Protein 7KFR (pdb70)

Solvent-accessible surface area: 29941 Å² total; per-residue (Å²): 62,88,100,40,96,86,83,76,20,25,131,127,100,42,76,34,61,59,133,67,60,75,0,44,0,15,3,0,6,29,0,31,1,37,42,30,36,95,30,61,50,95,105,48,3,24,73,86,86,59,54,117,50,86,49,103,9,57,9,0,33,17,0,7,0,0,11,2,8,6,7,65,0,8,1,13,3,49,36,133,16,0,37,80,0,0,14,63,0,28,0,0,39,1,46,82,2,11,0,97,0,8,39,1,76,3,40,47,21,55,122,98,162,83,70,133,65,89,49,83,20,88,88,6,24,0,20,1,11,30,3,50,137,50,104,7,37,39,28,10,21,60,70,88,161,22,18,0,16,40,61,50,76,58,100,21,110,0,22,63,0,25,5,105,31,87,20,109,25,38,132,49,54,89,209,28,43,116,75,46,0,71,196,33,126,32,79,103,0,120,26,7,34,29,17,115,35,109,24,109,12,58,128,11,110,60,16,23,0,31,13,23,61,58,31,19,71,112,67,45,81,76,143,111,88,43,186,91,137,47,88,56,120,84,102,46,98,61,80,149,116,79,73,154,47,128,20,119,41,71,0,5,52,154,47,35,89,70,12,51,87,124,133,69,49,0,32,6,76,87,4,90,93,19,4,78,73,98,100,77,37,112,163,71,145,48,73,103,112,30,15,16,51,110,129,118,139,50,76,40,42,58,16,88,4,3,38,16,2,0,2,5,89,97,149,37,107,96,29,22,0,26,9,3,4,21,81,27,39,80,114,69,43,140,204,94,154,48,92,67,126,116,35,14,25,6,53,4,35,72,4,81,26,5,5,16,24,1,8,45,73,40,24,76,81,80,85,46,149,125,141,84,131,102,166,83,40,101,42,85,18,66,85,35,50,71,74,131,28,16,48,64,24,45,7,9,3,10,0,3,0,19,0,3,17,54,15,90,184,74,166,55,66,148,84,57,32,28,100,59,4,9,6,10,0,107,108,0,2,4,1,1,0,0,12,5,24,41,38,65,28,132,84,88,153,110,179,91,164,71,161,79,126,59,54,51,83,10,60,0,22,2,32,0,7,0,42,0,23,0,22,7,65,101,61,124,41,207,97,247,81,124,39,114,81,26,94,76,81,226,136,207,76,160,62,114,64,33,31,66,74,147,152,46,66,18,40,25,44,83,32,1,11,0,14,50,4,24,76,112,83

InterPro domains:
  IPR001403 Coat protein VP1/VP2, Parvovirus [PF00740] (213-708)
  IPR013607 Phospholipase A2-like domain [PF08398] (43-122)
  IPR016184 Capsid/spike protein, ssDNA virus [SSF88645] (217-734)
  IPR036952 Parvovirus coat protein VP1/VP2 [G3DSA:2.170.30.10] (219-735)

Organism: NCBI:txid272636

B-factor: mean 12.66, std 12.58, range [0.01, 81.34]

Secondary structure (DSSP, 8-state):
----TTS-S-----EEEE-SSEEEEEEEEEEEEEPPGGG--EEEEHHHH----GGG--EEEEEEEEE----BGGGT--HHHHHHHHHHEEEEEEEEEEEEEEEEEEEEEEEETTEEEEEE-TT--EEEEE-TT--S---TTS--S-PPPSSTT--EEPPEEEEE---BTTB--TT-----GGGS--EEE-TT--EEEEEEPPP-PPEE--EESS-TT--S-TTS--SSEEEEEEE--SSSS--EEEEEEE--TT-GGGS--S-BPPPEE---EEESSGGGS-SS--TTTT--EEEETTEEEE--S-S--BS--TT-TTEEETTSS-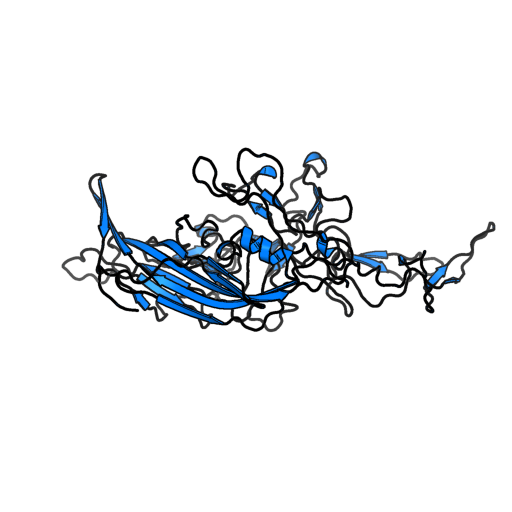EEEPTT--SSS--GGGEEE---GGGGGTS-BTTS-SEEEE-S--BTTB---EEEESEE---TTB---PPP--TTSB-EEEPP--S--SS---TTSSEEESSPSPPEEEEEPP-B-PPPSS---SPP--B-EEEEEEEEEEEEEEEEEE-----SSPPP------S--SS-TTSB-TTS-B---S---S--SEE--

Nearest PDB structures (foldseek):
  6u3q-assembly1_A  TM=9.951E-01  e=2.508E-93  Adeno-associated virus
  6e9d-assembly1_A  TM=9.971E-01  e=3.704E-92  Adeno-associated virus 2 Srivastava/1982
  6nz0-assembly1_A  TM=9.972E-01  e=2.903E-91  Adeno-associated virus 2 Srivastava/1982
  6o9r-assembly1_A  TM=9.944E-01  e=4.288E-90  Adeno-associated virus
  6u95-assembly1_A  TM=9.916E-01  e=4.067E-90  Adeno-associated virus

Structure (mmCIF, N/CA/C/O backbone):
data_7KFR
#
_entry.id   7KFR
#
_cell.length_a   1.00
_cell.length_b   1.00
_cell.length_c   1.00
_cell.angle_alpha   90.00
_cell.angle_beta   90.00
_cell.angle_gamma   90.00
#
_symmetry.space_group_name_H-M   'P 1'
#
loop_
_entity.id
_entity.type
_entity.pdbx_description
1 polymer 'Capsid protein VP1'
2 non-polymer 'MAGNESIUM ION'
3 water water
#
loop_
_atom_site.group_PDB
_atom_site.id
_atom_site.type_symbol
_atom_site.label_atom_id
_atom_site.label_alt_id
_atom_site.label_comp_id
_atom_site.label_asym_id
_atom_site.label_entity_id
_atom_site.label_seq_id
_atom_site.pdbx_PDB_ins_code
_atom_site.Cartn_x
_atom_site.Cartn_y
_atom_site.Cartn_z
_atom_site.occupancy
_atom_site.B_iso_or_equiv
_atom_site.auth_seq_id
_atom_site.auth_comp_id
_atom_site.auth_asym_id
_atom_site.auth_atom_id
_atom_site.pdbx_PDB_model_num
ATOM 1 N N . GLY A 1 1 ? -32.775 9.100 77.552 1.00 70.50 217 GLY A N 1
ATOM 2 C CA . GLY A 1 1 ? -33.611 7.862 77.391 1.00 70.27 217 GLY A CA 1
ATOM 3 C C . GLY A 1 1 ? -35.112 8.058 77.709 1.00 69.75 217 GLY A C 1
ATOM 4 O O . GLY A 1 1 ? -35.511 8.809 78.647 1.00 69.69 217 GLY A O 1
ATOM 10 N N . ALA A 1 2 ? -35.923 7.325 76.883 1.00 69.08 218 ALA A N 1
ATOM 11 C CA . ALA A 1 2 ? -37.420 7.282 76.906 1.00 68.13 218 ALA A CA 1
ATOM 12 C C . ALA A 1 2 ? -37.906 5.830 76.574 1.00 66.75 218 ALA A C 1
ATOM 13 O O . ALA A 1 2 ? -37.465 5.229 75.555 1.00 66.84 218 ALA A O 1
ATOM 20 N N . ASP A 1 3 ? -38.779 5.250 77.485 1.00 65.05 219 ASP A N 1
ATOM 21 C CA . ASP A 1 3 ? -39.373 3.863 77.347 1.00 63.11 219 ASP A CA 1
ATOM 22 C C . ASP A 1 3 ? -40.776 3.751 78.099 1.00 60.32 219 ASP A C 1
ATOM 23 O O . ASP A 1 3 ? -41.364 4.797 78.472 1.00 60.43 219 ASP A O 1
ATOM 32 N N . GLY A 1 4 ? -41.324 2.474 78.254 1.00 57.26 220 GLY A N 1
ATOM 33 C CA . GLY A 1 4 ? -42.633 2.181 78.936 1.00 54.00 220 GLY A CA 1
ATOM 34 C C . GLY A 1 4 ? -42.586 1.986 80.485 1.00 50.52 220 GLY A C 1
ATOM 35 O O . GLY A 1 4 ? -41.500 1.977 81.099 1.00 50.48 220 GLY A O 1
ATOM 39 N N . VAL A 1 5 ? -43.814 1.777 81.086 1.00 46.94 221 VAL A N 1
ATOM 40 C CA . VAL A 1 5 ? -44.063 1.570 82.570 1.00 43.38 221 VAL A CA 1
ATOM 41 C C . VAL A 1 5 ? -43.396 0.244 83.162 1.00 39.45 221 VAL A C 1
ATOM 42 O O . VAL A 1 5 ? -42.934 0.252 84.318 1.00 39.00 221 VAL A O 1
ATOM 55 N N . GLY A 1 6 ? -43.360 -0.843 82.338 1.00 36.01 222 GLY A N 1
ATOM 56 C CA . GLY A 1 6 ? -42.830 -2.164 82.756 1.00 33.05 222 GLY A CA 1
ATOM 57 C C . GLY A 1 6 ? -41.386 -2.445 82.415 1.00 29.95 222 GLY A C 1
ATOM 58 O O . GLY A 1 6 ? -40.933 -3.575 82.608 1.00 29.63 222 GLY A O 1
ATOM 62 N N . ASN A 1 7 ? -40.673 -1.423 81.910 1.00 27.25 223 ASN A N 1
ATOM 63 C CA . ASN A 1 7 ? -39.272 -1.539 81.502 1.00 24.98 223 ASN A CA 1
ATOM 64 C C . ASN A 1 7 ? -38.402 -0.681 82.423 1.00 20.42 223 ASN A C 1
ATOM 65 O O . ASN A 1 7 ? -38.711 0.504 82.669 1.00 19.56 223 ASN A O 1
ATOM 76 N N . SER A 1 8 ? -37.340 -1.306 82.983 1.00 16.80 224 SER A N 1
ATOM 77 C CA . SER A 1 8 ? -36.349 -0.599 83.824 1.00 13.52 224 SER A CA 1
ATOM 78 C C . SER A 1 8 ? -35.545 0.394 82.905 1.00 10.12 224 SER A C 1
ATOM 79 O O . SER A 1 8 ? -35.208 0.059 81.748 1.00 9.68 224 SER A O 1
ATOM 87 N N . SER A 1 9 ? -35.326 1.624 83.419 1.00 8.21 225 SER A N 1
ATOM 88 C CA . SER A 1 9 ? -34.601 2.676 82.669 1.00 7.49 225 SER A CA 1
ATOM 89 C C . SER A 1 9 ? -33.083 2.776 83.038 1.00 6.22 225 SER A C 1
ATOM 90 O O . SER A 1 9 ? -32.380 3.701 82.599 1.00 5.57 225 SER A O 1
ATOM 98 N N . GLY A 1 10 ? -32.603 1.814 83.839 1.00 5.03 226 GLY A N 1
ATOM 99 C CA . GLY A 1 10 ? -31.190 1.757 84.178 1.00 4.67 226 GLY A CA 1
ATOM 100 C C . GLY A 1 10 ? -30.859 0.618 85.118 1.00 4.09 226 GLY A C 1
ATOM 101 O O . GLY A 1 10 ? -31.758 0.056 85.792 1.00 2.48 226 GLY A O 1
ATOM 105 N N . ASN A 1 11 ? -29.539 0.343 85.185 1.00 4.25 227 ASN A N 1
ATOM 106 C CA . ASN A 1 11 ? -28.981 -0.711 86.025 1.00 6.81 227 ASN A CA 1
ATOM 107 C C . ASN A 1 11 ? -28.128 -0.134 87.183 1.00 7.45 227 ASN A C 1
ATOM 108 O O . ASN A 1 11 ? -27.716 1.026 87.158 1.00 8.30 227 ASN A O 1
ATOM 119 N N . TRP A 1 12 ? -27.857 -0.998 88.207 1.00 6.62 228 TRP A N 1
ATOM 120 C CA . TRP A 1 12 ? -27.062 -0.657 89.396 1.00 6.61 228 TRP A CA 1
ATOM 121 C C . TRP A 1 12 ? -25.573 -0.748 89.093 1.00 11.10 228 TRP A C 1
ATOM 122 O O . TRP A 1 12 ? -25.045 -1.821 88.798 1.00 10.37 228 TRP A O 1
ATOM 143 N N . HIS A 1 13 ? -24.916 0.425 89.194 1.00 15.67 229 HIS A N 1
ATOM 144 C CA . HIS A 1 13 ? -23.485 0.545 88.933 1.00 19.91 229 HIS A CA 1
ATOM 145 C C . HIS A 1 13 ? -22.744 1.195 90.120 1.00 18.99 229 HIS A C 1
ATOM 146 O O . HIS A 1 13 ? -22.756 2.417 90.370 1.00 18.81 229 HIS A O 1
ATOM 160 N N . CYS A 1 14 ? -22.183 0.304 90.892 1.00 17.81 230 CYS A N 1
ATOM 161 C CA . CYS A 1 14 ? -21.352 0.603 92.061 1.00 16.65 230 CYS A CA 1
ATOM 162 C C . CYS A 1 14 ? -20.111 -0.284 91.924 1.00 16.83 230 CYS A C 1
ATOM 163 O O . CYS A 1 14 ? -20.254 -1.532 91.743 1.00 16.85 230 CYS A O 1
ATOM 171 N N . ASP A 1 15 ? -18.906 0.364 91.924 1.00 15.48 231 ASP A N 1
ATOM 172 C CA . ASP A 1 15 ? -17.541 -0.275 91.801 1.00 15.58 231 ASP A CA 1
ATOM 173 C C . ASP A 1 15 ? -16.496 0.810 91.440 1.00 11.92 231 ASP A C 1
ATOM 174 O O . ASP A 1 15 ? -16.845 1.910 90.971 1.00 11.26 231 ASP A O 1
ATOM 183 N N . SER A 1 16 ? -15.228 0.479 91.695 1.00 10.31 232 SER A N 1
ATOM 184 C CA . SER A 1 16 ? -14.093 1.302 91.308 1.00 8.63 232 SER A CA 1
ATOM 185 C C . SER A 1 16 ? -13.235 0.487 90.340 1.00 6.33 232 SER A C 1
ATOM 186 O O . SER A 1 16 ? -13.190 -0.768 90.421 1.00 6.64 232 SER A O 1
ATOM 194 N N . THR A 1 17 ? -12.662 1.196 89.389 1.00 4.77 233 THR A N 1
ATOM 195 C CA . THR A 1 17 ? -11.779 0.626 88.389 1.00 5.62 233 THR A CA 1
ATOM 196 C C . THR A 1 17 ? -10.477 1.435 88.400 1.00 3.13 233 THR A C 1
ATOM 197 O O . THR A 1 17 ? -10.456 2.607 88.092 1.00 1.63 233 THR A O 1
ATOM 208 N N . TRP A 1 18 ? -9.400 0.696 88.701 1.00 3.68 234 TRP A N 1
ATOM 209 C CA . TRP A 1 18 ? -8.033 1.219 88.779 1.00 5.40 234 TRP A CA 1
ATOM 210 C C . TRP A 1 18 ? -7.268 0.798 87.535 1.00 10.05 234 TRP A C 1
ATOM 211 O O . TRP A 1 18 ? -7.201 -0.407 87.194 1.00 10.00 234 TRP A O 1
ATOM 232 N N . MET A 1 19 ? -6.783 1.820 86.851 1.00 15.92 235 MET A N 1
ATOM 233 C CA . MET A 1 19 ? -5.990 1.706 85.615 1.00 22.61 235 MET A CA 1
ATOM 234 C C . MET A 1 19 ? -4.610 2.350 85.843 1.00 23.75 235 MET A C 1
ATOM 235 O O . MET A 1 19 ? -4.217 2.601 87.019 1.00 24.77 235 MET A O 1
ATOM 249 N N . GLY A 1 20 ? -3.845 2.574 84.746 1.00 23.44 236 GLY A N 1
ATOM 250 C CA . GLY A 1 20 ? -2.562 3.255 84.825 1.00 22.27 236 GLY A CA 1
ATOM 251 C C . GLY A 1 20 ? -2.754 4.771 84.861 1.00 19.82 236 GLY A C 1
ATOM 252 O O . GLY A 1 20 ? -3.100 5.385 83.830 1.00 21.06 236 GLY A O 1
ATOM 256 N N . ASP A 1 21 ? -2.598 5.323 86.089 1.00 15.25 237 ASP A N 1
ATOM 257 C CA . ASP A 1 21 ? -2.694 6.782 86.452 1.00 11.20 237 ASP A CA 1
ATOM 258 C C . ASP A 1 21 ? -4.165 7.289 86.645 1.00 4.17 237 ASP A C 1
ATOM 259 O O . ASP A 1 21 ? -4.352 8.464 86.845 1.00 2.22 237 ASP A O 1
ATOM 268 N N . ARG A 1 22 ? -5.164 6.389 86.532 1.00 2.61 238 ARG A N 1
ATOM 269 C CA . ARG A 1 22 ? -6.585 6.765 86.686 1.00 3.16 238 ARG A CA 1
ATOM 270 C C . ARG A 1 22 ? -7.335 5.789 87.583 1.00 0.00 238 ARG A C 1
ATOM 271 O O . ARG A 1 22 ? -6.997 4.628 87.705 1.00 0.02 238 ARG A O 1
ATOM 292 N N . VAL A 1 23 ? -8.354 6.327 88.258 1.00 0.00 239 VAL A N 1
ATOM 293 C CA . VAL A 1 23 ? -9.280 5.530 88.980 1.00 0.00 239 VAL A CA 1
ATOM 294 C C . VAL A 1 23 ? -10.665 6.113 88.640 1.00 0.00 239 VAL A C 1
ATOM 295 O O . VAL A 1 23 ? -10.836 7.319 88.616 1.00 0.00 239 VAL A O 1
ATOM 308 N N . ILE A 1 24 ? -11.561 5.198 88.328 1.00 0.00 240 ILE A N 1
ATOM 309 C CA . ILE A 1 24 ? -12.937 5.549 88.058 1.00 0.00 240 ILE A CA 1
ATOM 310 C C . ILE A 1 24 ? -13.784 4.969 89.182 1.00 0.00 240 ILE A C 1
ATOM 311 O O . ILE A 1 24 ? -13.789 3.787 89.413 1.00 0.00 240 ILE A O 1
ATOM 327 N N . THR A 1 25 ? -14.434 5.893 89.892 1.00 0.00 241 THR A N 1
ATOM 328 C CA . THR A 1 25 ? -15.356 5.550 90.967 1.00 0.00 241 THR A CA 1
ATOM 329 C C . THR A 1 25 ? -16.792 5.650 90.414 1.00 0.00 241 THR A C 1
ATOM 330 O O . THR A 1 25 ? -17.066 6.478 89.560 1.00 0.00 241 THR A O 1
ATOM 341 N N . THR A 1 26 ? -17.627 4.746 90.853 1.00 0.00 242 THR A N 1
ATOM 342 C CA . THR A 1 26 ? -19.060 4.729 90.462 1.00 0.35 242 THR A CA 1
ATOM 343 C C . THR A 1 26 ? -19.861 4.384 91.704 1.00 0.00 242 THR A C 1
ATOM 344 O O . THR A 1 26 ? -19.569 3.417 92.415 1.00 0.00 242 THR A O 1
ATOM 355 N N . SER A 1 27 ? -20.883 5.214 91.927 1.00 0.00 243 SER A N 1
ATOM 356 C CA A SER A 1 27 ? -21.775 5.081 93.056 0.40 0.00 243 SER A CA 1
ATOM 357 C CA B SER A 1 27 ? -21.798 4.774 93.165 0.60 2.04 243 SER A CA 1
ATOM 358 C C . SER A 1 27 ? -23.218 5.154 92.572 1.00 0.00 243 SER A C 1
ATOM 359 O O . SER A 1 27 ? -23.553 6.026 91.816 1.00 0.00 243 SER A O 1
ATOM 372 N N . THR A 1 28 ? -24.017 4.216 93.058 1.00 0.00 244 THR A N 1
ATOM 373 C CA . THR A 1 28 ? -25.446 4.194 92.813 1.00 0.00 244 THR A CA 1
ATOM 374 C C . THR A 1 28 ? -26.123 4.181 94.184 1.00 0.00 244 THR A C 1
ATOM 375 O O . THR A 1 28 ? -25.665 3.499 95.100 1.00 0.00 244 THR A O 1
ATOM 386 N N . ARG A 1 29 ? -27.204 4.966 94.298 1.00 0.00 245 ARG A N 1
ATOM 387 C CA . ARG A 1 29 ? -27.988 5.017 95.502 1.00 0.00 245 ARG A CA 1
ATOM 388 C C . ARG A 1 29 ? -29.467 5.161 95.169 1.00 0.00 245 ARG A C 1
ATOM 389 O O . ARG A 1 29 ? -29.801 5.518 94.097 1.00 0.00 245 ARG A O 1
ATOM 410 N N . THR A 1 30 ? -30.297 4.869 96.168 1.00 0.00 246 THR A N 1
ATOM 411 C CA . THR A 1 30 ? -31.747 5.070 96.074 1.00 0.00 246 THR A CA 1
ATOM 412 C C . THR A 1 30 ? -32.083 6.304 96.931 1.00 0.00 246 THR A C 1
ATOM 413 O O . THR A 1 30 ? -31.650 6.433 98.024 1.00 0.00 246 THR A O 1
ATOM 424 N N . TRP A 1 31 ? -32.873 7.178 96.319 1.00 0.00 247 TRP A N 1
ATOM 425 C CA . TRP A 1 31 ? -33.308 8.404 96.938 1.00 0.00 247 TRP A CA 1
ATOM 426 C C . TRP A 1 31 ? -34.838 8.479 96.980 1.00 0.00 247 TRP A C 1
ATOM 427 O O . TRP A 1 31 ? -35.480 7.795 96.278 1.00 0.00 247 TRP A O 1
ATOM 448 N N . ALA A 1 32 ? -35.290 9.380 97.855 1.00 0.00 248 ALA A N 1
ATOM 449 C CA . ALA A 1 32 ? -36.697 9.739 97.969 1.00 0.00 248 ALA A CA 1
ATOM 450 C C . ALA A 1 32 ? -36.785 11.267 98.027 1.00 0.00 248 ALA A C 1
ATOM 451 O O . ALA A 1 32 ? -35.988 11.915 98.667 1.00 0.00 248 ALA A O 1
ATOM 458 N N . LEU A 1 33 ? -37.772 11.803 97.292 1.00 0.00 249 LEU A N 1
ATOM 459 C CA . LEU A 1 33 ? -37.984 13.214 97.212 1.00 0.00 249 LEU A CA 1
ATOM 460 C C . LEU A 1 33 ? -39.409 13.590 97.631 1.00 0.00 249 LEU A C 1
ATOM 461 O O . LEU A 1 33 ? -40.333 13.252 96.921 1.00 0.00 249 LEU A O 1
ATOM 477 N N . PRO A 1 34 ? -39.606 14.309 98.748 1.00 0.00 250 PRO A N 1
ATOM 478 C CA . PRO A 1 34 ? -40.948 14.765 99.092 1.00 0.00 250 PRO A CA 1
ATOM 479 C C . PRO A 1 34 ? -41.266 16.042 98.282 1.00 0.00 250 PRO A C 1
ATOM 480 O O . PRO A 1 34 ? -40.392 16.601 97.644 1.00 0.00 250 PRO A O 1
ATOM 491 N N . THR A 1 35 ? -42.498 16.459 98.401 1.00 0.00 251 THR A N 1
ATOM 492 C CA . THR A 1 35 ? -42.901 17.758 97.959 1.00 0.00 251 THR A CA 1
ATOM 493 C C . THR A 1 35 ? -42.420 18.671 99.117 1.00 0.00 251 THR A C 1
ATOM 494 O O . THR A 1 35 ? -42.680 18.380 100.270 1.00 0.00 251 THR A O 1
ATOM 505 N N . TYR A 1 36 ? -41.679 19.708 98.761 1.00 0.00 252 TYR A N 1
ATOM 506 C CA . TYR A 1 36 ? -41.201 20.667 99.720 1.00 0.00 252 TYR A CA 1
ATOM 507 C C . TYR A 1 36 ? -42.013 21.933 99.634 1.00 0.00 252 TYR A C 1
ATOM 508 O O . TYR A 1 36 ? -42.461 22.284 98.564 1.00 0.00 252 TYR A O 1
ATOM 526 N N . ASN A 1 37 ? -42.244 22.547 100.816 1.00 0.00 253 ASN A N 1
ATOM 527 C CA . ASN A 1 37 ? -42.947 23.887 100.968 1.00 0.00 253 ASN A CA 1
ATOM 528 C C . ASN A 1 37 ? -44.361 23.930 100.390 1.00 0.80 253 ASN A C 1
ATOM 529 O O . ASN A 1 37 ? -44.861 24.999 100.000 1.00 0.19 253 ASN A O 1
ATOM 540 N N . ASN A 1 38 ? -45.002 22.753 100.265 1.00 1.64 254 ASN A N 1
ATOM 541 C CA . ASN A 1 38 ? -46.326 22.586 99.619 1.00 3.79 254 ASN A CA 1
ATOM 542 C C . ASN A 1 38 ? -46.376 23.321 98.237 1.00 1.07 254 ASN A C 1
ATOM 543 O O . ASN A 1 38 ? -47.326 24.017 97.875 1.00 2.38 254 ASN A O 1
ATOM 554 N N . HIS A 1 39 ? -45.243 23.172 97.488 1.00 0.00 255 HIS A N 1
ATOM 555 C CA . HIS A 1 39 ? -45.025 23.663 96.112 1.00 0.00 255 HIS A CA 1
ATOM 556 C C . HIS A 1 39 ? -44.704 25.170 96.022 1.00 0.00 255 HIS A C 1
ATOM 557 O O . HIS A 1 39 ? -44.509 25.681 94.926 1.00 0.00 255 HIS A O 1
ATOM 571 N N . LEU A 1 40 ? -44.574 25.818 97.170 1.00 0.00 256 LEU A N 1
ATOM 572 C CA . LEU A 1 40 ? -44.355 27.263 97.228 1.00 0.00 256 LEU A CA 1
ATOM 573 C C . LEU A 1 40 ? -42.899 27.684 97.431 1.00 0.00 256 LEU A C 1
ATOM 574 O O . LEU A 1 40 ? -42.079 26.947 97.901 1.00 0.00 256 LEU A O 1
ATOM 590 N N . TYR A 1 41 ? -42.659 28.895 96.989 1.00 0.00 257 TYR A N 1
ATOM 591 C CA . TYR A 1 41 ? -41.441 29.656 97.300 1.00 0.00 257 TYR A CA 1
ATOM 592 C C . TYR A 1 41 ? -41.798 30.533 98.472 1.00 0.00 257 TYR A C 1
ATOM 593 O O . TYR A 1 41 ? -42.872 31.109 98.491 1.00 0.00 257 TYR A O 1
ATOM 611 N N . LYS A 1 42 ? -40.925 30.616 99.457 1.00 0.00 258 LYS A N 1
ATOM 612 C CA . LYS A 1 42 ? -41.201 31.431 100.634 1.00 0.00 258 LYS A CA 1
ATOM 613 C C . LYS A 1 42 ? -40.005 32.298 100.996 1.00 0.00 258 LYS A C 1
ATOM 614 O O . LYS A 1 42 ? -38.875 31.872 100.959 1.00 0.00 258 LYS A O 1
ATOM 633 N N . GLN A 1 43 ? -40.321 33.550 101.326 1.00 0.00 259 GLN A N 1
ATOM 634 C CA . GLN A 1 43 ? -39.326 34.440 101.908 1.00 0.00 259 GLN A CA 1
ATOM 635 C C . GLN A 1 43 ? -39.044 33.981 103.349 1.00 0.00 259 GLN A C 1
ATOM 636 O O . GLN A 1 43 ? -39.942 33.679 104.105 1.00 0.00 259 GLN A O 1
ATOM 650 N N . ILE A 1 44 ? -37.738 33.877 103.639 1.00 0.00 260 ILE A N 1
ATOM 651 C CA . ILE A 1 44 ? -37.251 33.512 104.945 1.00 0.00 260 ILE A CA 1
ATOM 652 C C . ILE A 1 44 ? -36.226 34.551 105.420 1.00 0.00 260 ILE A C 1
ATOM 653 O O . ILE A 1 44 ? -35.623 35.280 104.630 1.00 0.00 260 ILE A O 1
ATOM 669 N N . SER A 1 45 ? -36.114 34.610 106.726 1.00 0.00 261 SER A N 1
ATOM 670 C CA . SER A 1 45 ? -35.153 35.471 107.410 1.00 0.00 261 SER A CA 1
ATOM 671 C C . SER A 1 45 ? -34.980 34.942 108.827 1.00 1.29 261 SER A C 1
ATOM 672 O O . SER A 1 45 ? -35.668 33.992 109.231 1.00 1.81 261 SER A O 1
ATOM 680 N N . ASN A 1 46 ? -34.020 35.544 109.577 1.00 3.85 262 ASN A N 1
ATOM 681 C CA . ASN A 1 46 ? -33.786 35.195 111.002 1.00 8.05 262 ASN A CA 1
ATOM 682 C C . ASN A 1 46 ? -35.054 35.437 111.874 1.00 12.72 262 ASN A C 1
ATOM 683 O O . ASN A 1 46 ? -35.245 34.711 112.831 1.00 13.49 262 ASN A O 1
ATOM 694 N N . SER A 1 47 ? -35.934 36.427 111.469 1.00 17.32 263 SER A N 1
ATOM 695 C CA . SER A 1 47 ? -37.240 36.707 112.156 1.00 22.40 263 SER A CA 1
ATOM 696 C C . SER A 1 47 ? -38.325 35.589 111.853 1.00 24.83 263 SER A C 1
ATOM 697 O O . SER A 1 47 ? -39.243 35.390 112.683 1.00 25.37 263 SER A O 1
ATOM 705 N N . THR A 1 48 ? -38.173 34.841 110.676 1.00 26.36 264 THR A N 1
ATOM 706 C CA . THR A 1 48 ? -39.095 33.708 110.283 1.00 27.97 264 THR A CA 1
ATOM 707 C C . THR A 1 48 ? -38.694 32.379 111.030 1.00 30.06 264 THR A C 1
ATOM 708 O O . THR A 1 48 ? -39.561 31.515 111.280 1.00 30.18 264 THR A O 1
ATOM 719 N N . SER A 1 49 ? -37.358 32.253 111.388 1.00 32.29 265 SER A N 1
ATOM 720 C CA . SER A 1 49 ? -36.813 31.078 112.147 1.00 34.45 265 SER A CA 1
ATOM 721 C C . SER A 1 49 ? -36.739 31.339 113.699 1.00 36.14 265 SER A C 1
ATOM 722 O O . SER A 1 49 ? -36.557 30.375 114.479 1.00 36.58 265 SER A O 1
ATOM 730 N N . GLY A 1 50 ? -36.909 32.647 114.107 1.00 37.21 266 GLY A N 1
ATOM 731 C CA . GLY A 1 50 ? -36.892 33.094 115.520 1.00 38.24 266 GLY A CA 1
ATOM 732 C C . GLY A 1 50 ? -36.278 34.496 115.659 1.00 38.94 266 GLY A C 1
ATOM 733 O O . GLY A 1 50 ? -37.025 35.502 115.794 1.00 39.08 266 GLY A O 1
ATOM 737 N N . GLY A 1 51 ? -34.901 34.544 115.581 1.00 39.03 267 GLY A N 1
ATOM 738 C CA . GLY A 1 51 ? -34.120 35.811 115.673 1.00 38.83 267 GLY A CA 1
ATOM 739 C C . GLY A 1 51 ? -33.491 36.020 117.045 1.00 38.20 267 GLY A C 1
ATOM 740 O O . GLY A 1 51 ? -34.210 35.949 118.080 1.00 38.44 267 GLY A O 1
ATOM 744 N N . SER A 1 52 ? -32.143 36.292 117.047 1.00 36.86 268 SER A N 1
ATOM 745 C CA . SER A 1 52 ? -31.349 36.483 118.306 1.00 35.32 268 SER A CA 1
ATOM 746 C C . SER A 1 52 ? -30.279 37.622 118.185 1.00 32.47 268 SER A C 1
ATOM 747 O O . SER A 1 52 ? -30.366 38.629 118.928 1.00 32.96 268 SER A O 1
ATOM 755 N N . SER A 1 53 ? -29.283 37.454 117.242 1.00 28.52 269 SER A N 1
ATOM 756 C CA . SER A 1 53 ? -28.158 38.403 117.064 1.00 24.52 269 SER A CA 1
ATOM 757 C C . SER A 1 53 ? -27.964 38.819 115.600 1.00 19.68 269 SER A C 1
ATOM 758 O O . SER A 1 53 ? -28.266 38.036 114.665 1.00 18.88 269 SER A O 1
ATOM 766 N N . ASN A 1 54 ? -27.347 40.036 115.425 1.00 15.93 270 ASN A N 1
ATOM 767 C CA . ASN A 1 54 ? -27.012 40.594 114.100 1.00 12.48 270 ASN A CA 1
ATOM 768 C C . ASN A 1 54 ? -25.965 39.702 113.360 1.00 6.69 270 ASN A C 1
ATOM 769 O O . ASN A 1 54 ? -26.004 39.617 112.117 1.00 5.55 270 ASN A O 1
ATOM 780 N N . ASP A 1 55 ? -25.090 38.996 114.142 1.00 3.89 271 ASP A N 1
ATOM 781 C CA . ASP A 1 55 ? -24.060 38.106 113.566 1.00 1.98 271 ASP A CA 1
ATOM 782 C C . ASP A 1 55 ? -24.663 36.926 112.785 1.00 0.00 271 ASP A C 1
ATOM 783 O O . ASP A 1 55 ? -24.056 36.441 111.840 1.00 0.00 271 ASP A O 1
ATOM 792 N N . ASN A 1 56 ? -25.904 36.567 113.185 1.00 0.00 272 ASN A N 1
ATOM 793 C CA . ASN A 1 56 ? -26.641 35.433 112.610 1.00 0.05 272 ASN A CA 1
ATOM 794 C C . ASN A 1 56 ? -27.829 35.827 111.722 1.00 0.00 272 ASN A C 1
ATOM 795 O O . ASN A 1 56 ? -28.489 34.952 111.164 1.00 0.00 272 ASN A O 1
ATOM 806 N N . ALA A 1 57 ? -28.019 37.151 111.477 1.00 0.00 273 ALA A N 1
ATOM 807 C CA . ALA A 1 57 ? -29.137 37.634 110.661 1.00 0.00 273 ALA A CA 1
ATOM 808 C C . ALA A 1 57 ? -29.014 37.267 109.181 1.00 0.00 273 ALA A C 1
ATOM 809 O O . ALA A 1 57 ? -27.933 37.162 108.646 1.00 0.00 273 ALA A O 1
ATOM 816 N N . TYR A 1 58 ? -30.165 37.004 108.519 1.00 0.00 274 TYR A N 1
ATOM 817 C CA . TYR A 1 58 ? -30.151 36.662 107.114 1.00 0.00 274 TYR A CA 1
ATOM 818 C C . TYR A 1 58 ? -31.491 36.974 106.475 1.00 0.00 274 TYR A C 1
ATOM 819 O O . TYR A 1 58 ? -32.465 37.161 107.150 1.00 0.00 274 TYR A O 1
ATOM 837 N N . PHE A 1 59 ? -31.440 36.927 105.159 1.00 0.00 275 PHE A N 1
ATOM 838 C CA . PHE A 1 59 ? -32.579 37.061 104.278 1.00 0.00 275 PHE A CA 1
ATOM 839 C C . PHE A 1 59 ? -32.369 36.181 103.065 1.00 0.00 275 PHE A C 1
ATOM 840 O O . PHE A 1 59 ? -31.333 36.224 102.425 1.00 0.00 275 PHE A O 1
ATOM 857 N N . GLY A 1 60 ? -33.441 35.461 102.699 1.00 0.00 276 GLY A N 1
ATOM 858 C CA . GLY A 1 60 ? -33.402 34.639 101.544 1.00 0.00 276 GLY A CA 1
ATOM 859 C C . GLY A 1 60 ? -34.727 34.019 101.260 1.00 0.00 276 GLY A C 1
ATOM 860 O O . GLY A 1 60 ? -35.739 34.556 101.627 1.00 0.00 276 GLY A O 1
ATOM 864 N N . TYR A 1 61 ? -34.663 32.900 100.544 1.00 0.00 277 TYR A N 1
ATOM 865 C CA . TYR A 1 61 ? -35.841 32.189 100.101 1.00 0.00 277 TYR A CA 1
ATOM 866 C C . TYR A 1 61 ? -35.647 30.705 100.198 1.00 0.00 277 TYR A C 1
ATOM 867 O O . TYR A 1 61 ? -34.602 30.200 99.906 1.00 0.00 277 TYR A O 1
ATOM 885 N N . SER A 1 62 ? -36.734 30.056 100.602 1.00 0.00 278 SER A N 1
ATOM 886 C CA . SER A 1 62 ? -36.851 28.604 100.583 1.00 0.00 278 SER A CA 1
ATOM 887 C C . SER A 1 62 ? -37.617 28.270 99.302 1.00 0.00 278 SER A C 1
ATOM 888 O O . SER A 1 62 ? -38.584 28.935 98.972 1.00 0.00 278 SER A O 1
ATOM 896 N N . THR A 1 63 ? -37.161 27.255 98.597 1.00 0.00 279 THR A N 1
ATOM 897 C CA . THR A 1 63 ? -37.772 26.878 97.353 1.00 0.00 279 THR A CA 1
ATOM 898 C C . THR A 1 63 ? -38.423 25.502 97.467 1.00 0.00 279 THR A C 1
ATOM 899 O O . THR A 1 63 ? -38.164 24.791 98.379 1.00 0.00 279 THR A O 1
ATOM 910 N N . PRO A 1 64 ? -39.333 25.138 96.529 1.00 0.00 280 PRO A N 1
ATOM 911 C CA . PRO A 1 64 ? -39.898 23.780 96.525 1.00 0.00 280 PRO A CA 1
ATOM 912 C C . PRO A 1 64 ? -39.011 22.692 95.839 1.00 0.00 280 PRO A C 1
ATOM 913 O O . PRO A 1 64 ? -39.442 21.580 95.614 1.00 0.00 280 PRO A O 1
ATOM 924 N N . TRP A 1 65 ? -37.789 23.064 95.518 1.00 0.00 281 TRP A N 1
ATOM 925 C CA . TRP A 1 65 ? -36.858 22.168 94.874 1.00 0.00 281 TRP A CA 1
ATOM 926 C C . TRP A 1 65 ? -35.901 21.532 95.863 1.00 0.00 281 TRP A C 1
ATOM 927 O O . TRP A 1 65 ? -35.627 22.046 96.905 1.00 0.00 281 TRP A O 1
ATOM 948 N N . GLY A 1 66 ? -35.503 20.332 95.458 1.00 0.00 282 GLY A N 1
ATOM 949 C CA . GLY A 1 66 ? -34.468 19.613 96.134 1.00 0.00 282 GLY A CA 1
ATOM 950 C C . GLY A 1 66 ? -33.252 19.616 95.222 1.00 0.00 282 GLY A C 1
ATOM 951 O O . GLY A 1 66 ? -33.290 20.124 94.133 1.00 0.00 282 GLY A O 1
ATOM 955 N N . TYR A 1 67 ? -32.149 19.119 95.738 1.00 0.00 283 TYR A N 1
ATOM 956 C CA . TYR A 1 67 ? -30.929 19.070 94.954 1.00 0.00 283 TYR A CA 1
ATOM 957 C C . TYR A 1 67 ? -30.056 17.879 95.369 1.00 0.00 283 TYR A C 1
ATOM 958 O O . TYR A 1 67 ? -30.149 17.412 96.482 1.00 0.00 283 TYR A O 1
ATOM 976 N N . PHE A 1 68 ? -29.176 17.512 94.427 1.00 0.00 284 PHE A N 1
ATOM 977 C CA . PHE A 1 68 ? -28.213 16.446 94.641 1.00 0.00 284 PHE A CA 1
ATOM 978 C C . PHE A 1 68 ? -26.873 16.940 95.111 1.00 0.59 284 PHE A C 1
ATOM 979 O O . PHE A 1 68 ? -26.329 17.908 94.614 1.00 3.19 284 PHE A O 1
ATOM 996 N N . ASP A 1 69 ? -26.388 16.261 96.146 1.00 0.23 285 ASP A N 1
ATOM 997 C CA . ASP A 1 69 ? -25.106 16.564 96.763 1.00 0.00 285 ASP A CA 1
ATOM 998 C C . ASP A 1 69 ? -24.301 15.266 96.881 1.00 0.00 285 ASP A C 1
ATOM 999 O O . ASP A 1 69 ? -24.710 14.323 97.512 1.00 0.00 285 ASP A O 1
ATOM 1008 N N . PHE A 1 70 ? -23.181 15.267 96.207 1.00 0.00 286 PHE A N 1
ATOM 1009 C CA . PHE A 1 70 ? -22.209 14.156 96.277 1.00 0.00 286 PHE A CA 1
ATOM 1010 C C . PHE A 1 70 ? -20.792 14.749 96.440 1.00 0.00 286 PHE A C 1
ATOM 1011 O O . PHE A 1 70 ? -19.815 14.209 95.974 1.00 0.00 286 PHE A O 1
ATOM 1028 N N . ASN A 1 71 ? -20.750 15.877 97.100 1.00 0.00 287 ASN A N 1
ATOM 1029 C CA . ASN A 1 71 ? -19.509 16.601 97.343 1.00 0.00 287 ASN A CA 1
ATOM 1030 C C . ASN A 1 71 ? -18.806 16.149 98.636 1.00 0.00 287 ASN A C 1
ATOM 1031 O O . ASN A 1 71 ? -18.481 16.929 99.481 1.00 0.00 287 ASN A O 1
ATOM 1042 N N . ARG A 1 72 ? -18.654 14.842 98.781 1.00 0.00 288 ARG A N 1
ATOM 1043 C CA . ARG A 1 72 ? -17.943 14.218 99.903 1.00 0.00 288 ARG A CA 1
ATOM 1044 C C . ARG A 1 72 ? -17.205 13.019 99.326 1.00 0.00 288 ARG A C 1
ATOM 1045 O O . ARG A 1 72 ? -17.739 12.335 98.520 1.00 0.00 288 ARG A O 1
ATOM 1066 N N . PHE A 1 73 ? -15.952 12.780 99.757 1.00 0.00 289 PHE A N 1
ATOM 1067 C CA . PHE A 1 73 ? -15.202 11.697 99.141 1.00 0.00 289 PHE A CA 1
ATOM 1068 C C . PHE A 1 73 ? -15.822 10.303 99.352 1.00 0.00 289 PHE A C 1
ATOM 1069 O O . PHE A 1 73 ? -15.741 9.501 98.476 1.00 0.00 289 PHE A O 1
ATOM 1086 N N . HIS A 1 74 ? -16.490 10.124 100.471 1.00 0.00 290 HIS A N 1
ATOM 1087 C CA . HIS A 1 74 ? -17.111 8.840 100.779 1.00 0.00 290 HIS A CA 1
ATOM 1088 C C . HIS A 1 74 ? -18.355 8.518 99.951 1.00 0.00 290 HIS A C 1
ATOM 1089 O O . HIS A 1 74 ? -18.863 7.425 100.073 1.00 0.00 290 HIS A O 1
ATOM 1103 N N . CYS A 1 75 ? -18.809 9.471 99.118 1.00 0.00 291 CYS A N 1
ATOM 1104 C CA . CYS A 1 75 ? -19.913 9.182 98.208 1.00 0.00 291 CYS A CA 1
ATOM 1105 C C . CYS A 1 75 ? -19.370 8.354 97.007 1.00 0.00 291 CYS A C 1
ATOM 1106 O O . CYS A 1 75 ? -20.112 7.723 96.303 1.00 0.00 291 CYS A O 1
ATOM 1114 N N . HIS A 1 76 ? -18.012 8.345 96.846 1.00 0.00 292 HIS A N 1
ATOM 1115 C CA . HIS A 1 76 ? -17.335 7.769 95.691 1.00 0.00 292 HIS A CA 1
ATOM 1116 C C . HIS A 1 76 ? -16.341 6.666 96.054 1.00 0.00 292 HIS A C 1
ATOM 1117 O O . HIS A 1 76 ? -16.243 5.699 95.346 1.00 0.00 292 HIS A O 1
ATOM 1131 N N . PHE A 1 77 ? -15.640 6.844 97.170 1.00 0.00 293 PHE A N 1
ATOM 1132 C CA . PHE A 1 77 ? -14.641 5.885 97.575 1.00 0.00 293 PHE A CA 1
ATOM 1133 C C . PHE A 1 77 ? -15.091 5.093 98.757 1.00 0.00 293 PHE A C 1
ATOM 1134 O O . PHE A 1 77 ? -15.481 5.654 99.764 1.00 0.00 293 PHE A O 1
ATOM 1151 N N . SER A 1 78 ? -15.016 3.758 98.592 1.00 0.00 294 SER A N 1
ATOM 1152 C CA . SER A 1 78 ? -15.204 2.861 99.674 1.00 0.00 294 SER A CA 1
ATOM 1153 C C . SER A 1 78 ? -13.959 3.068 100.600 1.00 0.00 294 SER A C 1
ATOM 1154 O O . SER A 1 78 ? -12.993 3.611 100.146 1.00 0.00 294 SER A O 1
ATOM 1162 N N . PRO A 1 79 ? -14.002 2.678 101.873 1.00 0.00 295 PRO A N 1
ATOM 1163 C CA . PRO A 1 79 ? -12.835 2.824 102.746 1.00 0.00 295 PRO A CA 1
ATOM 1164 C C . PRO A 1 79 ? -11.591 2.061 102.195 1.00 0.00 295 PRO A C 1
ATOM 1165 O O . PRO A 1 79 ? -10.498 2.528 102.285 1.00 0.00 295 PRO A O 1
ATOM 1176 N N . ARG A 1 80 ? -11.827 0.859 101.620 1.00 0.00 296 ARG A N 1
ATOM 1177 C CA . ARG A 1 80 ? -10.755 0.102 101.037 1.00 0.00 296 ARG A CA 1
ATOM 1178 C C . ARG A 1 80 ? -10.125 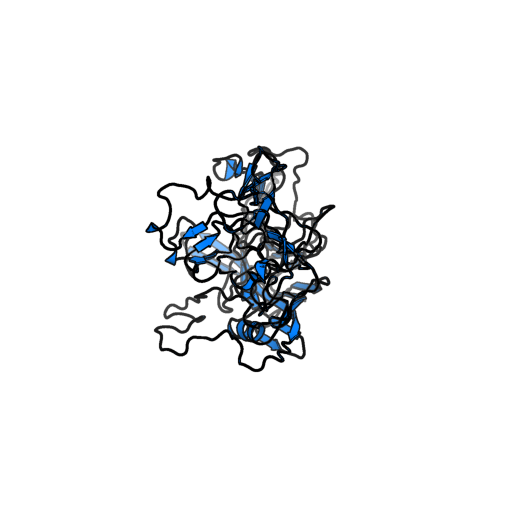0.822 99.839 1.00 0.00 296 ARG A C 1
ATOM 1179 O O . ARG A 1 80 ? -8.945 0.764 99.661 1.00 0.00 296 ARG A O 1
ATOM 1200 N N . ASP A 1 81 ? -10.986 1.440 99.005 1.00 0.00 297 ASP A N 1
ATOM 1201 C CA . ASP A 1 81 ? -10.501 2.181 97.862 1.00 0.00 297 ASP A CA 1
ATOM 1202 C C . ASP A 1 81 ? -9.733 3.435 98.313 1.00 0.00 297 ASP A C 1
ATOM 1203 O O . ASP A 1 81 ? -8.783 3.765 97.700 1.00 0.00 297 ASP A O 1
ATOM 1212 N N . TRP A 1 82 ? -10.193 4.055 99.398 1.00 0.00 298 TRP A N 1
ATOM 1213 C CA . TRP A 1 82 ? -9.509 5.206 99.970 1.00 0.00 298 TRP A CA 1
ATOM 1214 C C . TRP A 1 82 ? -8.102 4.797 100.451 1.00 0.00 298 TRP A C 1
ATOM 1215 O O . TRP A 1 82 ? -7.162 5.472 100.218 1.00 0.00 298 TRP A O 1
ATOM 1236 N N . GLN A 1 83 ? -8.044 3.622 101.093 1.00 0.00 299 GLN A N 1
ATOM 1237 C CA . GLN A 1 83 ? -6.772 3.092 101.546 1.00 0.00 299 GLN A CA 1
ATOM 1238 C C . GLN A 1 83 ? -5.815 2.862 100.372 1.00 0.00 299 GLN A C 1
ATOM 1239 O O . GLN A 1 83 ? -4.644 3.218 100.463 1.00 0.00 299 GLN A O 1
ATOM 1253 N N . ARG A 1 84 ? -6.340 2.291 99.276 1.00 0.00 300 ARG A N 1
ATOM 1254 C CA . ARG A 1 84 ? -5.550 2.042 98.068 1.00 0.00 300 ARG A CA 1
ATOM 1255 C C . ARG A 1 84 ? -5.012 3.353 97.474 1.00 0.00 300 ARG A C 1
ATOM 1256 O O . ARG A 1 84 ? -3.881 3.415 97.062 1.00 0.00 300 ARG A O 1
ATOM 1277 N N . LEU A 1 85 ? -5.842 4.384 97.553 1.00 0.00 301 LEU A N 1
ATOM 1278 C CA . LEU A 1 85 ? -5.474 5.701 97.062 1.00 0.00 301 LEU A CA 1
ATOM 1279 C C . LEU A 1 85 ? -4.297 6.322 97.858 1.00 0.00 301 LEU A C 1
ATOM 1280 O O . LEU A 1 85 ? -3.307 6.684 97.284 1.00 0.00 301 LEU A O 1
ATOM 1296 N N . ILE A 1 86 ? -4.490 6.403 99.153 1.00 0.00 302 ILE A N 1
ATOM 1297 C CA . ILE A 1 86 ? -3.573 7.119 100.059 1.00 0.00 302 ILE A CA 1
ATOM 1298 C C . ILE A 1 86 ? -2.265 6.383 100.346 1.00 0.00 302 ILE A C 1
ATOM 1299 O O . ILE A 1 86 ? -1.282 7.004 100.641 1.00 0.00 302 ILE A O 1
ATOM 1315 N N . ASN A 1 87 ? -2.294 5.052 100.215 1.00 0.00 303 ASN A N 1
ATOM 1316 C CA . ASN A 1 87 ? -1.073 4.319 100.496 1.00 0.00 303 ASN A CA 1
ATOM 1317 C C . ASN A 1 87 ? -0.147 4.246 99.298 1.00 0.00 303 ASN A C 1
ATOM 1318 O O . ASN A 1 87 ? 0.951 3.875 99.483 1.00 0.00 303 ASN A O 1
ATOM 1329 N N . ASN A 1 88 ? -0.623 4.628 98.104 1.00 0.00 304 ASN A N 1
ATOM 1330 C CA . ASN A 1 88 ? 0.115 4.395 96.885 1.00 0.00 304 ASN A CA 1
ATOM 1331 C C . ASN A 1 88 ? 0.314 5.589 95.975 1.00 0.00 304 ASN A C 1
ATOM 1332 O O . ASN A 1 88 ? 0.950 5.458 94.927 1.00 0.00 304 ASN A O 1
ATOM 1343 N N . ASN A 1 89 ? -0.266 6.728 96.341 1.00 0.00 305 ASN A N 1
ATOM 1344 C CA . ASN A 1 89 ? -0.205 7.881 95.456 1.00 0.00 305 ASN A CA 1
ATOM 1345 C C . ASN A 1 89 ? 0.193 9.122 96.190 1.00 0.00 305 ASN A C 1
ATOM 1346 O O . ASN A 1 89 ? -0.169 9.329 97.306 1.00 0.00 305 ASN A O 1
ATOM 1357 N N . TRP A 1 90 ? 0.916 9.941 95.468 1.00 0.00 306 TRP A N 1
ATOM 1358 C CA . TRP A 1 90 ? 1.349 11.236 95.980 1.00 0.00 306 TRP A CA 1
ATOM 1359 C C . TRP A 1 90 ? 0.373 12.362 95.662 1.00 0.00 306 TRP A C 1
ATOM 1360 O O . TRP A 1 90 ? 0.476 13.401 96.258 1.00 0.00 306 TRP A O 1
ATOM 1381 N N . GLY A 1 91 ? -0.565 12.105 94.765 1.00 0.00 307 GLY A N 1
ATOM 1382 C CA . GLY A 1 91 ? -1.551 13.089 94.437 1.00 0.00 307 GLY A CA 1
ATOM 1383 C C . GLY A 1 91 ? -2.657 12.538 93.613 1.00 0.00 307 GLY A C 1
ATOM 1384 O O . GLY A 1 91 ? -2.600 11.445 93.128 1.00 0.00 307 GLY A O 1
ATOM 1388 N N . PHE A 1 92 ? -3.754 13.308 93.577 1.00 0.00 308 PHE A N 1
ATOM 1389 C CA . PHE A 1 92 ? -4.901 12.965 92.774 1.00 0.00 308 PHE A CA 1
ATOM 1390 C C . PHE A 1 92 ? -5.710 14.230 92.541 1.00 0.00 308 PHE A C 1
ATOM 1391 O O . PHE A 1 92 ? -5.597 15.181 93.266 1.00 0.00 308 PHE A O 1
ATOM 1408 N N . ARG A 1 93 ? -6.538 14.148 91.514 1.00 0.00 309 ARG A N 1
ATOM 1409 C CA . ARG A 1 93 ? -7.428 15.204 91.163 1.00 0.00 309 ARG A CA 1
ATOM 1410 C C . ARG A 1 93 ? -8.593 14.640 90.350 1.00 0.00 309 ARG A C 1
ATOM 1411 O O . ARG A 1 93 ? -8.422 13.680 89.628 1.00 0.00 309 ARG A O 1
ATOM 1432 N N . PRO A 1 94 ? -9.800 15.287 90.430 1.00 0.00 310 PRO A N 1
ATOM 1433 C CA . PRO A 1 94 ? -10.924 14.858 89.593 1.00 0.00 310 PRO A CA 1
ATOM 1434 C C . PRO A 1 94 ? -10.763 15.334 88.132 1.00 0.00 310 PRO A C 1
ATOM 1435 O O . PRO A 1 94 ? -10.197 16.380 87.907 1.00 0.00 310 PRO A O 1
ATOM 1446 N N . LYS A 1 95 ? -11.237 14.498 87.189 1.00 0.00 311 LYS A N 1
ATOM 1447 C CA . LYS A 1 95 ? -11.148 14.794 85.750 1.00 0.00 311 LYS A CA 1
ATOM 1448 C C . LYS A 1 95 ? -12.483 14.949 85.076 1.00 0.00 311 LYS A C 1
ATOM 1449 O O . LYS A 1 95 ? -12.664 15.914 84.338 1.00 0.00 311 LYS A O 1
ATOM 1468 N N . ARG A 1 96 ? -13.382 13.994 85.322 1.00 0.00 312 ARG A N 1
ATOM 1469 C CA . ARG A 1 96 ? -14.699 14.020 84.693 1.00 0.00 312 ARG A CA 1
ATOM 1470 C C . ARG A 1 96 ? -15.721 13.355 85.588 1.00 0.00 312 ARG A C 1
ATOM 1471 O O . ARG A 1 96 ? -15.383 12.600 86.460 1.00 0.00 312 ARG A O 1
ATOM 1492 N N . LEU A 1 97 ? -16.978 13.707 85.304 1.00 0.00 313 LEU A N 1
ATOM 1493 C CA . LEU A 1 97 ? -18.142 13.251 86.025 1.00 1.02 313 LEU A CA 1
ATOM 1494 C C . LEU A 1 97 ? -19.266 12.870 85.026 1.00 0.00 313 LEU A C 1
ATOM 1495 O O . LEU A 1 97 ? -19.419 13.469 83.979 1.00 0.00 313 LEU A O 1
ATOM 1511 N N . SER A 1 98 ? -19.989 11.819 85.396 1.00 0.00 314 SER A N 1
ATOM 1512 C CA . SER A 1 98 ? -21.204 11.396 84.701 1.00 0.00 314 SER A CA 1
ATOM 1513 C C . SER A 1 98 ? -22.236 11.160 85.807 1.00 0.00 314 SER A C 1
ATOM 1514 O O . SER A 1 98 ? -21.935 10.582 86.818 1.00 0.00 314 SER A O 1
ATOM 1522 N N . PHE A 1 99 ? -23.433 11.695 85.581 1.00 0.00 315 PHE A N 1
ATOM 1523 C CA . PHE A 1 99 ? -24.522 11.632 86.512 1.00 0.00 315 PHE A CA 1
ATOM 1524 C C . PHE A 1 99 ? -25.774 11.112 85.799 1.00 0.00 315 PHE A C 1
ATOM 1525 O O . PHE A 1 99 ? -26.103 11.577 84.725 1.00 0.00 315 PHE A O 1
ATOM 1542 N N . LYS A 1 100 ? -26.469 10.173 86.466 1.00 0.00 316 LYS A N 1
ATOM 1543 C CA . LYS A 1 100 ? -27.691 9.594 85.910 1.00 0.00 316 LYS A CA 1
ATOM 1544 C C . LYS A 1 100 ? -28.772 9.471 86.961 1.00 0.00 316 LYS A C 1
ATOM 1545 O O . LYS A 1 100 ? -28.505 9.215 88.088 1.00 0.00 316 LYS A O 1
ATOM 1564 N N . LEU A 1 101 ? -30.030 9.731 86.506 1.00 0.00 317 LEU A N 1
ATOM 1565 C CA . LEU A 1 101 ? -31.211 9.502 87.293 1.00 0.00 317 LEU A CA 1
ATOM 1566 C C . LEU A 1 101 ? -32.069 8.585 86.512 1.00 0.00 317 LEU A C 1
ATOM 1567 O O . LEU A 1 101 ? -32.221 8.791 85.323 1.00 0.00 317 LEU A O 1
ATOM 1583 N N . PHE A 1 102 ? -32.528 7.552 87.168 1.00 0.00 318 PHE A N 1
ATOM 1584 C CA . PHE A 1 102 ? -33.308 6.496 86.513 1.00 0.00 318 PHE A CA 1
ATOM 1585 C C . PHE A 1 102 ? -34.181 5.757 87.479 1.00 0.00 318 PHE A C 1
ATOM 1586 O O . PHE A 1 102 ? -34.138 5.956 88.657 1.00 0.00 318 PHE A O 1
ATOM 1603 N N . ASN A 1 103 ? -35.001 4.846 86.904 1.00 0.00 319 ASN A N 1
ATOM 1604 C CA . ASN A 1 103 ? -35.987 4.056 87.616 1.00 0.00 319 ASN A CA 1
ATOM 1605 C C . ASN A 1 103 ? -36.873 4.916 88.539 1.00 0.00 319 ASN A C 1
ATOM 1606 O O . ASN A 1 103 ? -37.160 4.604 89.699 1.00 0.00 319 ASN A O 1
ATOM 1617 N N . ILE A 1 104 ? -37.320 6.030 87.920 1.00 0.00 320 ILE A N 1
ATOM 1618 C CA . ILE A 1 104 ? -38.175 6.993 88.549 1.00 0.00 320 ILE A CA 1
ATOM 1619 C C . ILE A 1 104 ? -39.538 6.390 88.821 1.00 0.00 320 ILE A C 1
ATOM 1620 O O . ILE A 1 104 ? -40.125 5.730 87.972 1.00 0.39 320 ILE A O 1
ATOM 1636 N N . GLN A 1 105 ? -39.964 6.594 90.059 1.00 0.00 321 GLN A N 1
ATOM 1637 C CA . GLN A 1 105 ? -41.275 6.198 90.525 1.00 0.00 321 GLN A CA 1
ATOM 1638 C C . GLN A 1 105 ? -41.913 7.400 91.237 1.00 0.02 321 GLN A C 1
ATOM 1639 O O . GLN A 1 105 ? -41.306 8.032 92.122 1.00 0.10 321 GLN A O 1
ATOM 1653 N N . VAL A 1 106 ? -43.125 7.740 90.780 1.00 0.45 322 VAL A N 1
ATOM 1654 C CA . VAL A 1 106 ? -43.916 8.804 91.385 1.00 0.91 322 VAL A CA 1
ATOM 1655 C C . VAL A 1 106 ? -45.099 8.130 92.065 1.00 0.89 322 VAL A C 1
ATOM 1656 O O . VAL A 1 106 ? -45.875 7.406 91.447 1.00 1.98 322 VAL A O 1
ATOM 1669 N N . LYS A 1 107 ? -45.193 8.410 93.341 1.00 0.42 323 LYS A N 1
ATOM 1670 C CA . LYS A 1 107 ? -46.173 7.821 94.219 1.00 2.80 323 LYS A CA 1
ATOM 1671 C C . LYS A 1 107 ? -47.155 8.854 94.777 1.00 3.43 323 LYS A C 1
ATOM 1672 O O . LYS A 1 107 ? -46.758 9.932 95.167 1.00 2.25 323 LYS A O 1
ATOM 1691 N N . GLU A 1 108 ? -48.441 8.449 94.764 1.00 6.07 324 GLU A N 1
ATOM 1692 C CA . GLU A 1 108 ? -49.575 9.201 95.311 1.00 10.17 324 GLU A CA 1
ATOM 1693 C C . GLU A 1 108 ? -49.919 8.587 96.685 1.00 10.22 324 GLU A C 1
ATOM 1694 O O . GLU A 1 108 ? -49.998 7.363 96.842 1.00 9.48 324 GLU A O 1
ATOM 1706 N N . VAL A 1 109 ? -50.104 9.483 97.645 1.00 12.03 325 VAL A N 1
ATOM 1707 C CA . VAL A 1 109 ? -50.445 9.154 99.037 1.00 16.37 325 VAL A CA 1
ATOM 1708 C C . VAL A 1 109 ? -51.878 9.687 99.340 1.00 20.74 325 VAL A C 1
ATOM 1709 O O . VAL A 1 109 ? -52.166 10.880 99.139 1.00 20.28 325 VAL A O 1
ATOM 1722 N N . THR A 1 110 ? -52.744 8.760 99.803 1.00 25.89 326 THR A N 1
ATOM 1723 C CA . THR A 1 110 ? -54.149 9.064 100.189 1.00 31.10 326 THR A CA 1
ATOM 1724 C C . THR A 1 110 ? -54.334 8.827 101.704 1.00 35.19 326 THR A C 1
ATOM 1725 O O . THR A 1 110 ? -54.076 7.713 102.209 1.00 34.99 326 THR A O 1
ATOM 1736 N N . GLN A 1 111 ? -54.741 9.927 102.409 1.00 39.63 327 GLN A N 1
ATOM 1737 C CA . GLN A 1 111 ? -54.959 9.938 103.882 1.00 43.74 327 GLN A CA 1
ATOM 1738 C C . GLN A 1 111 ? -56.449 10.162 104.202 1.00 46.51 327 GLN A C 1
ATOM 1739 O O . GLN A 1 111 ? -56.951 11.319 104.239 1.00 46.69 327 GLN A O 1
ATOM 1753 N N . ASN A 1 112 ? -57.172 9.019 104.323 1.00 48.96 328 ASN A N 1
ATOM 1754 C CA . ASN A 1 112 ? -58.622 8.988 104.686 1.00 51.35 328 ASN A CA 1
ATOM 1755 C C . ASN A 1 112 ? -58.843 7.952 105.809 1.00 52.84 328 ASN A C 1
ATOM 1756 O O . ASN A 1 112 ? -58.222 6.868 105.771 1.00 52.82 328 ASN A O 1
ATOM 1767 N N . GLU A 1 113 ? -59.749 8.293 106.819 1.00 54.26 329 GLU A N 1
ATOM 1768 C CA . GLU A 1 113 ? -60.169 7.421 108.018 1.00 55.48 329 GLU A CA 1
ATOM 1769 C C . GLU A 1 113 ? -58.976 6.753 108.845 1.00 55.58 329 GLU A C 1
ATOM 1770 O O . GLU A 1 113 ? -59.150 5.684 109.484 1.00 55.71 329 GLU A O 1
ATOM 1782 N N . GLY A 1 114 ? -57.762 7.412 108.823 1.00 55.37 330 GLY A N 1
ATOM 1783 C CA . GLY A 1 114 ? -56.547 6.883 109.513 1.00 55.06 330 GLY A CA 1
ATOM 1784 C C . GLY A 1 114 ? -55.734 5.879 108.651 1.00 54.50 330 GLY A C 1
ATOM 1785 O O . GLY A 1 114 ? -54.556 5.599 108.961 1.00 54.54 330 GLY A O 1
ATOM 1789 N N . THR A 1 115 ? -56.401 5.353 107.553 1.00 53.72 331 THR A N 1
ATOM 1790 C CA . THR A 1 115 ? -55.830 4.400 106.560 1.00 52.78 331 THR A CA 1
ATOM 1791 C C . THR A 1 115 ? -54.741 5.124 105.707 1.00 51.04 331 THR A C 1
ATOM 1792 O O . THR A 1 115 ? -54.938 6.275 105.241 1.00 50.98 331 THR A O 1
ATOM 1803 N N . LYS A 1 116 ? -53.592 4.417 105.596 1.00 49.29 332 LYS A N 1
ATOM 1804 C CA . LYS A 1 116 ? -52.426 4.851 104.830 1.00 47.28 332 LYS A CA 1
ATOM 1805 C C . LYS A 1 116 ? -52.333 4.044 103.516 1.00 43.53 332 LYS A C 1
ATOM 1806 O O . LYS A 1 116 ? -51.948 2.850 103.514 1.00 43.68 332 LYS A O 1
ATOM 1825 N N . THR A 1 117 ? -52.712 4.720 102.417 1.00 39.59 333 THR A N 1
ATOM 1826 C CA . THR A 1 117 ? -52.656 4.132 101.077 1.00 35.93 333 THR A CA 1
ATOM 1827 C C . THR A 1 117 ? -51.624 4.889 100.206 1.00 31.53 333 THR A C 1
ATOM 1828 O O . THR A 1 117 ? -51.645 6.130 100.101 1.00 31.18 333 THR A O 1
ATOM 1839 N N . ILE A 1 118 ? -50.692 4.072 99.666 1.00 27.66 334 ILE A N 1
ATOM 1840 C CA . ILE A 1 118 ? -49.652 4.504 98.725 1.00 24.36 334 ILE A CA 1
ATOM 1841 C C . ILE A 1 118 ? -49.868 3.695 97.447 1.00 22.02 334 ILE A C 1
ATOM 1842 O O . ILE A 1 118 ? -49.914 2.446 97.451 1.00 22.12 334 ILE A O 1
ATOM 1858 N N . ALA A 1 119 ? -50.038 4.460 96.375 1.00 19.61 335 ALA A N 1
ATOM 1859 C CA . ALA A 1 119 ? -50.256 3.946 95.035 1.00 18.32 335 ALA A CA 1
ATOM 1860 C C . ALA A 1 119 ? -49.331 4.641 94.058 1.00 15.94 335 ALA A C 1
ATOM 1861 O O . ALA A 1 119 ? -48.864 5.754 94.302 1.00 15.48 335 ALA A O 1
ATOM 1868 N N . ASN A 1 120 ? -49.084 3.960 92.940 1.00 14.90 336 ASN A N 1
ATOM 1869 C CA . ASN A 1 120 ? -48.297 4.489 91.836 1.00 14.96 336 ASN A CA 1
ATOM 1870 C C . ASN A 1 120 ? -49.162 5.457 91.008 1.00 15.06 336 ASN A C 1
ATOM 1871 O O . ASN A 1 120 ? -50.356 5.186 90.755 1.00 15.46 336 ASN A O 1
ATOM 1882 N N . ASN A 1 121 ? -48.580 6.629 90.729 1.00 14.73 337 ASN A N 1
ATOM 1883 C CA . ASN A 1 121 ? -49.191 7.634 89.851 1.00 14.82 337 ASN A CA 1
ATOM 1884 C C . ASN A 1 121 ? -48.303 7.618 88.622 1.00 13.68 337 ASN A C 1
ATOM 1885 O O . ASN A 1 121 ? -47.313 8.354 88.490 1.00 14.32 337 ASN A O 1
ATOM 1896 N N . LEU A 1 122 ? -48.692 6.709 87.716 1.00 13.31 338 LEU A N 1
ATOM 1897 C CA . LEU A 1 122 ? -47.955 6.396 86.471 1.00 12.88 338 LEU A CA 1
ATOM 1898 C C . LEU A 1 122 ? -47.810 7.541 85.473 1.00 10.82 338 LEU A C 1
ATOM 1899 O O . LEU A 1 122 ? -46.858 7.556 84.667 1.00 9.49 338 LEU A O 1
ATOM 1915 N N . THR A 1 123 ? -48.709 8.539 85.603 1.00 11.07 339 THR A N 1
ATOM 1916 C CA . THR A 1 123 ? -48.750 9.678 84.686 1.00 11.14 339 THR A CA 1
ATOM 1917 C C . THR A 1 123 ? -48.157 10.981 85.248 1.00 9.30 339 THR A C 1
ATOM 1918 O O . THR A 1 123 ? -48.141 11.979 84.559 1.00 10.41 339 THR A O 1
ATOM 1929 N N . SER A 1 124 ? -47.647 10.955 86.470 1.00 5.59 340 SER A N 1
ATOM 1930 C CA . SER A 1 124 ? -47.037 12.152 87.083 1.00 3.93 340 SER A CA 1
ATOM 1931 C C . SER A 1 124 ? -45.542 12.307 86.745 1.00 2.33 340 SER A C 1
ATOM 1932 O O . SER A 1 124 ? -44.870 11.338 86.447 1.00 2.35 340 SER A O 1
ATOM 1940 N N . THR A 1 125 ? -45.078 13.557 86.759 1.00 0.71 341 THR A N 1
ATOM 1941 C CA . THR A 1 125 ? -43.702 13.892 86.422 1.00 0.95 341 THR A CA 1
ATOM 1942 C C . THR A 1 125 ? -42.909 14.502 87.593 1.00 0.00 341 THR A C 1
ATOM 1943 O O . THR A 1 125 ? -43.441 14.979 88.593 1.00 0.01 341 THR A O 1
ATOM 1954 N N . ILE A 1 126 ? -41.610 14.376 87.416 1.00 0.00 342 ILE A N 1
ATOM 1955 C CA . ILE A 1 126 ? -40.631 15.117 88.195 1.00 0.00 342 ILE A CA 1
ATOM 1956 C C . ILE A 1 126 ? -39.945 16.071 87.179 1.00 0.00 342 ILE A C 1
ATOM 1957 O O . ILE A 1 126 ? -40.037 15.860 85.979 1.00 0.00 342 ILE A O 1
ATOM 1973 N N . GLN A 1 127 ? -39.328 17.100 87.680 1.00 0.00 343 GLN A N 1
ATOM 1974 C CA . GLN A 1 127 ? -38.591 18.095 86.887 1.00 0.00 343 GLN A CA 1
ATOM 1975 C C . GLN A 1 127 ? -37.153 18.126 87.357 1.00 0.00 343 GLN A C 1
ATOM 1976 O O . GLN A 1 127 ? -36.915 18.076 88.549 1.00 0.00 343 GLN A O 1
ATOM 1990 N N . VAL A 1 128 ? -36.232 18.146 86.414 1.00 0.00 344 VAL A N 1
ATOM 1991 C CA . VAL A 1 128 ? -34.806 18.134 86.718 1.00 0.00 344 VAL A CA 1
ATOM 1992 C C . VAL A 1 128 ? -34.067 19.068 85.781 1.00 0.00 344 VAL A C 1
ATOM 1993 O O . VAL A 1 128 ? -34.320 19.096 84.579 1.00 0.00 344 VAL A O 1
ATOM 2006 N N . PHE A 1 129 ? -33.184 19.852 86.360 1.00 0.00 345 PHE A N 1
ATOM 2007 C CA . PHE A 1 129 ? -32.243 20.605 85.555 1.00 0.00 345 PHE A CA 1
ATOM 2008 C C . PHE A 1 129 ? -30.942 20.824 86.299 1.00 0.00 345 PHE A C 1
ATOM 2009 O O . PHE A 1 129 ? -30.866 20.707 87.510 1.00 0.00 345 PHE A O 1
ATOM 2026 N N . THR A 1 130 ? -29.958 21.200 85.493 1.00 1.83 346 THR A N 1
ATOM 2027 C CA . THR A 1 130 ? -28.651 21.555 85.943 1.00 3.45 346 THR A CA 1
ATOM 2028 C C . THR A 1 130 ? -28.455 23.040 85.732 1.00 2.23 346 THR A C 1
ATOM 2029 O O . THR A 1 130 ? -28.805 23.579 84.668 1.00 2.66 346 THR A O 1
ATOM 2040 N N . ASP A 1 131 ? -27.893 23.691 86.744 1.00 2.56 347 ASP A N 1
ATOM 2041 C CA . ASP A 1 131 ? -27.569 25.110 86.663 1.00 3.78 347 ASP A CA 1
ATOM 2042 C C . ASP A 1 131 ? -26.115 25.245 86.070 1.00 4.95 347 ASP A C 1
ATOM 2043 O O . ASP A 1 131 ? -25.190 25.778 86.692 1.00 4.05 347 ASP A O 1
ATOM 2052 N N . SER A 1 132 ? -26.025 24.806 84.794 1.00 7.78 348 SER A N 1
ATOM 2053 C CA . SER A 1 132 ? -24.756 24.720 84.002 1.00 12.33 348 SER A CA 1
ATOM 2054 C C . SER A 1 132 ? -24.098 26.080 83.678 1.00 14.05 348 SER A C 1
ATOM 2055 O O . SER A 1 132 ? -22.891 26.126 83.390 1.00 14.68 348 SER A O 1
ATOM 2063 N N . GLU A 1 133 ? -24.901 27.179 83.773 1.00 15.10 349 GLU A N 1
ATOM 2064 C CA . GLU A 1 133 ? -24.432 28.555 83.519 1.00 16.49 349 GLU A CA 1
ATOM 2065 C C . GLU A 1 133 ? -24.212 29.348 84.839 1.00 13.27 349 GLU A C 1
ATOM 2066 O O . GLU A 1 133 ? -23.872 30.534 84.826 1.00 13.27 349 GLU A O 1
ATOM 2078 N N . TYR A 1 134 ? -24.363 28.641 86.020 1.00 10.77 350 TYR A N 1
ATOM 2079 C CA . TYR A 1 134 ? -24.126 29.181 87.422 1.00 8.86 350 TYR A CA 1
ATOM 2080 C C . TYR A 1 134 ? -24.883 30.496 87.725 1.00 8.82 350 TYR A C 1
ATOM 2081 O O . TYR A 1 134 ? -24.382 31.426 88.353 1.00 8.96 350 TYR A O 1
ATOM 2099 N N . GLN A 1 135 ? -26.157 30.458 87.307 1.00 8.93 351 GLN A N 1
ATOM 2100 C CA . GLN A 1 135 ? -27.114 31.577 87.403 1.00 9.90 351 GLN A CA 1
ATOM 2101 C C . GLN A 1 135 ? -27.860 31.618 88.758 1.00 7.84 351 GLN A C 1
ATOM 2102 O O . GLN A 1 135 ? -28.529 32.602 89.074 1.00 9.06 351 GLN A O 1
ATOM 2116 N N . LEU A 1 136 ? -27.716 30.539 89.546 1.00 3.25 352 LEU A N 1
ATOM 2117 C CA . LEU A 1 136 ? -28.312 30.429 90.868 1.00 1.89 352 LEU A CA 1
ATOM 2118 C C . LEU A 1 136 ? -27.283 30.434 91.967 1.00 0.09 352 LEU A C 1
ATOM 2119 O O . LEU A 1 136 ? -26.173 29.989 91.708 1.00 0.00 352 LEU A O 1
ATOM 2135 N N . PRO A 1 137 ? -27.618 30.911 93.230 1.00 0.00 353 PRO A N 1
ATOM 2136 C CA . PRO A 1 137 ? -26.694 30.816 94.379 1.00 0.00 353 PRO A CA 1
AT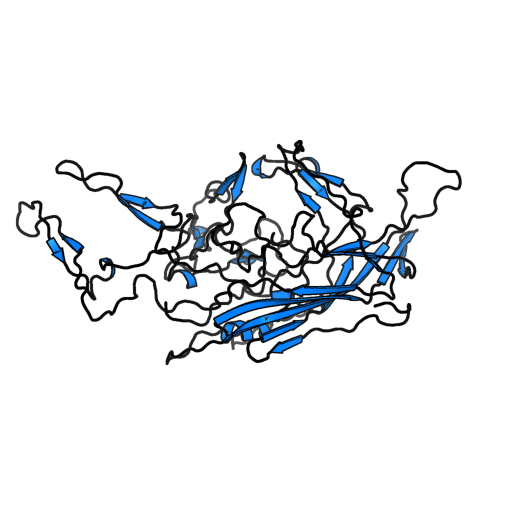OM 2137 C C . PRO A 1 137 ? -26.234 29.336 94.554 1.00 0.00 353 PRO A C 1
ATOM 2138 O O . PRO A 1 137 ? -27.027 28.442 94.480 1.00 0.00 353 PRO A O 1
ATOM 2149 N N . TYR A 1 138 ? -24.929 29.170 94.678 1.00 0.00 354 TYR A N 1
ATOM 2150 C CA . TYR A 1 138 ? -24.313 27.878 94.762 1.00 0.00 354 TYR A CA 1
ATOM 2151 C C . TYR A 1 138 ? -24.083 27.534 96.207 1.00 0.00 354 TYR A C 1
ATOM 2152 O O . TYR A 1 138 ? -23.286 28.161 96.899 1.00 0.00 354 TYR A O 1
ATOM 2170 N N . VAL A 1 139 ? -24.847 26.532 96.635 1.00 0.00 355 VAL A N 1
ATOM 2171 C CA . VAL A 1 139 ? -24.863 26.114 98.047 1.00 0.00 355 VAL A CA 1
ATOM 2172 C C . VAL A 1 139 ? -24.049 24.855 98.332 1.00 0.00 355 VAL A C 1
ATOM 2173 O O . VAL A 1 139 ? -23.905 24.463 99.485 1.00 0.00 355 VAL A O 1
ATOM 2186 N N . LEU A 1 140 ? -23.575 24.194 97.254 1.00 0.00 356 LEU A N 1
ATOM 2187 C CA . LEU A 1 140 ? -22.677 23.047 97.400 1.00 0.97 356 LEU A CA 1
ATOM 2188 C C . LEU A 1 140 ? -21.354 23.714 97.818 1.00 2.94 356 LEU A C 1
ATOM 2189 O O . LEU A 1 140 ? -21.158 24.905 97.486 1.00 4.71 356 LEU A O 1
ATOM 2205 N N . GLY A 1 141 ? -20.570 23.102 98.586 1.00 4.63 357 GLY A N 1
ATOM 2206 C CA . GLY A 1 141 ? -19.370 23.824 99.021 1.00 1.95 357 GLY A CA 1
ATOM 2207 C C . GLY A 1 141 ? -19.522 24.503 100.398 1.00 0.61 357 GLY A C 1
ATOM 2208 O O . GLY A 1 141 ? -18.638 25.221 100.824 1.00 1.30 357 GLY A O 1
ATOM 2212 N N . SER A 1 142 ? -20.691 24.308 101.051 1.00 0.00 358 SER A N 1
ATOM 2213 C CA . SER A 1 142 ? -20.947 24.849 102.380 1.00 0.00 358 SER A CA 1
ATOM 2214 C C . SER A 1 142 ? -21.112 23.722 103.427 1.00 0.00 358 SER A C 1
ATOM 2215 O O . SER A 1 142 ? -21.684 23.898 104.472 1.00 0.00 358 SER A O 1
ATOM 2223 N N . ALA A 1 143 ? -20.532 22.536 103.105 1.00 0.00 359 ALA A N 1
ATOM 2224 C CA . ALA A 1 143 ? -20.493 21.351 104.004 1.00 0.00 359 ALA A CA 1
ATOM 2225 C C . ALA A 1 143 ? -21.838 21.029 104.673 1.00 0.00 359 ALA A C 1
ATOM 2226 O O . ALA A 1 143 ? -21.945 20.764 105.846 1.00 0.00 359 ALA A O 1
ATOM 2233 N N . HIS A 1 144 ? -22.844 20.950 103.812 1.00 0.00 360 HIS A N 1
ATOM 2234 C CA . HIS A 1 144 ? -24.188 20.630 104.242 1.00 0.00 360 HIS A CA 1
ATOM 2235 C C . HIS A 1 144 ? -24.446 19.149 104.220 1.00 0.00 360 HIS A C 1
ATOM 2236 O O . HIS A 1 144 ? -23.887 18.432 103.424 1.00 0.00 360 HIS A O 1
ATOM 2250 N N . GLN A 1 145 ? -25.333 18.774 105.113 1.00 0.00 361 GLN A N 1
ATOM 2251 C CA . GLN A 1 145 ? -25.911 17.416 105.156 1.00 0.00 361 GLN A CA 1
ATOM 2252 C C . GLN A 1 145 ? -26.752 17.198 103.877 1.00 0.00 361 GLN A C 1
ATOM 2253 O O . GLN A 1 145 ? -27.051 18.180 103.187 1.00 0.00 361 GLN A O 1
ATOM 2267 N N . GLY A 1 146 ? -27.066 15.938 103.542 1.00 0.00 362 GLY A N 1
ATOM 2268 C CA . GLY A 1 146 ? -27.908 15.634 102.387 1.00 0.00 362 GLY A CA 1
ATOM 2269 C C . GLY A 1 146 ? -27.200 14.959 101.245 1.00 0.88 362 GLY A C 1
ATOM 2270 O O . GLY A 1 146 ? -27.787 14.754 100.195 1.00 1.06 362 GLY A O 1
ATOM 2274 N N . CYS A 1 147 ? -25.957 14.549 101.488 1.00 1.85 363 CYS A N 1
ATOM 2275 C CA . CYS A 1 147 ? -25.120 13.874 100.511 1.00 4.00 363 CYS A CA 1
ATOM 2276 C C . CYS A 1 147 ? -25.583 12.429 100.253 1.00 1.31 363 CYS A C 1
ATOM 2277 O O . CYS A 1 147 ? -26.290 11.838 101.062 1.00 2.20 363 CYS A O 1
ATOM 2285 N N . LEU A 1 148 ? -25.079 11.873 99.138 1.00 0.24 364 LEU A N 1
ATOM 2286 C CA . LEU A 1 148 ? -25.227 10.461 98.844 1.00 0.07 364 LEU A CA 1
ATOM 2287 C C . LEU A 1 148 ? -24.576 9.695 100.017 1.00 0.00 364 LEU A C 1
ATOM 2288 O O . LEU A 1 148 ? -23.468 10.050 100.457 1.00 1.34 364 LEU A O 1
ATOM 2304 N N . PRO A 1 149 ? -25.280 8.712 100.655 1.00 0.00 365 PRO A N 1
ATOM 2305 C CA . PRO A 1 149 ? -24.722 8.029 101.838 1.00 0.00 365 PRO A CA 1
ATOM 2306 C C . PRO A 1 149 ? -23.437 7.257 101.522 1.00 0.00 365 PRO A C 1
ATOM 2307 O O . PRO A 1 149 ? -23.284 6.792 100.419 1.00 0.00 365 PRO A O 1
ATOM 2318 N N . PRO A 1 150 ? -22.502 7.134 102.479 1.00 0.00 366 PRO A N 1
ATOM 2319 C CA . PRO A 1 150 ? -21.264 6.382 102.201 1.00 0.00 366 PRO A CA 1
ATOM 2320 C C . PRO A 1 150 ? -21.504 4.858 101.941 1.00 0.00 366 PRO A C 1
ATOM 2321 O O . PRO A 1 150 ? -20.827 4.276 101.118 1.00 0.00 366 PRO A O 1
ATOM 2332 N N . PHE A 1 151 ? -22.526 4.302 102.629 1.00 0.00 367 PHE A N 1
ATOM 2333 C CA . PHE A 1 151 ? -22.878 2.916 102.530 1.00 0.00 367 PHE A CA 1
ATOM 2334 C C . PHE A 1 151 ? -23.902 2.732 101.388 1.00 0.00 367 PHE A C 1
ATOM 2335 O O . PHE A 1 151 ? -24.951 3.293 101.465 1.00 0.00 367 PHE A O 1
ATOM 2352 N N . PRO A 1 152 ? -23.573 1.935 100.322 1.00 0.00 368 PRO A N 1
ATOM 2353 C CA . PRO A 1 152 ? -24.443 1.811 99.146 1.00 0.00 368 PRO A CA 1
ATOM 2354 C C . PRO A 1 152 ? -25.855 1.321 99.376 1.00 0.00 368 PRO A C 1
ATOM 2355 O O . PRO A 1 152 ? -26.722 1.686 98.627 1.00 0.00 368 PRO A O 1
ATOM 2366 N N . ALA A 1 153 ? -26.071 0.596 100.496 1.00 0.00 369 ALA A N 1
ATOM 2367 C CA . ALA A 1 153 ? -27.407 0.024 100.791 1.00 0.00 369 ALA A CA 1
ATOM 2368 C C . ALA A 1 153 ? -28.357 1.023 101.488 1.00 0.64 369 ALA A C 1
ATOM 2369 O O . ALA A 1 153 ? -29.552 0.796 101.557 1.00 2.30 369 ALA A O 1
ATOM 2376 N N . ASP A 1 154 ? -27.809 2.185 101.909 1.00 0.67 370 ASP A N 1
ATOM 2377 C CA . ASP A 1 154 ? -28.580 3.222 102.599 1.00 0.44 370 ASP A CA 1
ATOM 2378 C C . ASP A 1 154 ? -29.355 4.112 101.600 1.00 0.00 370 ASP A C 1
ATOM 2379 O O . ASP A 1 154 ? -28.840 4.535 100.588 1.00 0.00 370 ASP A O 1
ATOM 2388 N N . VAL A 1 155 ? -30.623 4.278 101.927 1.00 0.00 371 VAL A N 1
ATOM 2389 C CA . VAL A 1 155 ? -31.589 5.075 101.173 1.00 0.00 371 VAL A CA 1
ATOM 2390 C C . VAL A 1 155 ? -31.676 6.465 101.839 1.00 0.00 371 VAL A C 1
ATOM 2391 O O . VAL A 1 155 ? -31.784 6.552 103.034 1.00 0.00 371 VAL A O 1
ATOM 2404 N N . PHE A 1 156 ? -31.658 7.519 101.017 1.00 0.00 372 PHE A N 1
ATOM 2405 C CA . PHE A 1 156 ? -31.606 8.857 101.535 1.00 0.00 372 PHE A CA 1
ATOM 2406 C C . PHE A 1 156 ? -32.680 9.766 100.945 1.00 0.00 372 PHE A C 1
ATOM 2407 O O . PHE A 1 156 ? -33.174 9.548 99.854 1.00 0.00 372 PHE A O 1
ATOM 2424 N N . MET A 1 157 ? -32.945 10.815 101.698 1.00 0.00 373 MET A N 1
ATOM 2425 C CA . MET A 1 157 ? -33.847 11.812 101.242 1.00 0.00 373 MET A CA 1
ATOM 2426 C C . MET A 1 157 ? -33.030 12.988 100.641 1.00 0.00 373 MET A C 1
ATOM 2427 O O . MET A 1 157 ? -31.965 13.333 101.134 1.00 0.00 373 MET A O 1
ATOM 2441 N N . ILE A 1 158 ? -33.580 13.518 99.551 1.00 0.00 374 ILE A N 1
ATOM 2442 C CA A ILE A 1 158 ? -33.022 14.633 98.838 0.40 0.00 374 ILE A CA 1
ATOM 2443 C CA B ILE A 1 158 ? -32.868 14.747 98.939 0.60 0.00 374 ILE A CA 1
ATOM 2444 C C . ILE A 1 158 ? -33.254 15.912 99.693 1.00 0.00 374 ILE A C 1
ATOM 2445 O O . ILE A 1 158 ? -34.343 16.107 100.117 1.00 0.00 374 ILE A O 1
ATOM 2474 N N . PRO A 1 159 ? -32.184 16.735 99.944 1.00 0.00 375 PRO A N 1
ATOM 2475 C CA . PRO A 1 159 ? -32.328 17.992 100.687 1.00 0.00 375 PRO A CA 1
ATOM 2476 C C . PRO A 1 159 ? -33.039 19.100 99.864 1.00 0.00 375 PRO A C 1
ATOM 2477 O O . PRO A 1 159 ? -32.986 19.086 98.647 1.00 0.00 375 PRO A O 1
ATOM 2488 N N . GLN A 1 160 ? -33.594 20.034 100.594 1.00 0.00 376 GLN A N 1
ATOM 2489 C CA . GLN A 1 160 ? -34.330 21.161 100.043 1.00 0.00 376 GLN A CA 1
ATOM 2490 C C . GLN A 1 160 ? -33.383 22.303 99.711 1.00 0.00 376 GLN A C 1
ATOM 2491 O O . GLN A 1 160 ? -32.555 22.620 100.489 1.00 0.00 376 GLN A O 1
ATOM 2505 N N . TYR A 1 161 ? -33.593 22.881 98.540 1.00 0.00 377 TYR A N 1
ATOM 2506 C CA . TYR A 1 161 ? -32.825 23.999 98.102 1.00 0.00 377 TYR A CA 1
ATOM 2507 C C . TYR A 1 161 ? -33.432 25.328 98.623 1.00 0.00 377 TYR A C 1
ATOM 2508 O O . TYR A 1 161 ? -34.590 25.573 98.512 1.00 0.00 377 TYR A O 1
ATOM 2526 N N . GLY A 1 162 ? -32.541 26.118 99.162 1.00 0.00 378 GLY A N 1
ATOM 2527 C CA . GLY A 1 162 ? -32.841 27.472 99.602 1.00 0.00 378 GLY A CA 1
ATOM 2528 C C . GLY A 1 162 ? -31.598 28.281 99.387 1.00 0.00 378 GLY A C 1
ATOM 2529 O O . GLY A 1 162 ? -30.537 27.711 99.209 1.00 0.00 378 GLY A O 1
ATOM 2533 N N . TYR A 1 163 ? -31.737 29.603 99.420 1.00 0.00 379 TYR A N 1
ATOM 2534 C CA . TYR A 1 163 ? -30.599 30.452 99.184 1.00 0.00 379 TYR A CA 1
ATOM 2535 C C . TYR A 1 163 ? -30.732 31.753 99.909 1.00 0.00 379 TYR A C 1
ATOM 2536 O O . TYR A 1 163 ? -31.790 32.175 100.288 1.00 0.00 379 TYR A O 1
ATOM 2554 N N . LEU A 1 164 ? -29.588 32.409 100.047 1.00 0.00 380 LEU A N 1
ATOM 2555 C CA . LEU A 1 164 ? -29.505 33.693 100.675 1.00 0.00 380 LEU A CA 1
ATOM 2556 C C . LEU A 1 164 ? -29.104 34.762 99.715 1.00 0.00 380 LEU A C 1
ATOM 2557 O O . LEU A 1 164 ? -28.445 34.521 98.719 1.00 0.00 380 LEU A O 1
ATOM 2573 N N . THR A 1 165 ? -29.560 35.932 100.068 1.00 0.00 381 THR A N 1
ATOM 2574 C CA . THR A 1 165 ? -29.205 37.143 99.329 1.00 0.00 381 THR A CA 1
ATOM 2575 C C . THR A 1 165 ? -28.752 38.192 100.367 1.00 0.00 381 THR A C 1
ATOM 2576 O O . THR A 1 165 ? -28.422 37.840 101.470 1.00 0.00 381 THR A O 1
ATOM 2587 N N . LEU A 1 166 ? -28.716 39.473 100.024 1.00 0.00 382 LEU A N 1
ATOM 2588 C CA . LEU A 1 166 ? -28.333 40.499 100.981 1.00 1.52 382 LEU A CA 1
ATOM 2589 C C . LEU A 1 166 ? -29.420 40.852 101.962 1.00 1.11 382 LEU A C 1
ATOM 2590 O O . LEU A 1 166 ? -30.624 40.810 101.638 1.00 1.44 382 LEU A O 1
ATOM 2606 N N . ASN A 1 167 ? -28.962 41.117 103.164 1.00 1.41 383 ASN A N 1
ATOM 2607 C CA . ASN A 1 167 ? -29.787 41.516 104.276 1.00 2.60 383 ASN A CA 1
ATOM 2608 C C . ASN A 1 167 ? -29.187 42.707 105.047 1.00 4.98 383 ASN A C 1
ATOM 2609 O O . ASN A 1 167 ? -27.961 42.952 105.022 1.00 4.32 383 ASN A O 1
ATOM 2620 N N . ASN A 1 168 ? -30.108 43.373 105.737 1.00 7.81 384 ASN A N 1
ATOM 2621 C CA . ASN A 1 168 ? -29.867 44.411 106.726 1.00 10.87 384 ASN A CA 1
ATOM 2622 C C . ASN A 1 168 ? -30.775 43.977 107.872 1.00 10.33 384 ASN A C 1
ATOM 2623 O O . ASN A 1 168 ? -32.006 44.232 107.869 1.00 9.61 384 ASN A O 1
ATOM 2634 N N . GLY A 1 169 ? -30.163 43.190 108.800 1.00 10.43 385 GLY A N 1
ATOM 2635 C CA . GLY A 1 169 ? -30.918 42.531 109.871 1.00 10.27 385 GLY A CA 1
ATOM 2636 C C . GLY A 1 169 ? -31.770 41.421 109.197 1.00 8.82 385 GLY A C 1
ATOM 2637 O O . GLY A 1 169 ? -31.275 40.729 108.299 1.00 7.12 385 GLY A O 1
ATOM 2641 N N . SER A 1 170 ? -33.060 41.393 109.515 1.00 8.86 386 SER A N 1
ATOM 2642 C CA . SER A 1 170 ? -34.008 40.429 108.903 1.00 10.13 386 SER A CA 1
ATOM 2643 C C . SER A 1 170 ? -34.642 40.983 107.575 1.00 9.22 386 SER A C 1
ATOM 2644 O O . SER A 1 170 ? -35.427 40.294 106.932 1.00 9.22 386 SER A O 1
ATOM 2652 N N . GLN A 1 171 ? -34.232 42.208 107.152 1.00 8.63 387 GLN A N 1
ATOM 2653 C CA . GLN A 1 171 ? -34.793 42.876 105.968 1.00 9.32 387 GLN A CA 1
ATOM 2654 C C . GLN A 1 171 ? -33.915 42.737 104.722 1.00 5.91 387 GLN A C 1
ATOM 2655 O O . GLN A 1 171 ? -32.694 42.541 104.796 1.00 4.83 387 GLN A O 1
ATOM 2669 N N . ALA A 1 172 ? -34.585 42.838 103.562 1.00 4.60 388 ALA A N 1
ATOM 2670 C CA . ALA A 1 172 ? -33.960 42.869 102.254 1.00 5.18 388 ALA A CA 1
ATOM 2671 C C . ALA A 1 172 ? -33.428 44.310 101.988 1.00 6.34 388 ALA A C 1
ATOM 2672 O O . ALA A 1 172 ? -33.749 45.221 102.743 1.00 6.07 388 ALA A O 1
ATOM 2679 N N . VAL A 1 173 ? -32.569 44.420 100.980 1.00 8.88 389 VAL A N 1
ATOM 2680 C CA . VAL A 1 173 ? -32.011 45.709 100.465 1.00 11.30 389 VAL A CA 1
ATOM 2681 C C . VAL A 1 173 ? -32.311 45.752 98.959 1.00 11.16 389 VAL A C 1
ATOM 2682 O O . VAL A 1 173 ? -32.746 44.751 98.396 1.00 11.35 389 VAL A O 1
ATOM 2695 N N . GLY A 1 174 ? -32.065 46.912 98.259 1.00 12.45 390 GLY A N 1
ATOM 2696 C CA . GLY A 1 174 ? -32.375 47.007 96.805 1.00 13.62 390 GLY A CA 1
ATOM 2697 C C . GLY A 1 174 ? -31.576 46.060 95.921 1.00 13.13 390 GLY A C 1
ATOM 2698 O O . GLY A 1 174 ? -32.097 45.542 94.915 1.00 12.88 390 GLY A O 1
ATOM 2702 N N . ARG A 1 175 ? -30.350 45.730 96.402 1.00 13.14 391 ARG A N 1
ATOM 2703 C CA . ARG A 1 175 ? -29.427 44.821 95.687 1.00 13.67 391 ARG A CA 1
ATOM 2704 C C . ARG A 1 175 ? -29.854 43.320 95.837 1.00 10.58 391 ARG A C 1
ATOM 2705 O O . ARG A 1 175 ? -29.488 42.495 94.977 1.00 10.60 391 ARG A O 1
ATOM 2726 N N . SER A 1 176 ? -30.758 43.031 96.849 1.00 6.59 392 SER A N 1
ATOM 2727 C CA . SER A 1 176 ? -31.324 41.664 97.098 1.00 4.67 392 SER A CA 1
ATOM 2728 C C . SER A 1 176 ? -32.034 41.103 95.841 1.00 4.28 392 SER A C 1
ATOM 2729 O O . SER A 1 176 ? -32.794 41.817 95.134 1.00 5.46 392 SER A O 1
ATOM 2737 N N . SER A 1 177 ? -31.702 39.858 95.531 1.00 3.39 393 SER A N 1
ATOM 2738 C CA . SER A 1 177 ? -32.190 39.151 94.381 1.00 4.85 393 SER A CA 1
ATOM 2739 C C . SER A 1 177 ? -33.137 38.036 94.740 1.00 2.41 393 SER A C 1
ATOM 2740 O O . SER A 1 177 ? -32.969 37.331 95.765 1.00 3.23 393 SER A O 1
ATOM 2748 N N . PHE A 1 178 ? -34.155 37.928 93.889 1.00 0.00 394 PHE A N 1
ATOM 2749 C CA . PHE A 1 178 ? -35.081 36.852 93.950 1.00 0.00 394 PHE A CA 1
ATOM 2750 C C . PHE A 1 178 ? -34.988 36.040 92.648 1.00 0.00 394 PHE A C 1
ATOM 2751 O O . PHE A 1 178 ? -35.117 36.571 91.547 1.00 0.00 394 PHE A O 1
ATOM 2768 N N . TYR A 1 179 ? -34.862 34.730 92.866 1.00 0.00 395 TYR A N 1
ATOM 2769 C CA . TYR A 1 179 ? -34.780 33.738 91.813 1.00 0.90 395 TYR A CA 1
ATOM 2770 C C . TYR A 1 179 ? -35.894 32.749 91.890 1.00 0.59 395 TYR A C 1
ATOM 2771 O O . TYR A 1 179 ? -36.234 32.231 92.956 1.00 0.13 395 TYR A O 1
ATOM 2789 N N . CYS A 1 180 ? -36.489 32.563 90.710 1.00 1.07 396 CYS A N 1
ATOM 2790 C CA . CYS A 1 180 ? -37.515 31.590 90.448 1.00 2.83 396 CYS A CA 1
ATOM 2791 C C . CYS A 1 180 ? -36.871 30.505 89.594 1.00 2.24 396 CYS A C 1
ATOM 2792 O O . CYS A 1 180 ? -36.406 30.765 88.477 1.00 2.36 396 CYS A O 1
ATOM 2800 N N . LEU A 1 181 ? -36.838 29.292 90.136 1.00 2.51 397 LEU A N 1
ATOM 2801 C CA . LEU A 1 181 ? -36.229 28.126 89.460 1.00 3.02 397 LEU A CA 1
ATOM 2802 C C . LEU A 1 181 ? -37.084 27.543 88.327 1.00 4.23 397 LEU A C 1
ATOM 2803 O O . LEU A 1 181 ? -36.589 26.778 87.496 1.00 4.13 397 LEU A O 1
ATOM 2819 N N . GLU A 1 182 ? -38.400 27.905 88.316 1.00 5.95 398 GLU A N 1
ATOM 2820 C CA . GLU A 1 182 ? -39.316 27.517 87.215 1.00 9.37 398 GLU A CA 1
ATOM 2821 C C . GLU A 1 182 ? -39.080 28.418 86.009 1.00 10.59 398 GLU A C 1
ATOM 2822 O O . GLU A 1 182 ? -39.560 28.110 84.939 1.00 10.57 398 GLU A O 1
ATOM 2834 N N . TYR A 1 183 ? -38.241 29.496 86.192 1.00 11.73 399 TYR A N 1
ATOM 2835 C CA . TYR A 1 183 ? -37.835 30.399 85.110 1.00 13.85 399 TYR A CA 1
ATOM 2836 C C . TYR A 1 183 ? -36.633 29.775 84.308 1.00 13.18 399 TYR A C 1
ATOM 2837 O O . TYR A 1 183 ? -35.978 30.419 83.474 1.00 14.22 399 TYR A O 1
ATOM 2855 N N . PHE A 1 184 ? -36.398 28.485 84.548 1.00 12.71 400 PHE A N 1
ATOM 2856 C CA . PHE A 1 184 ? -35.367 27.717 83.882 1.00 11.93 400 PHE A CA 1
ATOM 2857 C C . PHE A 1 184 ? -35.938 26.599 83.097 1.00 9.85 400 PHE A C 1
ATOM 2858 O O . PHE A 1 184 ? -36.981 26.051 83.514 1.00 9.46 400 PHE A O 1
ATOM 2875 N N . PRO A 1 185 ? -35.304 26.208 81.915 1.00 9.09 401 PRO A N 1
ATOM 2876 C CA . PRO A 1 185 ? -35.727 24.995 81.239 1.00 7.74 401 PRO A CA 1
ATOM 2877 C C . PRO A 1 185 ? -35.365 23.789 82.131 1.00 4.97 401 PRO A C 1
ATOM 2878 O O . PRO A 1 185 ? -34.303 23.801 82.761 1.00 4.34 401 PRO A O 1
ATOM 2889 N N . SER A 1 186 ? -36.324 22.908 82.297 1.00 3.94 402 SER A N 1
ATOM 2890 C CA . SER A 1 186 ? -36.123 21.670 83.017 1.00 2.27 402 SER A CA 1
ATOM 2891 C C . SER A 1 186 ? -36.761 20.534 82.264 1.00 0.84 402 SER A C 1
ATOM 2892 O O . SER A 1 186 ? -37.787 20.678 81.610 1.00 0.91 402 SER A O 1
ATOM 2900 N N . GLN A 1 187 ? -36.134 19.355 82.362 1.00 0.00 403 GLN A N 1
ATOM 2901 C CA . GLN A 1 187 ? -36.645 18.147 81.766 1.00 0.52 403 GLN A CA 1
ATOM 2902 C C . GLN A 1 187 ? -37.757 17.581 82.696 1.00 0.00 403 GLN A C 1
ATOM 2903 O O . GLN A 1 187 ? -37.642 17.611 83.909 1.00 0.00 403 GLN A O 1
ATOM 2917 N N . MET A 1 188 ? -38.844 17.113 82.053 1.00 0.00 404 MET A N 1
ATOM 2918 C CA . MET A 1 188 ? -39.954 16.492 82.737 1.00 0.00 404 MET A CA 1
ATOM 2919 C C . MET A 1 188 ? -39.916 14.993 82.492 1.00 0.00 404 MET A C 1
ATOM 2920 O O . MET A 1 188 ? -39.860 14.544 81.372 1.00 0.95 404 MET A O 1
ATOM 2934 N N . LEU A 1 189 ? -39.897 14.255 83.598 1.00 1.22 405 LEU A N 1
ATOM 2935 C CA . LEU A 1 189 ? -39.795 12.782 83.593 1.00 1.42 405 LEU A CA 1
ATOM 2936 C C . LEU A 1 189 ? -40.944 12.088 84.248 1.00 0.31 405 LEU A C 1
ATOM 2937 O O . LEU A 1 189 ? -41.327 12.389 85.387 1.00 0.13 405 LEU A O 1
ATOM 2953 N N . ARG A 1 190 ? -41.471 11.110 83.509 1.00 0.43 406 ARG A N 1
ATOM 2954 C CA . ARG A 1 190 ? -42.488 10.189 83.965 1.00 1.93 406 ARG A CA 1
ATOM 2955 C C . ARG A 1 190 ? -41.694 8.889 84.344 1.00 0.00 406 ARG A C 1
ATOM 2956 O O . ARG A 1 190 ? -40.497 8.832 84.092 1.00 0.00 406 ARG A O 1
ATOM 2977 N N . THR A 1 191 ? -42.384 7.893 84.875 1.00 1.03 407 THR A N 1
ATOM 2978 C CA . THR A 1 191 ? -41.785 6.617 85.332 1.00 1.63 407 THR A CA 1
ATOM 2979 C C .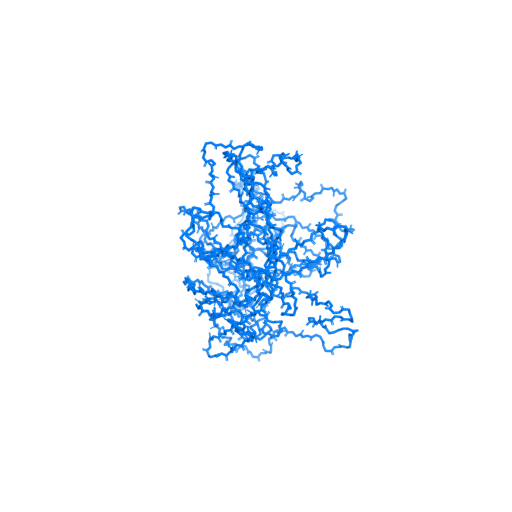 THR A 1 191 ? -40.971 5.826 84.295 1.00 3.46 407 THR A C 1
ATOM 2980 O O . THR A 1 191 ? -40.170 4.973 84.711 1.00 4.18 407 THR A O 1
ATOM 2991 N N . GLY A 1 192 ? -41.166 6.096 82.999 1.00 2.46 408 GLY A N 1
ATOM 2992 C CA . GLY A 1 192 ? -40.398 5.360 81.970 1.00 4.23 408 GLY A CA 1
ATOM 2993 C C . GLY A 1 192 ? -39.104 6.066 81.540 1.00 4.29 408 GLY A C 1
ATOM 2994 O O . GLY A 1 192 ? -38.311 5.507 80.812 1.00 5.93 408 GLY A O 1
ATOM 2998 N N . ASN A 1 193 ? -38.939 7.337 81.985 1.00 2.99 409 ASN A N 1
ATOM 2999 C CA . ASN A 1 193 ? -37.850 8.225 81.565 1.00 1.87 409 ASN A CA 1
ATOM 3000 C C . ASN A 1 193 ? -36.649 8.272 82.513 1.00 1.76 409 ASN A C 1
ATOM 3001 O O . ASN A 1 193 ? -36.754 7.984 83.695 1.00 1.64 409 ASN A O 1
ATOM 3012 N N . ASN A 1 194 ? -35.534 8.706 81.949 1.00 1.62 410 ASN A N 1
ATOM 3013 C CA . ASN A 1 194 ? -34.281 8.852 82.667 1.00 2.82 410 ASN A CA 1
ATOM 3014 C C . ASN A 1 194 ? -33.584 10.163 82.273 1.00 1.01 410 ASN A C 1
ATOM 3015 O O . ASN A 1 194 ? -33.906 10.808 81.267 1.00 2.14 410 ASN A O 1
ATOM 3026 N N . PHE A 1 195 ? -32.634 10.543 83.132 1.00 0.35 411 PHE A N 1
ATOM 3027 C CA . PHE A 1 195 ? -31.862 11.734 82.985 1.00 0.00 411 PHE A CA 1
ATOM 3028 C C . PHE A 1 195 ? -30.356 11.429 83.092 1.00 0.53 411 PHE A C 1
ATOM 3029 O O . PHE A 1 195 ? -29.915 10.663 83.942 1.00 1.04 411 PHE A O 1
ATOM 3046 N N . GLN A 1 196 ? -29.601 12.117 82.254 1.00 1.27 412 GLN A N 1
ATOM 3047 C CA . GLN A 1 196 ? -28.144 11.983 82.225 1.00 4.58 412 GLN A CA 1
ATOM 3048 C C . GLN A 1 196 ? -27.497 13.324 81.965 1.00 3.37 412 GLN A C 1
ATOM 3049 O O . GLN A 1 196 ? -28.003 14.165 81.205 1.00 4.53 412 GLN A O 1
ATOM 3063 N N . PHE A 1 197 ? -26.340 13.475 82.600 1.00 2.94 413 PHE A N 1
ATOM 3064 C CA . PHE A 1 197 ? -25.518 14.634 82.534 1.00 4.43 413 PHE A CA 1
ATOM 3065 C C . PHE A 1 197 ? -24.005 14.220 82.588 1.00 1.75 413 PHE A C 1
ATOM 3066 O O . PHE A 1 197 ? -23.650 13.289 83.305 1.00 1.33 413 PHE A O 1
ATOM 3083 N N . THR A 1 198 ? -23.163 14.954 81.835 1.00 1.04 414 THR A N 1
ATOM 3084 C CA . THR A 1 198 ? -21.692 14.758 81.820 1.00 1.62 414 THR A CA 1
ATOM 3085 C C . THR A 1 198 ? -21.044 16.121 82.061 1.00 0.00 414 THR A C 1
ATOM 3086 O O . THR A 1 198 ? -21.554 17.149 81.669 1.00 0.00 414 THR A O 1
ATOM 3097 N N . TYR A 1 199 ? -19.891 16.085 82.741 1.00 0.00 415 TYR A N 1
ATOM 3098 C CA . TYR A 1 199 ? -19.169 17.257 83.095 1.00 0.00 415 TYR A CA 1
ATOM 3099 C C . TYR A 1 199 ? -17.676 16.929 83.094 1.00 0.00 415 TYR A C 1
ATOM 3100 O O . TYR A 1 199 ? -17.306 15.836 83.459 1.00 0.00 415 TYR A O 1
ATOM 3118 N N . THR A 1 200 ? -16.886 17.937 82.759 1.00 0.00 416 THR A N 1
ATOM 3119 C CA . THR A 1 200 ? -15.454 17.848 82.754 1.00 0.00 416 THR A CA 1
ATOM 3120 C C . THR A 1 200 ? -14.934 18.903 83.730 1.00 0.00 416 THR A C 1
ATOM 3121 O O . THR A 1 200 ? -15.292 20.070 83.681 1.00 0.00 416 THR A O 1
ATOM 3132 N N . PHE A 1 201 ? -14.033 18.454 84.614 1.00 0.00 417 PHE A N 1
ATOM 3133 C CA . PHE A 1 201 ? -13.386 19.333 85.548 1.00 0.00 417 PHE A CA 1
ATOM 3134 C C . PHE A 1 201 ? -12.295 20.122 84.839 1.00 0.42 417 PHE A C 1
ATOM 3135 O O . PHE A 1 201 ? -11.621 19.592 83.954 1.00 0.36 417 PHE A O 1
ATOM 3152 N N . GLU A 1 202 ? -12.175 21.392 85.225 1.00 2.00 418 GLU A N 1
ATOM 3153 C CA . GLU A 1 202 ? -11.117 22.281 84.733 1.00 5.55 418 GLU A CA 1
ATOM 3154 C C . GLU A 1 202 ? -9.771 21.766 85.306 1.00 6.37 418 GLU A C 1
ATOM 3155 O O . GLU A 1 202 ? -9.783 20.987 86.299 1.00 5.45 418 GLU A O 1
ATOM 3167 N N . ASP A 1 203 ? -8.648 22.222 84.732 1.00 8.83 419 ASP A N 1
ATOM 3168 C CA . ASP A 1 203 ? -7.316 21.856 85.243 1.00 12.26 419 ASP A CA 1
ATOM 3169 C C . ASP A 1 203 ? -7.125 22.523 86.620 1.00 11.07 419 ASP A C 1
ATOM 3170 O O . ASP A 1 203 ? -7.300 23.744 86.795 1.00 12.15 419 ASP A O 1
ATOM 3179 N N . VAL A 1 204 ? -6.997 21.645 87.605 1.00 8.81 420 VAL A N 1
ATOM 3180 C CA . VAL A 1 204 ? -6.838 22.022 89.002 1.00 7.48 420 VAL A CA 1
ATOM 3181 C C . VAL A 1 204 ? -5.542 21.339 89.511 1.00 4.93 420 VAL A C 1
ATOM 3182 O O . VAL A 1 204 ? -5.232 20.260 89.000 1.00 5.14 420 VAL A O 1
ATOM 3195 N N . PRO A 1 205 ? -4.744 21.923 90.478 1.00 4.28 421 PRO A N 1
ATOM 3196 C CA . PRO A 1 205 ? -3.556 21.219 90.988 1.00 3.27 421 PRO A CA 1
ATOM 3197 C C . PRO A 1 205 ? -3.932 19.905 91.679 1.00 1.00 421 PRO A C 1
ATOM 3198 O O . PRO A 1 205 ? -5.029 19.793 92.246 1.00 0.28 421 PRO A O 1
ATOM 3209 N N . PHE A 1 206 ? -3.051 18.918 91.580 1.00 0.32 422 PHE A N 1
ATOM 3210 C CA . PHE A 1 206 ? -3.231 17.677 92.329 1.00 0.00 422 PHE A CA 1
ATOM 3211 C C . PHE A 1 206 ? -3.212 17.985 93.810 1.00 0.00 422 PHE A C 1
ATOM 3212 O O . PHE A 1 206 ? -2.498 18.872 94.278 1.00 0.00 422 PHE A O 1
ATOM 3229 N N . HIS A 1 207 ? -4.046 17.246 94.550 1.00 0.00 423 HIS A N 1
ATOM 3230 C CA . HIS A 1 207 ? -4.019 17.331 95.974 1.00 0.00 423 HIS A CA 1
ATOM 3231 C C . HIS A 1 207 ? -2.719 16.615 96.409 1.00 0.00 423 HIS A C 1
ATOM 3232 O O . HIS A 1 207 ? -2.406 15.577 95.855 1.00 0.00 423 HIS A O 1
ATOM 3246 N N . SER A 1 208 ? -2.024 17.188 97.353 1.00 0.00 424 SER A N 1
ATOM 3247 C CA . SER A 1 208 ? -0.808 16.599 97.870 1.00 0.00 424 SER A CA 1
ATOM 3248 C C . SER A 1 208 ? -1.121 15.561 98.976 1.00 0.00 424 SER A C 1
ATOM 3249 O O . SER A 1 208 ? -1.336 15.888 100.132 1.00 0.00 424 SER A O 1
ATOM 3257 N N . SER A 1 209 ? -1.115 14.309 98.525 1.00 0.00 425 SER A N 1
ATOM 3258 C CA . SER A 1 209 ? -1.388 13.189 99.389 1.00 0.00 425 SER A CA 1
ATOM 3259 C C . SER A 1 209 ? -0.097 12.575 99.916 1.00 0.00 425 SER A C 1
ATOM 3260 O O . SER A 1 209 ? 0.219 11.421 99.680 1.00 0.00 425 SER A O 1
ATOM 3268 N N . TYR A 1 210 ? 0.655 13.447 100.545 1.00 0.00 426 TYR A N 1
ATOM 3269 C CA . TYR A 1 210 ? 1.918 13.096 101.195 1.00 0.00 426 TYR A CA 1
ATOM 3270 C C . TYR A 1 210 ? 2.229 14.124 102.269 1.00 0.00 426 TYR A C 1
ATOM 3271 O O . TYR A 1 210 ? 1.755 15.226 102.251 1.00 0.00 426 TYR A O 1
ATOM 3289 N N . ALA A 1 211 ? 3.131 13.729 103.145 1.00 0.00 427 ALA A N 1
ATOM 3290 C CA . ALA A 1 211 ? 3.678 14.566 104.186 1.00 0.00 427 ALA A CA 1
ATOM 3291 C C . ALA A 1 211 ? 5.163 14.748 103.844 1.00 0.00 427 ALA A C 1
ATOM 3292 O O . ALA A 1 211 ? 5.741 13.966 103.139 1.00 0.00 427 ALA A O 1
ATOM 3299 N N . HIS A 1 212 ? 5.736 15.869 104.302 1.00 0.00 428 HIS A N 1
ATOM 3300 C CA . HIS A 1 212 ? 7.138 16.130 104.077 1.00 0.00 428 HIS A CA 1
ATOM 3301 C C . HIS A 1 212 ? 7.998 15.466 105.136 1.00 0.00 428 HIS A C 1
ATOM 3302 O O . HIS A 1 212 ? 7.624 15.443 106.298 1.00 0.00 428 HIS A O 1
ATOM 3316 N N . SER A 1 213 ? 9.117 14.887 104.648 1.00 0.00 429 SER A N 1
ATOM 3317 C CA . SER A 1 213 ? 10.105 14.203 105.522 1.00 0.00 429 SER A CA 1
ATOM 3318 C C . SER A 1 213 ? 11.292 15.116 105.889 1.00 0.00 429 SER A C 1
ATOM 3319 O O . SER A 1 213 ? 12.252 14.693 106.464 1.00 0.00 429 SER A O 1
ATOM 3327 N N . GLN A 1 214 ? 11.153 16.392 105.500 1.00 0.00 430 GLN A N 1
ATOM 3328 C CA . GLN A 1 214 ? 12.069 17.451 105.842 1.00 0.00 430 GLN A CA 1
ATOM 3329 C C . GLN A 1 214 ? 11.255 18.645 106.276 1.00 0.00 430 GLN A C 1
ATOM 3330 O O . GLN A 1 214 ? 10.136 18.815 105.814 1.00 0.00 430 GLN A O 1
ATOM 3344 N N . SER A 1 215 ? 11.851 19.429 107.163 1.00 0.00 431 SER A N 1
ATOM 3345 C CA . SER A 1 215 ? 11.281 20.685 107.629 1.00 0.00 431 SER A CA 1
ATOM 3346 C C . SER A 1 215 ? 12.020 21.818 106.920 1.00 0.00 431 SER A C 1
ATOM 3347 O O . SER A 1 215 ? 13.159 21.682 106.529 1.00 0.00 431 SER A O 1
ATOM 3355 N N . LEU A 1 216 ? 11.354 22.959 106.821 1.00 0.00 432 LEU A N 1
ATOM 3356 C CA . LEU A 1 216 ? 11.873 24.116 106.099 1.00 0.00 432 LEU A CA 1
ATOM 3357 C C . LEU A 1 216 ? 13.144 24.719 106.704 1.00 0.00 432 LEU A C 1
ATOM 3358 O O . LEU A 1 216 ? 13.953 25.211 105.963 1.00 0.00 432 LEU A O 1
ATOM 3374 N N . ASP A 1 217 ? 13.296 24.540 108.016 1.00 0.00 433 ASP A N 1
ATOM 3375 C CA . ASP A 1 217 ? 14.436 25.054 108.773 1.00 0.00 433 ASP A CA 1
ATOM 3376 C C . ASP A 1 217 ? 15.591 24.031 108.843 1.00 0.00 433 ASP A C 1
ATOM 3377 O O . ASP A 1 217 ? 16.558 24.272 109.520 1.00 0.00 433 ASP A O 1
ATOM 3386 N N . ARG A 1 218 ? 15.434 22.912 108.128 1.00 0.00 434 ARG A N 1
ATOM 3387 C CA . ARG A 1 218 ? 16.452 21.835 108.142 1.00 0.00 434 ARG A CA 1
ATOM 3388 C C . ARG A 1 218 ? 16.731 21.278 106.753 1.00 0.00 434 ARG A C 1
ATOM 3389 O O . ARG A 1 218 ? 16.684 20.071 106.492 1.00 0.00 434 ARG A O 1
ATOM 3410 N N . LEU A 1 219 ? 17.009 22.207 105.839 1.00 0.00 435 LEU A N 1
ATOM 3411 C CA . LEU A 1 219 ? 17.311 21.872 104.462 1.00 0.00 435 LEU A CA 1
ATOM 3412 C C . LEU A 1 219 ? 18.800 21.927 104.135 1.00 0.00 435 LEU A C 1
ATOM 3413 O O . LEU A 1 219 ? 19.184 21.592 103.028 1.00 0.00 435 LEU A O 1
ATOM 3429 N N . MET A 1 220 ? 19.572 22.338 105.104 1.00 0.00 436 MET A N 1
ATOM 3430 C CA . MET A 1 220 ? 21.020 22.465 104.935 1.00 0.00 436 MET A CA 1
ATOM 3431 C C . MET A 1 220 ? 21.735 21.112 105.035 1.00 0.00 436 MET A C 1
ATOM 3432 O O . MET A 1 220 ? 21.172 20.126 105.469 1.00 0.00 436 MET A O 1
ATOM 3446 N N . ASN A 1 221 ? 22.982 21.143 104.565 1.00 0.00 437 ASN A N 1
ATOM 3447 C CA . ASN A 1 221 ? 23.909 20.056 104.729 1.00 0.00 437 ASN A CA 1
ATOM 3448 C C . ASN A 1 221 ? 24.404 20.157 106.203 1.00 0.00 437 ASN A C 1
ATOM 3449 O O . ASN A 1 221 ? 25.014 21.147 106.552 1.00 0.00 437 ASN A O 1
ATOM 3460 N N . PRO A 1 222 ? 24.135 19.146 107.077 1.00 0.00 438 PRO A N 1
ATOM 3461 C CA . PRO A 1 222 ? 24.508 19.196 108.484 1.00 0.00 438 PRO A CA 1
ATOM 3462 C C . PRO A 1 222 ? 26.018 19.017 108.798 1.00 0.00 438 PRO A C 1
ATOM 3463 O O . PRO A 1 222 ? 26.402 18.985 109.946 1.00 0.00 438 PRO A O 1
ATOM 3474 N N . LEU A 1 223 ? 26.842 18.880 107.748 1.00 0.00 439 LEU A N 1
ATOM 3475 C CA . LEU A 1 223 ? 28.279 18.647 107.928 1.00 0.00 439 LEU A CA 1
ATOM 3476 C C . LEU A 1 223 ? 29.144 19.829 107.576 1.00 0.00 439 LEU A C 1
ATOM 3477 O O . LEU A 1 223 ? 30.310 19.854 107.968 1.00 0.00 439 LEU A O 1
ATOM 3493 N N . ILE A 1 224 ? 28.550 20.815 106.913 1.00 0.00 440 ILE A N 1
ATOM 3494 C CA . ILE A 1 224 ? 29.313 21.915 106.328 1.00 0.00 440 ILE A CA 1
ATOM 3495 C C . ILE A 1 224 ? 28.836 23.264 106.838 1.00 0.00 440 ILE A C 1
ATOM 3496 O O . ILE A 1 224 ? 27.656 23.505 106.943 1.00 0.00 440 ILE A O 1
ATOM 3512 N N . ASP A 1 225 ? 29.802 24.116 107.109 1.00 0.00 441 ASP A N 1
ATOM 3513 C CA . ASP A 1 225 ? 29.523 25.501 107.532 1.00 0.00 441 ASP A CA 1
ATOM 3514 C C . ASP A 1 225 ? 29.089 26.345 106.341 1.00 0.00 441 ASP A C 1
ATOM 3515 O O . ASP A 1 225 ? 29.349 26.027 105.222 1.00 0.00 441 ASP A O 1
ATOM 3524 N N . GLN A 1 226 ? 28.403 27.425 106.653 1.00 0.00 442 GLN A N 1
ATOM 3525 C CA . GLN A 1 226 ? 28.043 28.412 105.634 1.00 0.00 442 GLN A CA 1
ATOM 3526 C C . GLN A 1 226 ? 29.219 29.353 105.419 1.00 0.00 442 GLN A C 1
ATOM 3527 O O . GLN A 1 226 ? 30.047 29.497 106.298 1.00 0.00 442 GLN A O 1
ATOM 3541 N N . TYR A 1 227 ? 29.248 29.973 104.240 1.00 0.00 443 TYR A N 1
ATOM 3542 C CA . TYR A 1 227 ? 30.278 31.005 103.932 1.00 0.00 443 TYR A CA 1
ATOM 3543 C C . TYR A 1 227 ? 29.824 32.361 104.438 1.00 0.00 443 TYR A C 1
ATOM 3544 O O . TYR A 1 227 ? 30.631 33.214 104.676 1.00 0.00 443 TYR A O 1
ATOM 3562 N N . LEU A 1 228 ? 28.489 32.481 104.647 1.00 0.00 444 LEU A N 1
ATOM 3563 C CA . LEU A 1 228 ? 27.836 33.693 105.150 1.00 0.00 444 LEU A CA 1
ATOM 3564 C C . LEU A 1 228 ? 27.941 33.820 106.653 1.00 0.00 444 LEU A C 1
ATOM 3565 O O . LEU A 1 228 ? 28.019 32.835 107.344 1.00 0.00 444 LEU A O 1
ATOM 3581 N N . TYR A 1 229 ? 27.936 35.065 107.111 1.00 0.00 445 TYR A N 1
ATOM 3582 C CA . TYR A 1 229 ? 28.027 35.380 108.506 1.00 0.00 445 TYR A CA 1
ATOM 3583 C C . TYR A 1 229 ? 26.741 36.011 109.033 1.00 0.00 445 TYR A C 1
ATOM 3584 O O . TYR A 1 229 ? 25.952 36.583 108.285 1.00 0.00 445 TYR A O 1
ATOM 3602 N N . TYR A 1 230 ? 26.556 35.822 110.325 1.00 0.00 446 TYR A N 1
ATOM 3603 C CA . TYR A 1 230 ? 25.494 36.458 111.090 1.00 0.00 446 TYR A CA 1
ATOM 3604 C C . TYR A 1 230 ? 26.132 37.142 112.309 1.00 0.00 446 TYR A C 1
ATOM 3605 O O . TYR A 1 230 ? 27.199 36.748 112.779 1.00 0.00 446 TYR A O 1
ATOM 3623 N N . LEU A 1 231 ? 25.398 38.098 112.851 1.00 0.00 447 LEU A N 1
ATOM 3624 C CA . LEU A 1 231 ? 25.774 38.810 114.054 1.00 0.00 447 LEU A CA 1
ATOM 3625 C C . LEU A 1 231 ? 25.502 37.887 115.265 1.00 0.00 447 LEU A C 1
ATOM 3626 O O . LEU A 1 231 ? 24.379 37.565 115.584 1.00 0.00 447 LEU A O 1
ATOM 3642 N N . SER A 1 232 ? 26.597 37.461 115.901 1.00 0.00 448 SER A N 1
ATOM 3643 C CA . SER A 1 232 ? 26.573 36.473 116.994 1.00 0.06 448 SER A CA 1
ATOM 3644 C C . SER A 1 232 ? 26.861 37.043 118.376 1.00 0.27 448 SER A C 1
ATOM 3645 O O . SER A 1 232 ? 26.584 36.393 119.376 1.00 1.58 448 SER A O 1
ATOM 3653 N N . ARG A 1 233 ? 27.438 38.248 118.401 1.00 0.74 449 ARG A N 1
ATOM 3654 C CA . ARG A 1 233 ? 27.812 38.910 119.648 1.00 3.95 449 ARG A CA 1
ATOM 3655 C C . ARG A 1 233 ? 27.667 40.421 119.505 1.00 3.16 449 ARG A C 1
ATOM 3656 O O . ARG A 1 233 ? 28.090 41.020 118.519 1.00 1.80 449 ARG A O 1
ATOM 3677 N N . THR A 1 234 ? 27.071 41.002 120.558 1.00 3.13 450 THR A N 1
ATOM 3678 C CA . THR A 1 234 ? 26.835 42.442 120.648 1.00 4.56 450 THR A CA 1
ATOM 3679 C C . THR A 1 234 ? 27.474 43.045 121.915 1.00 5.76 450 THR A C 1
ATOM 3680 O O . THR A 1 234 ? 27.598 44.262 122.040 1.00 5.97 450 THR A O 1
ATOM 3691 N N . GLN A 1 235 ? 27.926 42.163 122.813 1.00 8.37 451 GLN A N 1
ATOM 3692 C CA . GLN A 1 235 ? 28.540 42.539 124.098 1.00 12.42 451 GLN A CA 1
ATOM 3693 C C . GLN A 1 235 ? 29.746 41.628 124.389 1.00 15.38 451 GLN A C 1
ATOM 3694 O O . GLN A 1 235 ? 29.692 40.412 124.166 1.00 15.04 451 GLN A O 1
ATOM 3708 N N . THR A 1 236 ? 30.820 42.250 124.939 1.00 18.93 452 THR A N 1
ATOM 3709 C CA . THR A 1 236 ? 32.069 41.537 125.341 1.00 22.96 452 THR A CA 1
ATOM 3710 C C . THR A 1 236 ? 31.770 40.526 126.480 1.00 26.81 452 THR A C 1
ATOM 3711 O O . THR A 1 236 ? 30.892 40.776 127.334 1.00 26.60 452 THR A O 1
ATOM 3722 N N . THR A 1 237 ? 32.467 39.382 126.409 1.00 30.82 453 THR A N 1
ATOM 3723 C CA . THR A 1 237 ? 32.330 38.268 127.383 1.00 34.83 453 THR A CA 1
ATOM 3724 C C . THR A 1 237 ? 33.663 38.146 128.144 1.00 37.39 453 THR A C 1
ATOM 3725 O O . THR A 1 237 ? 34.755 38.175 127.516 1.00 37.56 453 THR A O 1
ATOM 3736 N N . GLY A 1 238 ? 33.559 38.080 129.493 1.00 39.71 454 GLY A N 1
ATOM 3737 C CA . GLY A 1 238 ? 34.746 37.995 130.359 1.00 41.88 454 GLY A CA 1
ATOM 3738 C C . GLY A 1 238 ? 35.090 39.354 130.964 1.00 43.80 454 GLY A C 1
ATOM 3739 O O . GLY A 1 238 ? 34.815 40.415 130.344 1.00 43.95 454 GLY A O 1
ATOM 3743 N N . GLY A 1 239 ? 35.684 39.320 132.176 1.00 45.41 455 GLY A N 1
ATOM 3744 C CA . GLY A 1 239 ? 36.041 40.554 132.898 1.00 46.67 455 GLY A CA 1
ATOM 3745 C C . GLY A 1 239 ? 34.946 40.983 133.883 1.00 47.65 455 GLY A C 1
ATOM 3746 O O . GLY A 1 239 ? 34.069 40.165 134.262 1.00 47.78 455 GLY A O 1
ATOM 3750 N N . THR A 1 240 ? 34.987 42.277 134.269 1.00 48.14 456 THR A N 1
ATOM 3751 C CA . THR A 1 240 ? 34.004 42.862 135.236 1.00 48.39 456 THR A CA 1
ATOM 3752 C C . THR A 1 240 ? 33.089 43.920 134.539 1.00 47.64 456 THR A C 1
ATOM 3753 O O . THR A 1 240 ? 31.858 43.954 134.789 1.00 47.77 456 THR A O 1
ATOM 3764 N N . THR A 1 241 ? 33.729 44.727 133.625 1.00 46.52 457 THR A N 1
ATOM 3765 C CA . THR A 1 241 ? 33.089 45.815 132.866 1.00 45.17 457 THR A CA 1
ATOM 3766 C C . THR A 1 241 ? 32.848 45.373 131.380 1.00 42.57 457 THR A C 1
ATOM 3767 O O . THR A 1 241 ? 33.735 45.510 130.496 1.00 42.61 457 THR A O 1
ATOM 3778 N N . ASN A 1 242 ? 31.622 44.799 131.149 1.00 39.67 458 ASN A N 1
ATOM 3779 C CA . ASN A 1 242 ? 31.161 44.341 129.810 1.00 36.78 458 ASN A CA 1
ATOM 3780 C C . ASN A 1 242 ? 30.763 45.580 128.977 1.00 33.11 458 ASN A C 1
ATOM 3781 O O . ASN A 1 242 ? 30.073 46.486 129.484 1.00 32.83 458 ASN A O 1
ATOM 3792 N N . THR A 1 243 ? 31.328 45.653 127.758 1.00 29.84 459 THR A N 1
ATOM 3793 C CA . THR A 1 243 ? 31.118 46.782 126.819 1.00 26.92 459 THR A CA 1
ATOM 3794 C C . THR A 1 243 ? 30.545 46.278 125.478 1.00 22.63 459 THR A C 1
ATOM 3795 O O . THR A 1 243 ? 30.499 45.062 125.214 1.00 22.08 459 THR A O 1
ATOM 3806 N N . GLN A 1 244 ? 30.128 47.245 124.629 1.00 19.60 460 GLN A N 1
ATOM 3807 C CA . GLN A 1 244 ? 29.603 46.988 123.275 1.00 17.30 460 GLN A CA 1
ATOM 3808 C C . GLN A 1 244 ? 30.712 46.470 122.343 1.00 15.64 460 GLN A C 1
ATOM 3809 O O . GLN A 1 244 ? 31.888 46.887 122.438 1.00 15.73 460 GLN A O 1
ATOM 3823 N N . THR A 1 245 ? 30.338 45.457 121.565 1.00 14.17 461 THR A N 1
ATOM 3824 C CA . THR A 1 245 ? 31.194 44.886 120.524 1.00 13.74 461 THR A CA 1
ATOM 3825 C C . THR A 1 245 ? 30.299 44.373 119.383 1.00 11.14 461 THR A C 1
ATOM 3826 O O . THR A 1 245 ? 29.064 44.391 119.491 1.00 10.37 461 THR A O 1
ATOM 3837 N N . LEU A 1 246 ? 30.951 44.020 118.283 1.00 9.18 462 LEU A N 1
ATOM 3838 C CA . LEU A 1 246 ? 30.305 43.378 117.164 1.00 7.89 462 LEU A CA 1
ATOM 3839 C C . LEU A 1 246 ? 31.152 42.166 116.771 1.00 4.89 462 LEU A C 1
ATOM 3840 O O . LEU A 1 246 ? 32.331 42.305 116.386 1.00 4.98 462 LEU A O 1
ATOM 3856 N N . GLY A 1 247 ? 30.546 40.993 116.993 1.00 3.11 463 GLY A N 1
ATOM 3857 C CA . GLY A 1 247 ? 31.141 39.718 116.631 1.00 1.29 463 GLY A CA 1
ATOM 3858 C C . GLY A 1 247 ? 30.239 39.002 115.652 1.00 0.00 463 GLY A C 1
ATOM 3859 O O . GLY A 1 247 ? 29.021 39.080 115.758 1.00 0.00 463 GLY A O 1
ATOM 3863 N N . PHE A 1 248 ? 30.883 38.404 114.656 1.00 0.00 464 PHE A N 1
ATOM 3864 C CA . PHE A 1 248 ? 30.215 37.688 113.577 1.00 0.00 464 PHE A CA 1
ATOM 3865 C C . PHE A 1 248 ? 30.703 36.274 113.472 1.00 0.00 464 PHE A C 1
ATOM 3866 O O . PHE A 1 248 ? 31.870 35.987 113.684 1.00 0.00 464 PHE A O 1
ATOM 3883 N N . SER A 1 249 ? 29.750 35.385 113.165 1.00 0.00 465 SER A N 1
ATOM 3884 C CA . SER A 1 249 ? 30.034 33.967 112.996 1.00 0.00 465 SER A CA 1
ATOM 3885 C C . SER A 1 249 ? 29.371 33.389 111.763 1.00 0.00 465 SER A C 1
ATOM 3886 O O . SER A 1 249 ? 28.426 33.924 111.213 1.00 0.00 465 SER A O 1
ATOM 3894 N N . GLN A 1 250 ? 29.925 32.269 111.314 1.00 0.00 466 GLN A N 1
ATOM 3895 C CA . GLN A 1 250 ? 29.362 31.498 110.234 1.00 0.00 466 GLN A CA 1
ATOM 3896 C C . GLN A 1 250 ? 28.501 30.425 110.852 1.00 0.00 466 GLN A C 1
ATOM 3897 O O . GLN A 1 250 ? 28.927 29.752 111.778 1.00 0.00 466 GLN A O 1
ATOM 3911 N N . GLY A 1 251 ? 27.267 30.302 110.321 1.00 0.00 467 GLY A N 1
ATOM 3912 C CA . GLY A 1 251 ? 26.367 29.262 110.768 1.00 0.00 467 GLY A CA 1
ATOM 3913 C C . GLY A 1 251 ? 26.901 27.921 110.314 1.00 0.00 467 GLY A C 1
ATOM 3914 O O . GLY A 1 251 ? 27.634 27.834 109.330 1.00 0.00 467 GLY A O 1
ATOM 3918 N N . GLY A 1 252 ? 26.671 26.966 111.154 1.00 0.00 468 GLY A N 1
ATOM 3919 C CA . GLY A 1 252 ? 27.131 25.648 110.892 1.00 0.00 468 GLY A CA 1
ATOM 3920 C C . GLY A 1 252 ? 26.287 24.597 111.549 1.00 0.00 468 GLY A C 1
ATOM 3921 O O . GLY A 1 252 ? 25.180 24.891 112.003 1.00 0.00 468 GLY A O 1
ATOM 3925 N N . PRO A 1 253 ? 26.790 23.330 111.615 1.00 0.67 469 PRO A N 1
ATOM 3926 C CA . PRO A 1 253 ? 26.028 22.183 112.166 1.00 1.60 469 PRO A CA 1
ATOM 3927 C C . PRO A 1 253 ? 25.365 22.376 113.553 1.00 1.76 469 PRO A C 1
ATOM 3928 O O . PRO A 1 253 ? 24.276 21.852 113.767 1.00 2.13 469 PRO A O 1
ATOM 3939 N N . ASN A 1 254 ? 26.009 23.171 114.432 1.00 2.14 470 ASN A N 1
ATOM 3940 C CA . ASN A 1 254 ? 25.517 23.410 115.802 1.00 3.88 470 ASN A CA 1
ATOM 3941 C C . ASN A 1 254 ? 24.768 24.756 115.982 1.00 1.73 470 ASN A C 1
ATOM 3942 O O . ASN A 1 254 ? 24.343 25.111 117.100 1.00 2.55 470 ASN A O 1
ATOM 3953 N N . THR A 1 255 ? 24.584 25.477 114.856 1.00 0.15 471 THR A N 1
ATOM 3954 C CA . THR A 1 255 ? 23.897 26.782 114.852 1.00 0.00 471 THR A CA 1
ATOM 3955 C C . THR A 1 255 ? 22.938 26.883 113.668 1.00 0.00 471 THR A C 1
ATOM 3956 O O . THR A 1 255 ? 22.875 27.863 112.961 1.00 0.00 471 THR A O 1
ATOM 3967 N N . MET A 1 256 ? 22.133 25.825 113.488 1.00 0.00 472 MET A N 1
ATOM 3968 C CA . MET A 1 256 ? 21.192 25.766 112.349 1.00 0.00 472 MET A CA 1
ATOM 3969 C C . MET A 1 256 ? 20.128 26.847 112.426 1.00 0.00 472 MET A C 1
ATOM 3970 O O . MET A 1 256 ? 19.687 27.321 111.400 1.00 0.00 472 MET A O 1
ATOM 3984 N N . ALA A 1 257 ? 19.808 27.247 113.668 1.00 0.00 473 ALA A N 1
ATOM 3985 C CA . ALA A 1 257 ? 18.792 28.276 113.935 1.00 0.00 473 ALA A CA 1
ATOM 3986 C C . ALA A 1 257 ? 19.242 29.653 113.482 1.00 0.00 473 ALA A C 1
ATOM 3987 O O . ALA A 1 257 ? 18.419 30.479 113.204 1.00 0.00 473 ALA A O 1
ATOM 3994 N N . ASN A 1 258 ? 20.568 29.839 113.341 1.00 0.00 474 ASN A N 1
ATOM 3995 C CA . ASN A 1 258 ? 21.107 31.133 112.942 1.00 0.00 474 ASN A CA 1
ATOM 3996 C C . ASN A 1 258 ? 21.484 31.210 111.462 1.00 0.00 474 ASN A C 1
ATOM 3997 O O . ASN A 1 258 ? 21.810 32.291 110.951 1.00 0.00 474 ASN A O 1
ATOM 4008 N N . GLN A 1 259 ? 21.463 30.069 110.770 1.00 0.00 475 GLN A N 1
ATOM 4009 C CA . GLN A 1 259 ? 21.860 30.004 109.376 1.00 0.00 475 GLN A CA 1
ATOM 4010 C C . GLN A 1 259 ? 20.983 30.850 108.462 1.00 0.00 475 GLN A C 1
ATOM 4011 O O . GLN A 1 259 ? 19.795 31.020 108.700 1.00 0.00 475 GLN A O 1
ATOM 4025 N N . ALA A 1 260 ? 21.633 31.366 107.417 1.00 0.00 476 ALA A N 1
ATOM 4026 C CA . ALA A 1 260 ? 20.955 32.094 106.373 1.00 0.00 476 ALA A CA 1
ATOM 4027 C C . ALA A 1 260 ? 20.128 31.074 105.589 1.00 0.00 476 ALA A C 1
ATOM 4028 O O . ALA A 1 260 ? 20.588 29.989 105.321 1.00 0.00 476 ALA A O 1
ATOM 4035 N N . LYS A 1 261 ? 18.869 31.440 105.300 1.00 0.00 477 LYS A N 1
ATOM 4036 C CA . LYS A 1 261 ? 17.934 30.549 104.615 1.00 0.00 477 LYS A CA 1
ATOM 4037 C C . LYS A 1 261 ? 17.216 31.315 103.526 1.00 0.00 477 LYS A C 1
ATOM 4038 O O . LYS A 1 261 ? 17.180 32.525 103.561 1.00 0.00 477 LYS A O 1
ATOM 4057 N N . ASN A 1 262 ? 16.647 30.581 102.581 1.00 0.00 478 ASN A N 1
ATOM 4058 C CA . ASN A 1 262 ? 16.000 31.180 101.425 1.00 0.00 478 ASN A CA 1
ATOM 4059 C C . ASN A 1 262 ? 14.497 31.338 101.509 1.00 0.00 478 ASN A C 1
ATOM 4060 O O . ASN A 1 262 ? 13.944 32.016 100.702 1.00 0.00 478 ASN A O 1
ATOM 4071 N N . TRP A 1 263 ? 13.877 30.628 102.448 1.00 0.00 479 TRP A N 1
ATOM 4072 C CA . TRP A 1 263 ? 12.420 30.525 102.468 1.00 0.00 479 TRP A CA 1
ATOM 4073 C C . TRP A 1 263 ? 11.849 30.814 103.827 1.00 0.00 479 TRP A C 1
ATOM 4074 O O . TRP A 1 263 ? 12.528 30.831 104.839 1.00 0.00 479 TRP A O 1
ATOM 4095 N N . LEU A 1 264 ? 10.538 31.083 103.778 1.00 0.00 480 LEU A N 1
ATOM 4096 C CA . LEU A 1 264 ? 9.783 31.369 104.943 1.00 0.00 480 LEU A CA 1
ATOM 4097 C C . LEU A 1 264 ? 8.566 30.456 105.104 1.00 0.00 480 LEU A C 1
ATOM 4098 O O . LEU A 1 264 ? 7.997 30.048 104.126 1.00 0.00 480 LEU A O 1
ATOM 4114 N N . PRO A 1 265 ? 8.196 30.130 106.368 1.00 0.00 481 PRO A N 1
ATOM 4115 C CA . PRO A 1 265 ? 6.967 29.358 106.605 1.00 0.00 481 PRO A CA 1
ATOM 4116 C C . PRO A 1 265 ? 5.727 30.095 106.111 1.00 0.00 481 PRO A C 1
ATOM 4117 O O . PRO A 1 265 ? 5.750 31.303 105.980 1.00 0.00 481 PRO A O 1
ATOM 4128 N N . GLY A 1 266 ? 4.701 29.296 105.833 1.00 0.00 482 GLY A N 1
ATOM 4129 C CA . GLY A 1 266 ? 3.461 29.773 105.324 1.00 0.00 482 GLY A CA 1
ATOM 4130 C C . GLY A 1 266 ? 2.763 30.794 106.201 1.00 0.00 482 GLY A C 1
ATOM 4131 O O . GLY A 1 266 ? 3.124 30.965 107.331 1.00 0.00 482 GLY A O 1
ATOM 4135 N N . PRO A 1 267 ? 1.687 31.451 105.684 1.00 0.00 483 PRO A N 1
ATOM 4136 C CA . PRO A 1 267 ? 0.964 32.494 106.441 1.00 0.06 483 PRO A CA 1
ATOM 4137 C C . PRO A 1 267 ? 0.191 31.961 107.685 1.00 0.44 483 PRO A C 1
ATOM 4138 O O . PRO A 1 267 ? -0.081 30.762 107.787 1.00 0.00 483 PRO A O 1
ATOM 4149 N N . CYS A 1 268 ? -0.097 32.900 108.601 1.00 1.85 484 CYS A N 1
ATOM 4150 C CA . CYS A 1 268 ? -0.704 32.630 109.910 1.00 4.32 484 CYS A CA 1
ATOM 4151 C C . CYS A 1 268 ? -1.891 33.574 110.213 1.00 2.91 484 CYS A C 1
ATOM 4152 O O . CYS A 1 268 ? -1.906 34.721 109.798 1.00 2.94 484 CYS A O 1
ATOM 4160 N N . TYR A 1 269 ? -2.870 33.020 110.969 1.00 1.45 485 TYR A N 1
ATOM 4161 C CA . TYR A 1 269 ? -4.049 33.753 111.534 1.00 0.03 485 TYR A CA 1
ATOM 4162 C C . TYR A 1 269 ? -4.386 32.984 112.812 1.00 0.00 485 TYR A C 1
ATOM 4163 O O . TYR A 1 269 ? -5.128 32.018 112.831 1.00 0.00 485 TYR A O 1
ATOM 4181 N N . ARG A 1 270 ? -3.758 33.443 113.895 1.00 0.00 486 ARG A N 1
ATOM 4182 C CA . ARG A 1 270 ? -3.690 32.695 115.160 1.00 0.00 486 ARG A CA 1
ATOM 4183 C C . ARG A 1 270 ? -5.029 32.350 115.823 1.00 0.00 486 ARG A C 1
ATOM 4184 O O . ARG A 1 270 ? -5.885 33.162 116.006 1.00 0.00 486 ARG A O 1
ATOM 4205 N N . GLN A 1 271 ? -5.060 31.067 116.204 1.00 0.00 487 GLN A N 1
ATOM 4206 C CA . GLN A 1 271 ? -6.169 30.419 116.872 1.00 0.00 487 GLN A CA 1
ATOM 4207 C C . GLN A 1 271 ? -5.809 30.131 118.312 1.00 0.00 487 GLN A C 1
ATOM 4208 O O . GLN A 1 271 ? -4.660 29.860 118.627 1.00 0.00 487 GLN A O 1
ATOM 4222 N N . GLN A 1 272 ? -6.854 30.097 119.143 1.00 0.00 488 GLN A N 1
ATOM 4223 C CA . GLN A 1 272 ? -6.728 29.740 120.547 1.00 0.00 488 GLN A CA 1
ATOM 4224 C C . GLN A 1 272 ? -6.520 28.210 120.660 1.00 0.00 488 GLN A C 1
ATOM 4225 O O . GLN A 1 272 ? -6.983 27.465 119.822 1.00 0.00 488 GLN A O 1
ATOM 4239 N N . ARG A 1 273 ? -5.751 27.822 121.681 1.00 0.00 489 ARG A N 1
ATOM 4240 C CA . ARG A 1 273 ? -5.443 26.435 121.965 1.00 0.34 489 ARG A CA 1
ATOM 4241 C C . ARG A 1 273 ? -6.403 25.887 123.018 1.00 0.09 489 ARG A C 1
ATOM 4242 O O . ARG A 1 273 ? -6.594 26.473 124.075 1.00 0.62 489 ARG A O 1
ATOM 4263 N N . VAL A 1 274 ? -6.967 24.739 122.660 1.00 0.05 490 VAL A N 1
ATOM 4264 C CA . VAL A 1 274 ? -7.913 24.022 123.506 1.00 0.00 490 VAL A CA 1
ATOM 4265 C C . VAL A 1 274 ? -7.378 22.606 123.713 1.00 0.32 490 VAL A C 1
ATOM 4266 O O . VAL A 1 274 ? -6.958 21.950 122.778 1.00 0.52 490 VAL A O 1
ATOM 4279 N N . SER A 1 275 ? -7.430 22.208 124.974 1.00 0.33 491 SER A N 1
ATOM 4280 C CA . SER A 1 275 ? -7.053 20.853 125.385 1.00 1.85 491 SER A CA 1
ATOM 4281 C C . SER A 1 275 ? -8.270 19.932 125.252 1.00 2.00 491 SER A C 1
ATOM 4282 O O . SER A 1 275 ? -9.376 20.319 125.572 1.00 1.06 491 SER A O 1
ATOM 4290 N N . LYS A 1 276 ? -8.011 18.687 124.788 1.00 3.47 492 LYS A N 1
ATOM 4291 C CA . LYS A 1 276 ? -9.058 17.646 124.667 1.00 6.31 492 LYS A CA 1
ATOM 4292 C C . LYS A 1 276 ? -9.480 17.146 126.093 1.00 8.61 492 LYS A C 1
ATOM 4293 O O . LYS A 1 276 ? -10.556 16.594 126.262 1.00 8.64 492 LYS A O 1
ATOM 4312 N N . THR A 1 277 ? -8.600 17.457 127.088 1.00 11.73 493 THR A N 1
ATOM 4313 C CA . THR A 1 277 ? -8.794 17.201 128.520 1.00 14.80 493 THR A CA 1
ATOM 4314 C C . THR A 1 277 ? -9.294 18.545 129.115 1.00 15.39 493 THR A C 1
ATOM 4315 O O . THR A 1 277 ? -8.512 19.503 129.276 1.00 14.68 493 THR A O 1
ATOM 4326 N N . SER A 1 278 ? -10.617 18.570 129.441 1.00 16.57 494 SER A N 1
ATOM 4327 C CA . SER A 1 278 ? -11.357 19.762 129.971 1.00 18.29 494 SER A CA 1
ATOM 4328 C C . SER A 1 278 ? -10.698 20.484 131.178 1.00 18.11 494 SER A C 1
ATOM 4329 O O . SER A 1 278 ? -10.654 21.715 131.190 1.00 17.48 494 SER A O 1
ATOM 4337 N N . ALA A 1 279 ? -10.105 19.685 132.130 1.00 19.12 495 ALA A N 1
ATOM 4338 C CA . ALA A 1 279 ? -9.437 20.193 133.375 1.00 20.03 495 ALA A CA 1
ATOM 4339 C C . ALA A 1 279 ? -8.222 21.160 133.122 1.00 18.77 495 ALA A C 1
ATOM 4340 O O . ALA A 1 279 ? -7.963 22.057 133.947 1.00 18.98 495 ALA A O 1
ATOM 4347 N N . ASP A 1 280 ? -7.554 21.014 131.925 1.00 17.74 496 ASP A N 1
ATOM 4348 C CA . ASP A 1 280 ? -6.372 21.843 131.502 1.00 16.94 496 ASP A CA 1
ATOM 4349 C C . ASP A 1 280 ? -6.788 23.250 130.947 1.00 13.34 496 ASP A C 1
ATOM 4350 O O . ASP A 1 280 ? -5.963 24.175 130.870 1.00 13.54 496 ASP A O 1
ATOM 4359 N N . ASN A 1 281 ? -8.096 23.397 130.611 1.00 10.13 497 ASN A N 1
ATOM 4360 C CA . ASN A 1 281 ? -8.655 24.642 130.054 1.00 7.97 497 ASN A CA 1
ATOM 4361 C C . ASN A 1 281 ? -9.162 25.590 131.151 1.00 8.83 497 ASN A C 1
ATOM 4362 O O . ASN A 1 281 ? -9.389 25.182 132.295 1.00 9.44 497 ASN A O 1
ATOM 4373 N N . ASN A 1 282 ? -9.324 26.873 130.771 1.00 8.83 498 ASN A N 1
ATOM 4374 C CA . ASN A 1 282 ? -9.818 27.928 131.653 1.00 9.23 498 ASN A CA 1
ATOM 4375 C C . ASN A 1 282 ? -11.315 27.704 131.944 1.00 9.02 498 ASN A C 1
ATOM 4376 O O . ASN A 1 282 ? -12.053 27.267 131.068 1.00 7.28 498 ASN A O 1
ATOM 4387 N N . ASN A 1 283 ? -11.715 28.020 133.198 1.00 10.53 499 ASN A N 1
ATOM 4388 C CA . ASN A 1 283 ? -13.110 27.916 133.634 1.00 12.83 499 ASN A CA 1
ATOM 4389 C C . ASN A 1 283 ? -13.890 29.243 133.350 1.00 12.83 499 ASN A C 1
ATOM 4390 O O . ASN A 1 283 ? -14.088 30.110 134.212 1.00 13.38 499 ASN A O 1
ATOM 4401 N N . SER A 1 284 ? -14.247 29.367 132.048 1.00 12.83 500 SER A N 1
ATOM 4402 C CA . SER A 1 284 ? -14.993 30.504 131.459 1.00 13.36 500 SER A CA 1
ATOM 4403 C C . SER A 1 284 ? -15.623 30.049 130.127 1.00 12.06 500 SER A C 1
ATOM 4404 O O . SER A 1 284 ? -15.260 28.969 129.596 1.00 11.32 500 SER A O 1
ATOM 4412 N N . GLU A 1 285 ? -16.561 30.876 129.608 1.00 12.19 501 GLU A N 1
ATOM 4413 C CA . GLU A 1 285 ? -17.173 30.641 128.301 1.00 12.35 501 GLU A CA 1
ATOM 4414 C C . GLU A 1 285 ? -16.407 31.508 127.264 1.00 10.57 501 GLU A C 1
ATOM 4415 O O . GLU A 1 285 ? -16.571 32.728 127.210 1.00 11.33 501 GLU A O 1
ATOM 4427 N N . TYR A 1 286 ? -15.532 30.822 126.494 1.00 8.18 502 TYR A N 1
ATOM 4428 C CA . TYR A 1 286 ? -14.652 31.476 125.481 1.00 6.33 502 TYR A CA 1
ATOM 4429 C C . TYR A 1 286 ? -14.845 30.931 124.050 1.00 4.60 502 TYR A C 1
ATOM 4430 O O . TYR A 1 286 ? -14.068 31.304 123.146 1.00 2.84 502 TYR A O 1
ATOM 4448 N N . SER A 1 287 ? -15.905 30.091 123.822 1.00 3.69 503 SER A N 1
ATOM 4449 C CA . SER A 1 287 ? -16.197 29.484 122.490 1.00 6.07 503 SER A CA 1
ATOM 4450 C C . SER A 1 287 ? -16.396 30.580 121.405 1.00 5.76 503 SER A C 1
ATOM 4451 O O . SER A 1 287 ? -16.028 30.394 120.232 1.00 5.30 503 SER A O 1
ATOM 4459 N N . TRP A 1 288 ? -16.933 31.731 121.872 1.00 6.81 504 TRP A N 1
ATOM 4460 C CA . TRP A 1 288 ? -17.149 32.885 121.043 1.00 8.05 504 TRP A CA 1
ATOM 4461 C C . TRP A 1 288 ? -16.137 34.026 121.362 1.00 7.21 504 TRP A C 1
ATOM 4462 O O . TRP A 1 288 ? -15.461 34.483 120.440 1.00 6.61 504 TRP A O 1
ATOM 4483 N N . THR A 1 289 ? -15.984 34.421 122.652 1.00 7.16 505 THR A N 1
ATOM 4484 C CA . THR A 1 289 ? -15.098 35.566 123.080 1.00 9.25 505 THR A CA 1
ATOM 4485 C C . THR A 1 289 ? -13.596 35.364 122.762 1.00 8.62 505 THR A C 1
ATOM 4486 O O . THR A 1 289 ? -12.904 36.345 122.428 1.00 9.44 505 THR A O 1
ATOM 4497 N N . GLY A 1 290 ? -13.149 34.086 122.840 1.00 7.52 506 GLY A N 1
ATOM 4498 C CA . GLY A 1 290 ? -11.762 33.707 122.554 1.00 5.50 506 GLY A CA 1
ATOM 4499 C C . GLY A 1 290 ? -11.545 33.203 121.119 1.00 2.91 506 GLY A C 1
ATOM 4500 O O . GLY A 1 290 ? -10.433 32.809 120.754 1.00 2.71 506 GLY A O 1
ATOM 4504 N N . ALA A 1 291 ? -12.621 33.257 120.298 1.00 1.50 507 ALA A N 1
ATOM 4505 C CA . ALA A 1 291 ? -12.595 32.793 118.936 1.00 1.40 507 ALA A CA 1
ATOM 4506 C C . ALA A 1 291 ? -11.923 33.792 117.974 1.00 0.00 507 ALA A C 1
ATOM 4507 O O . ALA A 1 291 ? -11.966 35.016 118.171 1.00 0.05 507 ALA A O 1
ATOM 4514 N N . THR A 1 292 ? -11.273 33.182 116.963 1.00 0.00 508 THR A N 1
ATOM 4515 C CA . THR A 1 292 ? -10.640 33.854 115.844 1.00 0.00 508 THR A CA 1
ATOM 4516 C C . THR A 1 292 ? -11.773 34.111 114.823 1.00 0.00 508 THR A C 1
ATOM 4517 O O . THR A 1 292 ? -12.539 33.206 114.436 1.00 0.00 508 THR A O 1
ATOM 4528 N N . LYS A 1 293 ? -11.882 35.404 114.475 1.00 0.00 509 LYS A N 1
ATOM 4529 C CA . LYS A 1 293 ? -12.975 35.894 113.643 1.00 0.00 509 LYS A CA 1
ATOM 4530 C C . LYS A 1 293 ? -12.546 36.843 112.528 1.00 0.00 509 LYS A C 1
ATOM 4531 O O . LYS A 1 293 ? -11.466 37.383 112.530 1.00 0.00 509 LYS A O 1
ATOM 4550 N N . TYR A 1 294 ? -13.437 36.938 111.525 1.00 0.00 510 TYR A N 1
ATOM 4551 C CA . TYR A 1 294 ? -13.340 37.943 110.512 1.00 0.00 510 TYR A CA 1
ATOM 4552 C C . TYR A 1 294 ? -14.578 38.858 110.717 1.00 0.00 510 TYR A C 1
ATOM 4553 O O . TYR A 1 294 ? -15.602 38.432 111.243 1.00 0.00 510 TYR A O 1
ATOM 4571 N N . HIS A 1 295 ? -14.432 40.104 110.294 1.00 0.00 511 HIS A N 1
ATOM 4572 C CA . HIS A 1 295 ? -15.455 41.101 110.427 1.00 0.00 511 HIS A CA 1
ATOM 4573 C C . HIS A 1 295 ? -15.845 41.576 109.019 1.00 0.00 511 HIS A C 1
ATOM 4574 O O . HIS A 1 295 ? -15.026 42.102 108.280 1.00 0.00 511 HIS A O 1
ATOM 4588 N N . LEU A 1 296 ? -17.116 41.367 108.675 1.00 0.00 512 LEU A N 1
ATOM 4589 C CA . LEU A 1 296 ? -17.638 41.717 107.367 1.00 0.00 512 LEU A CA 1
ATOM 4590 C C . LEU A 1 296 ? -18.949 42.419 107.533 1.00 0.00 512 LEU A C 1
ATOM 4591 O O . LEU A 1 296 ? -19.898 41.893 108.066 1.00 0.00 512 LEU A O 1
ATOM 4607 N N . ASN A 1 297 ? -18.966 43.669 107.037 1.00 0.00 513 ASN A N 1
ATOM 4608 C CA . ASN A 1 297 ? -20.161 44.569 107.083 1.00 0.00 513 ASN A CA 1
ATOM 4609 C C . ASN A 1 297 ? -20.889 44.561 108.486 1.00 1.26 513 ASN A C 1
ATOM 4610 O O . ASN A 1 297 ? -22.073 44.236 108.596 1.00 0.90 513 ASN A O 1
ATOM 4621 N N . GLY A 1 298 ? -20.106 44.782 109.525 1.00 1.66 514 GLY A N 1
ATOM 4622 C CA . GLY A 1 298 ? -20.619 44.912 110.887 1.00 2.48 514 GLY A CA 1
ATOM 4623 C C . GLY A 1 298 ? -20.896 43.628 111.652 1.00 3.11 514 GLY A C 1
ATOM 4624 O O . GLY A 1 298 ? -21.348 43.704 112.788 1.00 3.21 514 GLY A O 1
ATOM 4628 N N . ARG A 1 299 ? -20.670 42.466 111.011 1.00 3.93 515 ARG A N 1
ATOM 4629 C CA . ARG A 1 299 ? -20.883 41.203 111.684 1.00 5.71 515 ARG A CA 1
ATOM 4630 C C . ARG A 1 299 ? -19.628 40.329 111.685 1.00 3.34 515 ARG A C 1
ATOM 4631 O O . ARG A 1 299 ? -18.804 40.347 110.767 1.00 3.28 515 ARG A O 1
ATOM 4652 N N . ASP A 1 300 ? -19.552 39.552 112.742 1.00 1.88 516 ASP A N 1
ATOM 4653 C CA . ASP A 1 300 ? -18.460 38.641 112.966 1.00 2.71 516 ASP A CA 1
ATOM 4654 C C . ASP A 1 300 ? -18.844 37.221 112.578 1.00 1.14 516 ASP A C 1
ATOM 4655 O O . ASP A 1 300 ? -19.992 36.775 112.762 1.00 2.22 516 ASP A O 1
ATOM 4664 N N . SER A 1 301 ? -17.880 36.566 111.957 1.00 0.34 517 SER A N 1
ATOM 4665 C CA . SER A 1 301 ? -17.969 35.184 111.571 1.00 0.61 517 SER A CA 1
ATOM 4666 C C . SER A 1 301 ? -16.723 34.534 112.155 1.00 0.00 517 SER A C 1
ATOM 4667 O O . SER A 1 301 ? -15.660 35.134 112.198 1.00 0.00 517 SER A O 1
ATOM 4675 N N . LEU A 1 302 ? -16.889 33.281 112.572 1.00 0.00 518 LEU A N 1
ATOM 4676 C CA . LEU A 1 302 ? -15.771 32.471 112.991 1.00 0.00 518 LEU A CA 1
ATOM 4677 C C . LEU A 1 302 ? -14.893 32.180 111.766 1.00 0.00 518 LEU A C 1
ATOM 4678 O O . LEU A 1 302 ? -15.415 32.022 110.643 1.00 0.00 518 LEU A O 1
ATOM 4694 N N . VAL A 1 303 ? -13.574 32.183 111.996 1.00 0.00 519 VAL A N 1
ATOM 4695 C CA . VAL A 1 303 ? -12.612 31.731 110.986 1.00 0.00 519 VAL A CA 1
ATOM 4696 C C . VAL A 1 303 ? -12.505 30.223 111.296 1.00 0.00 519 VAL A C 1
ATOM 4697 O O . VAL A 1 303 ? -11.895 29.812 112.285 1.00 0.53 519 VAL A O 1
ATOM 4710 N N . ASN A 1 304 ? -13.204 29.477 110.456 1.00 0.00 520 ASN A N 1
ATOM 4711 C CA . ASN A 1 304 ? -13.431 28.075 110.671 1.00 0.00 520 ASN A CA 1
ATOM 4712 C C . ASN A 1 304 ? -13.493 27.288 109.344 1.00 0.00 520 ASN A C 1
ATOM 4713 O O . ASN A 1 304 ? -14.440 27.493 108.599 1.00 0.00 520 ASN A O 1
ATOM 4724 N N . PRO A 1 305 ? -12.485 26.410 109.027 1.00 0.00 521 PRO A N 1
ATOM 4725 C CA . PRO A 1 305 ? -11.246 26.138 109.861 1.00 0.00 521 PRO A CA 1
ATOM 4726 C C . PRO A 1 305 ? -10.079 27.140 109.693 1.00 0.00 521 PRO A C 1
ATOM 4727 O O . PRO A 1 305 ? -9.116 27.084 110.420 1.00 0.00 521 PRO A O 1
ATOM 4738 N N . GLY A 1 306 ? -10.238 28.014 108.696 1.00 0.00 522 GLY A N 1
ATOM 4739 C CA . GLY A 1 306 ? -9.283 29.053 108.398 1.00 0.00 522 GLY A CA 1
ATOM 4740 C C . GLY A 1 306 ? -8.072 28.584 107.637 1.00 0.00 522 GLY A C 1
ATOM 4741 O O . GLY A 1 306 ? -8.054 27.468 107.163 1.00 0.00 522 GLY A O 1
ATOM 4745 N N . PRO A 1 307 ? -6.990 29.441 107.571 1.00 0.00 523 PRO A N 1
ATOM 4746 C CA . PRO A 1 307 ? -5.718 29.096 106.891 1.00 0.00 523 PRO A CA 1
ATOM 4747 C C . PRO A 1 307 ? -5.137 27.770 107.386 1.00 0.00 523 PRO A C 1
ATOM 4748 O O . PRO A 1 307 ? -5.278 27.443 108.541 1.00 0.00 523 PRO A O 1
ATOM 4759 N N . ALA A 1 308 ? -4.548 27.005 106.449 1.00 0.00 524 ALA A N 1
ATOM 4760 C CA . ALA A 1 308 ? -3.943 25.735 106.753 1.00 0.00 524 ALA A CA 1
ATOM 4761 C C . ALA A 1 308 ? -2.723 25.930 107.630 1.00 0.00 524 ALA A C 1
ATOM 4762 O O . ALA A 1 308 ? -1.736 26.517 107.245 1.00 0.00 524 ALA A O 1
ATOM 4769 N N . MET A 1 309 ? -2.940 25.561 108.877 1.00 0.00 525 MET A N 1
ATOM 4770 C CA . MET A 1 309 ? -1.894 25.608 109.887 1.00 0.00 525 MET A CA 1
ATOM 4771 C C . MET A 1 309 ? -1.849 24.293 110.591 1.00 0.00 525 MET A C 1
ATOM 4772 O O . MET A 1 309 ? -2.819 23.551 110.588 1.00 0.00 525 MET A O 1
ATOM 4786 N N . ALA A 1 310 ? -0.673 23.975 111.128 1.00 0.00 526 ALA A N 1
ATOM 4787 C CA . ALA A 1 310 ? -0.490 22.717 111.865 1.00 0.00 526 ALA A CA 1
ATOM 4788 C C . ALA A 1 310 ? -1.243 22.769 113.200 1.00 0.00 526 ALA A C 1
ATOM 4789 O O . ALA A 1 310 ? -1.273 23.788 113.854 1.00 0.00 526 ALA A O 1
ATOM 4796 N N . SER A 1 311 ? -1.887 21.649 113.541 1.00 0.00 527 SER A N 1
ATOM 4797 C CA . SER A 1 311 ? -2.748 21.550 114.747 1.00 0.09 527 SER A CA 1
ATOM 4798 C C . SER A 1 311 ? -2.035 21.750 116.090 1.00 0.00 527 SER A C 1
ATOM 4799 O O . SER A 1 311 ? -2.570 22.361 116.985 1.00 0.78 527 SER A O 1
ATOM 4807 N N . HIS A 1 312 ? -0.779 21.239 116.165 1.00 0.80 528 HIS A N 1
ATOM 4808 C CA . HIS A 1 312 ? 0.020 21.297 117.366 1.00 1.83 528 HIS A CA 1
ATOM 4809 C C . HIS A 1 312 ? 1.476 20.999 117.030 1.00 1.62 528 HIS A C 1
ATOM 4810 O O . HIS A 1 312 ? 1.761 20.354 116.022 1.00 1.12 528 HIS A O 1
ATOM 4824 N N . LYS A 1 313 ? 2.342 21.368 117.964 1.00 4.17 529 LYS A N 1
ATOM 4825 C CA . LYS A 1 313 ? 3.770 21.099 117.858 1.00 8.59 529 LYS A CA 1
ATOM 4826 C C . LYS A 1 313 ? 4.057 19.679 118.456 1.00 10.32 529 LYS A C 1
ATOM 4827 O O . LYS A 1 313 ? 3.145 19.042 119.017 1.00 8.98 529 LYS A O 1
ATOM 4846 N N . ASP A 1 314 ? 5.322 19.222 118.351 1.00 14.03 530 ASP A N 1
ATOM 4847 C CA . ASP A 1 314 ? 5.789 17.905 118.892 1.00 18.73 530 ASP A CA 1
ATOM 4848 C C . ASP A 1 314 ? 5.342 17.651 120.363 1.00 19.85 530 ASP A C 1
ATOM 4849 O O . ASP A 1 314 ? 5.422 18.567 121.216 1.00 19.81 530 ASP A O 1
ATOM 4858 N N . ASP A 1 315 ? 4.792 16.404 120.609 1.00 21.67 531 ASP A N 1
ATOM 4859 C CA . ASP A 1 315 ? 4.345 15.855 121.970 1.00 23.93 531 ASP A CA 1
ATOM 4860 C C . ASP A 1 315 ? 3.157 16.646 122.631 1.00 23.06 531 ASP A C 1
ATOM 4861 O O . ASP A 1 315 ? 2.915 16.572 123.862 1.00 23.22 531 ASP A O 1
ATOM 4870 N N . GLU A 1 316 ? 2.383 17.362 121.767 1.00 21.74 532 GLU A N 1
ATOM 4871 C CA . GLU A 1 316 ? 1.243 18.220 122.197 1.00 20.53 532 GLU A CA 1
ATOM 4872 C C . GLU A 1 316 ? -0.077 17.807 121.471 1.00 18.28 532 GLU A C 1
ATOM 4873 O O . GLU A 1 316 ? -0.971 18.644 121.207 1.00 17.10 532 GLU A O 1
ATOM 4885 N N . GLU A 1 317 ? -0.225 16.458 121.273 1.00 18.22 533 GLU A N 1
ATOM 4886 C CA . GLU A 1 317 ? -1.377 15.777 120.568 1.00 19.00 533 GLU A CA 1
ATOM 4887 C C . GLU A 1 317 ? -2.792 16.061 121.187 1.00 16.04 533 GLU A C 1
ATOM 4888 O O . GLU A 1 317 ? -3.802 16.070 120.457 1.00 15.77 533 GLU A O 1
ATOM 4900 N N . LYS A 1 318 ? -2.824 16.365 122.516 1.00 14.13 534 LYS A N 1
ATOM 4901 C CA . LYS A 1 318 ? -4.072 16.650 123.279 1.00 13.59 534 LYS A CA 1
ATOM 4902 C C . LYS A 1 318 ? -4.675 18.070 122.973 1.00 10.30 534 LYS A C 1
ATOM 4903 O O . LYS A 1 318 ? -5.764 18.390 123.395 1.00 10.61 534 LYS A O 1
ATOM 4922 N N . PHE A 1 319 ? -3.903 18.892 122.246 1.00 7.57 535 PHE A N 1
ATOM 4923 C CA . PHE A 1 319 ? -4.315 20.248 121.896 1.00 6.11 535 PHE A CA 1
ATOM 4924 C C . PHE A 1 319 ? -4.727 20.360 120.463 1.00 3.90 535 PHE A C 1
ATOM 4925 O O . PHE A 1 319 ? -4.158 19.720 119.573 1.00 3.50 535 PHE A O 1
ATOM 4942 N N . PHE A 1 320 ? -5.752 21.178 120.276 1.00 1.88 536 PHE A N 1
ATOM 4943 C CA . PHE A 1 320 ? -6.241 21.487 118.974 1.00 0.00 536 PHE A CA 1
ATOM 4944 C C . PHE A 1 320 ? -6.552 22.983 118.887 1.00 0.00 536 PHE A C 1
ATOM 4945 O O . PHE A 1 320 ? -6.859 23.601 119.888 1.00 0.00 536 PHE A O 1
ATOM 4962 N N . PRO A 1 321 ? -6.474 23.574 117.662 1.00 0.00 537 PRO A N 1
ATOM 4963 C CA . PRO A 1 321 ? -6.902 24.965 117.487 1.00 0.00 537 PRO A CA 1
ATOM 4964 C C . PRO A 1 321 ? -8.459 25.056 117.577 1.00 0.00 537 PRO A C 1
ATOM 4965 O O . PRO A 1 321 ? -9.165 24.287 116.913 1.00 0.00 537 PRO A O 1
ATOM 4976 N N . GLN A 1 322 ? -8.932 25.997 118.403 1.00 0.00 538 GLN A N 1
ATOM 4977 C CA . GLN A 1 322 ? -10.366 26.207 118.716 1.00 0.00 538 GLN A CA 1
ATOM 4978 C C . GLN A 1 322 ? -11.319 25.987 117.507 1.00 0.00 538 GLN A C 1
ATOM 4979 O O . GLN A 1 322 ? -12.219 25.194 117.619 1.00 0.00 538 GLN A O 1
ATOM 4993 N N . SER A 1 323 ? -11.076 26.696 116.386 1.00 0.00 539 SER A N 1
ATOM 4994 C CA . SER A 1 323 ? -11.844 26.474 115.154 1.00 0.00 539 SER A CA 1
ATOM 4995 C C . SER A 1 323 ? -10.906 26.386 113.941 1.00 0.00 539 SER A C 1
ATOM 4996 O O . SER A 1 323 ? -11.207 26.906 112.867 1.00 0.00 539 SER A O 1
ATOM 5004 N N . GLY A 1 324 ? -9.766 25.686 114.128 1.00 0.00 540 GLY A N 1
ATOM 5005 C CA . GLY A 1 324 ? -8.773 25.569 113.076 1.00 0.00 540 GLY A CA 1
ATOM 5006 C C . GLY A 1 324 ? -8.625 24.202 112.457 1.00 0.00 540 GLY A C 1
ATOM 5007 O O . GLY A 1 324 ? -7.674 23.973 111.737 1.00 0.00 540 GLY A O 1
ATOM 5011 N N . VAL A 1 325 ? -9.576 23.313 112.755 1.00 0.00 541 VAL A N 1
ATOM 5012 C CA . VAL A 1 325 ? -9.591 21.938 112.229 1.00 0.06 541 VAL A CA 1
ATOM 5013 C C . VAL A 1 325 ? -11.013 21.528 111.922 1.00 0.00 541 VAL A C 1
ATOM 5014 O O . VAL A 1 325 ? -11.935 22.079 112.515 1.00 0.00 541 VAL A O 1
ATOM 5027 N N . LEU A 1 326 ? -11.139 20.586 110.978 1.00 0.00 542 LEU A N 1
ATOM 5028 C CA . LEU A 1 326 ? -12.414 19.970 110.690 1.00 0.00 542 LEU A CA 1
ATOM 5029 C C . LEU A 1 326 ? -12.747 19.004 111.817 1.00 0.00 542 LEU A C 1
ATOM 5030 O O . LEU A 1 326 ? -11.899 18.286 112.300 1.00 0.00 542 LEU A O 1
ATOM 5046 N N . ILE A 1 327 ? -14.001 19.057 112.224 1.00 0.00 543 ILE A N 1
ATOM 5047 C CA . ILE A 1 327 ? -14.530 18.215 113.285 1.00 0.00 543 ILE A CA 1
ATOM 5048 C C . ILE A 1 327 ? -15.772 17.500 112.729 1.00 0.00 543 ILE A C 1
ATOM 5049 O O . ILE A 1 327 ? -16.753 18.113 112.404 1.00 0.00 543 ILE A O 1
ATOM 5065 N N . PHE A 1 328 ? -15.646 16.176 112.667 1.00 0.00 544 PHE A N 1
ATOM 5066 C CA . PHE A 1 328 ? -16.718 15.315 112.194 1.00 0.00 544 PHE A CA 1
ATOM 5067 C C . PHE A 1 328 ? -17.430 14.677 113.375 1.00 0.00 544 PHE A C 1
ATOM 5068 O O . PHE A 1 328 ? -16.896 14.619 114.466 1.00 0.00 544 PHE A O 1
ATOM 5085 N N . GLY A 1 329 ? -18.670 14.281 113.131 1.00 0.00 545 GLY A N 1
ATOM 5086 C CA . GLY A 1 329 ? -19.443 13.588 114.123 1.00 0.00 545 GLY A CA 1
ATOM 5087 C C . GLY A 1 329 ? -19.320 12.096 113.939 1.00 0.00 545 GLY A C 1
ATOM 5088 O O . GLY A 1 329 ? -19.181 11.614 112.806 1.00 0.21 545 GLY A O 1
ATOM 5092 N N . LYS A 1 330 ? -19.315 11.397 115.066 1.00 0.00 546 LYS A N 1
ATOM 5093 C CA . LYS A 1 330 ? -19.392 9.931 115.067 1.00 2.01 546 LYS A CA 1
ATOM 5094 C C . LYS A 1 330 ? -20.825 9.569 114.668 1.00 2.15 546 LYS A C 1
ATOM 5095 O O . LYS A 1 330 ? -21.725 10.426 114.736 1.00 3.06 546 LYS A O 1
ATOM 5114 N N . GLN A 1 331 ? -21.046 8.339 114.216 1.00 2.63 547 GLN A N 1
ATOM 5115 C CA . GLN A 1 331 ? -22.381 7.895 113.799 1.00 4.25 547 GLN A CA 1
ATOM 5116 C C . GLN A 1 331 ? -23.464 8.135 114.886 1.00 3.97 547 GLN A C 1
ATOM 5117 O O . GLN A 1 331 ? -23.267 7.827 116.066 1.00 3.28 547 GLN A O 1
ATOM 5131 N N . GLY A 1 332 ? -24.556 8.774 114.441 1.00 5.35 548 GLY A N 1
ATOM 5132 C CA . GLY A 1 332 ? -25.700 9.064 115.315 1.00 6.37 548 GLY A CA 1
ATOM 5133 C C . GLY A 1 332 ? -25.536 10.315 116.183 1.00 6.31 548 GLY A C 1
ATOM 5134 O O . GLY A 1 332 ? -26.426 10.628 116.972 1.00 6.83 548 GLY A O 1
ATOM 5138 N N . SER A 1 333 ? -24.370 11.035 116.017 1.00 4.56 549 SER A N 1
ATOM 5139 C CA A SER A 1 333 ? -24.069 12.263 116.775 0.40 3.12 549 SER A CA 1
ATOM 5140 C CA B SER A 1 333 ? -24.134 12.186 117.002 0.60 6.36 549 SER A CA 1
ATOM 5141 C C . SER A 1 333 ? -25.158 13.328 116.526 1.00 2.82 549 SER A C 1
ATOM 5142 O O . SER A 1 333 ? -25.597 13.526 115.385 1.00 3.54 549 SER A O 1
ATOM 5155 N N . GLU A 1 334 ? -25.611 13.907 117.640 1.00 3.51 550 GLU A N 1
ATOM 5156 C CA . GLU A 1 334 ? -26.666 14.935 117.655 1.00 5.77 550 GLU A CA 1
ATOM 5157 C C . GLU A 1 334 ? -26.113 16.296 117.199 1.00 4.82 550 GLU A C 1
ATOM 5158 O O . GLU A 1 334 ? -24.898 16.471 117.053 1.00 4.05 550 GLU A O 1
ATOM 5170 N N . LYS A 1 335 ? -27.028 17.232 116.985 1.00 5.10 551 LYS A N 1
ATOM 5171 C CA . LYS A 1 335 ? -26.715 18.575 116.501 1.00 6.66 551 LYS A CA 1
ATOM 5172 C C . LYS A 1 335 ? -26.053 19.518 117.558 1.00 6.36 551 LYS A C 1
ATOM 5173 O O . LYS A 1 335 ? -25.151 20.249 117.183 1.00 6.24 551 LYS A O 1
ATOM 5192 N N . THR A 1 336 ? -26.523 19.480 118.823 1.00 6.97 552 THR A N 1
ATOM 5193 C CA . THR A 1 336 ? -26.148 20.506 119.807 1.00 8.53 552 THR A CA 1
ATOM 5194 C C . THR A 1 336 ? -25.496 19.981 121.075 1.00 7.30 552 THR A C 1
ATOM 5195 O O . THR A 1 336 ? -25.970 19.042 121.701 1.00 6.96 552 THR A O 1
ATOM 5206 N N . ASN A 1 337 ? -24.382 20.718 121.415 1.00 7.33 553 ASN A N 1
ATOM 5207 C CA . ASN A 1 337 ? -23.540 20.592 122.656 1.00 7.74 553 ASN A CA 1
ATOM 5208 C C . ASN A 1 337 ? -23.233 19.151 123.061 1.00 5.71 553 ASN A C 1
ATOM 5209 O O . ASN A 1 337 ? -23.372 18.746 124.225 1.00 6.93 553 ASN A O 1
ATOM 5220 N N . VAL A 1 338 ? -22.789 18.411 122.048 1.00 3.27 554 VAL A N 1
ATOM 5221 C CA . VAL A 1 338 ? -22.389 17.014 122.197 1.00 2.62 554 VAL A CA 1
ATOM 5222 C C . VAL A 1 338 ? -20.995 16.979 122.844 1.00 2.80 554 VAL A C 1
ATOM 5223 O O . VAL A 1 338 ? -20.192 17.918 122.655 1.00 1.36 554 VAL A O 1
ATOM 5236 N N . ASP A 1 339 ? -20.743 15.905 123.610 1.00 4.51 555 ASP A N 1
ATOM 5237 C CA . ASP A 1 339 ? -19.456 15.688 124.295 1.00 7.12 555 ASP A CA 1
ATOM 5238 C C . ASP A 1 339 ? -18.338 15.398 123.252 1.00 5.47 555 ASP A C 1
ATOM 5239 O O . ASP A 1 339 ? -18.615 15.021 122.097 1.00 4.64 555 ASP A O 1
ATOM 5248 N N . ILE A 1 340 ? -17.089 15.586 123.686 1.00 4.98 556 ILE A N 1
ATOM 5249 C CA . ILE A 1 340 ? -15.891 15.326 122.859 1.00 6.79 556 ILE A CA 1
ATOM 5250 C C . ILE A 1 340 ? -15.848 13.848 122.284 1.00 6.15 556 ILE A C 1
ATOM 5251 O O . ILE A 1 340 ? -15.403 13.629 121.155 1.00 5.38 556 ILE A O 1
ATOM 5267 N N . GLU A 1 341 ? -16.412 12.907 123.065 1.00 7.57 557 GLU A N 1
ATOM 5268 C CA . GLU A 1 341 ? -16.462 11.472 122.700 1.00 9.76 557 GLU A CA 1
ATOM 5269 C C . GLU A 1 341 ? -17.438 11.175 121.521 1.00 7.06 557 GLU A C 1
ATOM 5270 O O . GLU A 1 341 ? -17.398 10.097 120.940 1.00 7.01 557 GLU A O 1
ATOM 5282 N N . LYS A 1 342 ? -18.255 12.197 121.160 1.00 4.21 558 LYS A N 1
ATOM 5283 C CA . LYS A 1 342 ? -19.236 12.111 120.067 1.00 4.13 558 LYS A CA 1
ATOM 5284 C C . LYS A 1 342 ? -18.715 12.709 118.758 1.00 0.00 558 LYS A C 1
ATOM 5285 O O . LYS A 1 342 ? -19.416 12.639 117.737 1.00 0.00 558 LYS A O 1
ATOM 5304 N N . VAL A 1 343 ? -17.500 13.305 118.814 1.00 0.00 559 VAL A N 1
ATOM 5305 C CA . VAL A 1 343 ? -16.891 13.932 117.656 1.00 0.32 559 VAL A CA 1
ATOM 5306 C C . VAL A 1 343 ? -15.505 13.368 117.382 1.00 0.13 559 VAL A C 1
ATOM 5307 O O . VAL A 1 343 ? -14.885 12.755 118.233 1.00 0.72 559 VAL A O 1
ATOM 5320 N N . MET A 1 344 ? -15.069 13.646 116.150 1.00 0.00 560 MET A N 1
ATOM 5321 C CA . MET A 1 344 ? -13.783 13.233 115.641 1.00 0.00 560 MET A CA 1
ATOM 5322 C C . MET A 1 344 ? -13.073 14.479 115.121 1.00 0.00 560 MET A C 1
ATOM 5323 O O . MET A 1 344 ? -13.407 15.046 114.073 1.00 0.00 560 MET A O 1
ATOM 5337 N N . ILE A 1 345 ? -12.123 14.895 115.929 1.00 0.00 561 ILE A N 1
ATOM 5338 C CA . ILE A 1 345 ? -11.300 16.071 115.675 1.00 0.00 561 ILE A CA 1
ATOM 5339 C C . ILE A 1 345 ? -10.097 15.654 114.816 1.00 0.00 561 ILE A C 1
ATOM 5340 O O . ILE A 1 345 ? -9.285 14.842 115.227 1.00 0.94 561 ILE A O 1
ATOM 5356 N N . THR A 1 346 ? -10.026 16.275 113.624 1.00 0.00 562 THR A N 1
ATOM 5357 C CA . THR A 1 346 ? -8.941 16.027 112.674 1.00 0.11 562 THR A CA 1
ATOM 5358 C C . THR A 1 346 ? -7.640 16.651 113.212 1.00 1.39 562 THR A C 1
ATOM 5359 O O . THR A 1 346 ? -7.667 17.544 114.046 1.00 0.00 562 THR A O 1
ATOM 5370 N N . ASP A 1 347 ? -6.536 16.088 112.735 1.00 3.63 563 ASP A N 1
ATOM 5371 C CA . ASP A 1 347 ? -5.187 16.461 113.139 1.00 6.07 563 ASP A CA 1
ATOM 5372 C C . ASP A 1 347 ? -4.355 16.750 111.879 1.00 5.81 563 ASP A C 1
ATOM 5373 O O . ASP A 1 347 ? -4.129 15.854 111.036 1.00 6.60 563 ASP A O 1
ATOM 5382 N N . GLU A 1 348 ? -3.927 18.023 111.780 1.00 5.67 564 GLU A N 1
ATOM 5383 C CA . GLU A 1 348 ? -3.121 18.531 110.644 1.00 7.73 564 GLU A CA 1
ATOM 5384 C C . GLU A 1 348 ? -1.639 18.749 111.057 1.00 7.89 564 GLU A C 1
ATOM 5385 O O . GLU A 1 348 ? -0.925 19.608 110.474 1.00 8.36 564 GLU A O 1
ATOM 5397 N N . GLU A 1 349 ? -1.137 17.878 111.955 1.00 8.82 565 GLU A N 1
ATOM 5398 C CA . GLU A 1 349 ? 0.265 17.978 112.471 1.00 9.92 565 GLU A CA 1
ATOM 5399 C C . GLU A 1 349 ? 1.355 17.794 111.350 1.00 7.19 565 GLU A C 1
ATOM 5400 O O . GLU A 1 349 ? 2.405 18.408 111.416 1.00 7.15 565 GLU A O 1
ATOM 5412 N N . GLU A 1 350 ? 1.010 17.024 110.297 1.00 5.36 566 GLU A N 1
ATOM 5413 C CA . GLU A 1 350 ? 1.917 16.667 109.171 1.00 6.27 566 GLU A CA 1
ATOM 5414 C C . GLU A 1 350 ? 2.475 17.909 108.399 1.00 2.72 566 GLU A C 1
ATOM 5415 O O . GLU A 1 350 ? 3.583 17.870 107.859 1.00 2.29 566 GLU A O 1
ATOM 5427 N N . ILE A 1 351 ? 1.713 19.014 108.409 1.00 0.08 567 ILE A N 1
ATOM 5428 C CA . ILE A 1 351 ? 2.131 20.230 107.687 1.00 0.00 567 ILE A CA 1
ATOM 5429 C C . ILE A 1 351 ? 3.016 21.180 108.498 1.00 0.00 567 ILE A C 1
ATOM 5430 O O . ILE A 1 351 ? 3.420 22.182 107.968 1.00 0.00 567 ILE A O 1
ATOM 5446 N N . ARG A 1 352 ? 3.375 20.785 109.732 1.00 0.00 568 ARG A N 1
ATOM 5447 C CA . ARG A 1 352 ? 4.239 21.588 110.609 1.00 0.00 568 ARG A CA 1
ATOM 5448 C C . ARG A 1 352 ? 5.682 21.735 110.093 1.00 0.00 568 ARG A C 1
ATOM 5449 O O . ARG A 1 352 ? 6.422 22.502 110.635 1.00 0.00 568 ARG A O 1
ATOM 5470 N N . THR A 1 353 ? 5.973 21.010 109.028 1.00 0.00 569 THR A N 1
ATOM 5471 C CA . THR A 1 353 ? 7.254 21.077 108.306 1.00 0.00 569 THR A CA 1
ATOM 5472 C C . THR A 1 353 ? 7.384 22.396 107.521 1.00 0.00 569 THR A C 1
ATOM 5473 O O . THR A 1 353 ? 8.456 22.888 107.332 1.00 0.00 569 THR A O 1
ATOM 5484 N N . THR A 1 354 ? 6.242 22.983 107.102 1.00 0.00 570 THR A N 1
ATOM 5485 C CA . THR A 1 354 ? 6.276 24.233 106.315 1.00 0.00 570 THR A CA 1
ATOM 5486 C C . THR A 1 354 ? 5.302 25.279 106.812 1.00 0.00 570 THR A C 1
ATOM 5487 O O . THR A 1 354 ? 5.458 26.424 106.527 1.00 0.00 570 THR A O 1
ATOM 5498 N N . ASN A 1 355 ? 4.280 24.843 107.553 1.00 0.00 571 ASN A N 1
ATOM 5499 C CA . ASN A 1 355 ? 3.220 25.729 107.962 1.00 0.00 571 ASN A CA 1
ATOM 5500 C C . ASN A 1 355 ? 3.316 25.980 109.438 1.00 0.00 571 ASN A C 1
ATOM 5501 O O . ASN A 1 355 ? 3.591 25.059 110.186 1.00 0.00 571 ASN A O 1
ATOM 5512 N N . PRO A 1 356 ? 3.110 27.239 109.907 1.00 0.00 572 PRO A N 1
ATOM 5513 C CA . PRO A 1 356 ? 3.153 27.523 111.330 1.00 0.00 572 PRO A CA 1
ATOM 5514 C C . PRO A 1 356 ? 2.089 26.706 112.108 1.00 0.00 572 PRO A C 1
ATOM 5515 O O . PRO A 1 356 ? 1.097 26.272 111.528 1.00 0.00 572 PRO A O 1
ATOM 5526 N N . VAL A 1 357 ? 2.354 26.500 113.380 1.00 0.00 573 VAL A N 1
ATOM 5527 C CA . VAL A 1 357 ? 1.393 25.882 114.295 1.00 0.00 573 VAL A CA 1
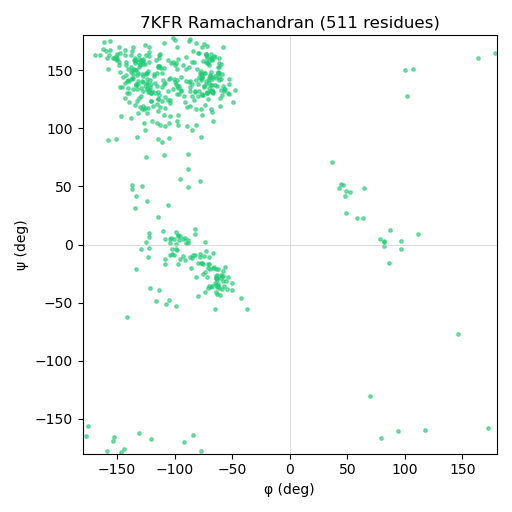ATOM 5528 C C . VAL A 1 357 ? 0.282 26.938 114.536 1.00 0.00 573 VAL A C 1
ATOM 5529 O O . VAL A 1 357 ? 0.558 28.083 114.827 1.00 0.00 573 VAL A O 1
ATOM 5542 N N . ALA A 1 358 ? -0.969 26.478 114.367 1.00 0.00 574 ALA A N 1
ATOM 5543 C CA . ALA A 1 358 ? -2.165 27.317 114.428 1.00 0.00 574 ALA A CA 1
ATOM 5544 C C . ALA A 1 358 ? -2.328 28.156 115.692 1.00 0.00 574 ALA A C 1
ATOM 5545 O O . ALA A 1 358 ? -2.910 29.219 115.646 1.00 0.00 574 ALA A O 1
ATOM 5552 N N . THR A 1 359 ? -1.758 27.640 116.798 1.00 0.00 575 THR A N 1
ATOM 5553 C CA . THR A 1 359 ? -1.930 28.226 118.123 1.00 0.00 575 THR A CA 1
ATOM 5554 C C . THR A 1 359 ? -0.754 29.018 118.662 1.00 0.00 575 THR A C 1
ATOM 5555 O O . THR A 1 359 ? -0.774 29.476 119.773 1.00 0.00 575 THR A O 1
ATOM 5566 N N . GLU A 1 360 ? 0.267 29.184 117.830 1.00 0.00 576 GLU A N 1
ATOM 5567 C CA . GLU A 1 360 ? 1.441 29.934 118.248 1.00 2.13 576 GLU A CA 1
ATOM 5568 C C . GLU A 1 360 ? 1.666 31.090 117.301 1.00 0.75 576 GLU A C 1
ATOM 5569 O O . GLU A 1 360 ? 1.028 31.181 116.244 1.00 0.00 576 GLU A O 1
ATOM 5581 N N . GLN A 1 361 ? 2.513 32.017 117.734 1.00 1.79 577 GLN A N 1
ATOM 5582 C CA . GLN A 1 361 ? 2.929 33.158 116.909 1.00 1.70 577 GLN A CA 1
ATOM 5583 C C . GLN A 1 361 ? 3.666 32.668 115.634 1.00 0.00 577 GLN A C 1
ATOM 5584 O O . GLN A 1 361 ? 4.264 31.585 115.617 1.00 0.24 577 GLN A O 1
ATOM 5598 N N . TYR A 1 362 ? 3.602 33.467 114.583 1.00 0.00 578 TYR A N 1
ATOM 5599 C CA . TYR A 1 362 ? 4.337 33.176 113.378 1.00 0.00 578 TYR A CA 1
ATOM 5600 C C . TYR A 1 362 ? 5.864 33.332 113.645 1.00 0.00 578 TYR A C 1
ATOM 5601 O O . TYR A 1 362 ? 6.664 32.655 113.051 1.00 0.00 578 TYR A O 1
ATOM 5619 N N . GLY A 1 363 ? 6.154 34.313 114.468 1.00 0.00 579 GLY A N 1
ATOM 5620 C CA . GLY A 1 363 ? 7.496 34.691 114.785 1.00 0.00 579 GLY A CA 1
ATOM 5621 C C . GLY A 1 363 ? 7.518 35.960 115.589 1.00 0.00 579 GLY A C 1
ATOM 5622 O O . GLY A 1 363 ? 6.550 36.315 116.274 1.00 0.00 579 GLY A O 1
ATOM 5626 N N . SER A 1 364 ? 8.680 36.624 115.525 1.00 0.00 580 SER A N 1
ATOM 5627 C CA . SER A 1 364 ? 8.954 37.827 116.288 1.00 0.64 580 SER A CA 1
ATOM 5628 C C . SER A 1 364 ? 9.574 38.865 115.363 1.00 0.00 580 SER A C 1
ATOM 5629 O O . SER A 1 364 ? 10.396 38.522 114.530 1.00 0.00 580 SER A O 1
ATOM 5637 N N . VAL A 1 365 ? 9.125 40.110 115.521 1.00 0.00 581 VAL A N 1
ATOM 5638 C CA . VAL A 1 365 ? 9.673 41.245 114.769 1.00 0.74 581 VAL A CA 1
ATOM 5639 C C . VAL A 1 365 ? 10.191 42.281 115.741 1.00 0.00 581 VAL A C 1
ATOM 5640 O O . VAL A 1 365 ? 9.720 42.368 116.857 1.00 0.65 581 VAL A O 1
ATOM 5653 N N . SER A 1 366 ? 11.127 43.112 115.236 1.00 0.62 582 SER A N 1
ATOM 5654 C CA . SER A 1 366 ? 11.657 44.244 115.971 1.00 1.33 582 SER A CA 1
ATOM 5655 C C . SER A 1 366 ? 10.584 45.351 115.931 1.00 0.90 582 SER A C 1
ATOM 5656 O O . SER A 1 366 ? 9.869 45.485 114.934 1.00 0.00 582 SER A O 1
ATOM 5664 N N . THR A 1 367 ? 10.479 46.085 117.032 1.00 3.02 583 THR A N 1
ATOM 5665 C CA . THR A 1 367 ? 9.460 47.170 117.169 1.00 5.89 583 THR A CA 1
ATOM 5666 C C . THR A 1 367 ? 10.053 48.556 117.464 1.00 5.15 583 THR A C 1
ATOM 5667 O O . THR A 1 367 ? 9.317 49.545 117.574 1.00 4.79 583 THR A O 1
ATOM 5678 N N . ASN A 1 368 ? 11.391 48.629 117.632 1.00 5.70 584 ASN A N 1
ATOM 5679 C CA . ASN A 1 368 ? 12.049 49.900 117.986 1.00 6.34 584 ASN A CA 1
ATOM 5680 C C . ASN A 1 368 ? 13.449 49.989 117.343 1.00 6.02 584 ASN A C 1
ATOM 5681 O O . ASN A 1 368 ? 13.883 49.077 116.623 1.00 4.18 584 ASN A O 1
ATOM 5692 N N . LEU A 1 369 ? 14.118 51.112 117.653 1.00 7.98 585 LEU A N 1
ATOM 5693 C CA . LEU A 1 369 ? 15.475 51.386 117.226 1.00 9.57 585 LEU A CA 1
ATOM 5694 C C . LEU A 1 369 ? 16.341 51.440 118.472 1.00 10.20 585 LEU A C 1
ATOM 5695 O O . LEU A 1 369 ? 16.265 52.396 119.277 1.00 11.30 585 LEU A O 1
ATOM 5711 N N . GLN A 1 370 ? 17.117 50.348 118.673 1.00 9.95 586 GLN A N 1
ATOM 5712 C CA . GLN A 1 370 ? 18.012 50.239 119.828 1.00 10.62 586 GLN A CA 1
ATOM 5713 C C . GLN A 1 370 ? 19.176 51.256 119.710 1.00 12.01 586 GLN A C 1
ATOM 5714 O O . GLN A 1 370 ? 19.600 51.617 118.595 1.00 12.04 586 GLN A O 1
ATOM 5728 N N . ARG A 1 371 ? 19.616 51.712 120.870 1.00 14.00 587 ARG A N 1
ATOM 5729 C CA . ARG A 1 371 ? 20.765 52.645 121.027 1.00 16.60 587 ARG A CA 1
ATOM 5730 C C . ARG A 1 371 ? 21.282 52.509 122.480 1.00 16.51 587 ARG A C 1
ATOM 5731 O O . ARG A 1 371 ? 20.725 51.702 123.241 1.00 15.80 587 ARG A O 1
ATOM 5752 N N . GLY A 1 372 ? 22.322 53.330 122.873 1.00 17.93 588 GLY A N 1
ATOM 5753 C CA . GLY A 1 372 ? 22.901 53.338 124.251 1.00 19.44 588 GLY A CA 1
ATOM 5754 C C . GLY A 1 372 ? 21.882 53.277 125.429 1.00 20.63 588 GLY A C 1
ATOM 5755 O O . GLY A 1 372 ? 22.033 52.430 126.326 1.00 20.79 588 GLY A O 1
ATOM 5759 N N . ASN A 1 373 ? 20.800 54.113 125.343 1.00 21.59 589 ASN A N 1
ATOM 5760 C CA . ASN A 1 373 ? 19.736 54.215 126.402 1.00 22.86 589 ASN A CA 1
ATOM 5761 C C . ASN A 1 373 ? 18.425 53.392 126.101 1.00 22.47 589 ASN A C 1
ATOM 5762 O O . ASN A 1 373 ? 17.508 53.352 126.951 1.00 22.71 589 ASN A O 1
ATOM 5773 N N . ARG A 1 374 ? 18.346 52.749 124.888 1.00 21.84 590 ARG A N 1
ATOM 5774 C CA . ARG A 1 374 ? 17.160 51.977 124.469 1.00 21.48 590 ARG A CA 1
ATOM 5775 C C . ARG A 1 374 ? 17.548 50.539 124.070 1.00 18.90 590 ARG A C 1
ATOM 5776 O O . ARG A 1 374 ? 18.294 50.307 123.106 1.00 17.99 590 ARG A O 1
ATOM 5797 N N . GLN A 1 375 ? 17.001 49.582 124.839 1.00 17.98 591 GLN A N 1
ATOM 5798 C CA . GLN A 1 375 ? 17.209 48.133 124.605 1.00 17.72 591 GLN A CA 1
ATOM 5799 C C . GLN A 1 375 ? 16.332 47.656 123.423 1.00 14.89 591 GLN A C 1
ATOM 5800 O O . GLN A 1 375 ? 15.227 48.186 123.207 1.00 14.24 591 GLN A O 1
ATOM 5814 N N . ALA A 1 376 ? 16.854 46.665 122.662 1.00 13.18 592 ALA A N 1
ATOM 5815 C CA . ALA A 1 376 ? 16.144 46.037 121.530 1.00 12.58 592 ALA A CA 1
ATOM 5816 C C . ALA A 1 376 ? 14.835 45.363 122.027 1.00 12.02 592 ALA A C 1
ATOM 5817 O O . ALA A 1 376 ? 14.826 44.628 123.039 1.00 12.56 592 ALA A O 1
ATOM 5824 N N . ALA A 1 377 ? 13.733 45.762 121.370 1.00 11.53 593 ALA A N 1
ATOM 5825 C CA . ALA A 1 377 ? 12.391 45.273 121.670 1.00 11.42 593 ALA A CA 1
ATOM 5826 C C . ALA A 1 377 ? 11.813 44.528 120.463 1.00 9.67 593 ALA A C 1
ATOM 5827 O O . ALA A 1 377 ? 12.013 44.921 119.291 1.00 8.20 593 ALA A O 1
ATOM 5834 N N . THR A 1 378 ? 11.147 43.409 120.793 1.00 10.03 594 THR A N 1
ATOM 5835 C CA . THR A 1 378 ? 10.483 42.538 119.815 1.00 11.99 594 THR A CA 1
ATOM 5836 C C . THR A 1 378 ? 9.028 42.311 120.241 1.00 10.61 594 THR A C 1
ATOM 5837 O O . THR A 1 378 ? 8.661 42.542 121.406 1.00 10.59 594 THR A O 1
ATOM 5848 N N . ALA A 1 379 ? 8.201 41.939 119.247 1.00 9.43 595 ALA A N 1
ATOM 5849 C CA . ALA A 1 379 ? 6.806 41.595 119.465 1.00 8.83 595 ALA A CA 1
ATOM 5850 C C . ALA A 1 379 ? 6.450 40.368 118.658 1.00 6.38 595 ALA A C 1
ATOM 5851 O O . ALA A 1 379 ? 7.001 40.120 117.567 1.00 5.52 595 ALA A O 1
ATOM 5858 N N . ASP A 1 380 ? 5.490 39.608 119.216 1.00 6.46 596 ASP A N 1
ATOM 5859 C CA . ASP A 1 380 ? 4.926 38.441 118.570 1.00 7.24 596 ASP A CA 1
ATOM 5860 C C . ASP A 1 380 ? 4.055 38.867 117.372 1.00 3.75 596 ASP A C 1
ATOM 5861 O O . ASP A 1 380 ? 3.392 39.933 117.391 1.00 4.18 596 ASP A O 1
ATOM 5870 N N . VAL A 1 381 ? 4.167 38.061 116.326 1.00 1.84 597 VAL A N 1
ATOM 5871 C CA . VAL A 1 381 ? 3.403 38.212 115.094 1.00 1.08 597 VAL A CA 1
ATOM 5872 C C . VAL A 1 381 ? 2.325 37.120 115.143 1.00 0.91 597 VAL A C 1
ATOM 5873 O O . VAL A 1 381 ? 2.639 35.962 115.017 1.00 0.00 597 VAL A O 1
ATOM 5886 N N . ASN A 1 382 ? 1.070 37.561 115.301 1.00 0.32 598 ASN A N 1
ATOM 5887 C CA . ASN A 1 382 ? -0.099 36.640 115.421 1.00 0.48 598 ASN A CA 1
ATOM 5888 C C . ASN A 1 382 ? -0.951 36.542 114.156 1.00 1.11 598 ASN A C 1
ATOM 5889 O O . ASN A 1 382 ? -1.834 35.692 114.040 1.00 2.78 598 ASN A O 1
ATOM 5900 N N . THR A 1 383 ? -0.633 37.420 113.211 1.00 1.32 599 THR A N 1
ATOM 5901 C CA . THR A 1 383 ? -1.227 37.498 111.896 1.00 4.58 599 THR A CA 1
ATOM 5902 C C . THR A 1 383 ? -0.095 37.784 110.955 1.00 2.12 599 THR A C 1
ATOM 5903 O O . THR A 1 383 ? 0.641 38.755 111.177 1.00 3.30 599 THR A O 1
ATOM 5914 N N . GLN A 1 384 ? 0.062 36.917 109.986 1.00 0.30 600 GLN A N 1
ATOM 5915 C CA . GLN A 1 384 ? 1.062 37.109 108.965 1.00 0.00 600 GLN A CA 1
ATOM 5916 C C . GLN A 1 384 ? 0.505 36.747 107.607 1.00 0.00 600 GLN A C 1
ATOM 5917 O O . GLN A 1 384 ? 0.331 35.578 107.276 1.00 0.67 600 GLN A O 1
ATOM 5931 N N . GLY A 1 385 ? 0.292 37.826 106.811 1.00 0.00 601 GLY A N 1
ATOM 5932 C CA . GLY A 1 385 ? -0.099 37.711 105.439 1.00 0.00 601 GLY A CA 1
ATOM 5933 C C . GLY A 1 385 ? 1.104 37.214 104.620 1.00 0.00 601 GLY A C 1
ATOM 5934 O O . GLY A 1 385 ? 2.238 37.196 105.141 1.00 0.00 601 GLY A O 1
ATOM 5938 N N . VAL A 1 386 ? 0.865 36.874 103.384 1.00 0.00 602 VAL A N 1
ATOM 5939 C CA A VAL A 1 386 ? 1.907 36.304 102.515 0.50 0.00 602 VAL A CA 1
ATOM 5940 C CA B VAL A 1 386 ? 1.892 36.272 102.624 0.50 0.16 602 VAL A CA 1
ATOM 5941 C C . VAL A 1 386 ? 3.057 37.264 102.263 1.00 0.00 602 VAL A C 1
ATOM 5942 O O . VAL A 1 386 ? 2.884 38.444 102.193 1.00 0.00 602 VAL A O 1
ATOM 5965 N N . LEU A 1 387 ? 4.225 36.660 102.293 1.00 0.00 603 LEU A N 1
ATOM 5966 C CA . LEU A 1 387 ? 5.466 37.338 102.013 1.00 0.00 603 LEU A CA 1
ATOM 5967 C C . LEU A 1 387 ? 6.157 36.615 100.892 1.00 0.00 603 LEU A C 1
ATOM 5968 O O . LEU A 1 387 ? 5.990 35.423 100.745 1.00 0.00 603 LEU A O 1
ATOM 5984 N N . PRO A 1 388 ? 6.927 37.329 100.020 1.00 0.00 604 PRO A N 1
ATOM 5985 C CA . PRO A 1 388 ? 7.749 36.652 99.022 1.00 0.00 604 PRO A CA 1
ATOM 5986 C C . PRO A 1 388 ? 8.707 35.656 99.716 1.00 0.00 604 PRO A C 1
ATOM 5987 O O . PRO A 1 388 ? 9.237 35.928 100.752 1.00 0.00 604 PRO A O 1
ATOM 5998 N N . GLY A 1 389 ? 8.765 34.461 99.156 1.00 0.00 605 GLY A N 1
ATOM 5999 C CA . GLY A 1 389 ? 9.624 33.441 99.716 1.00 0.00 605 GLY A CA 1
ATOM 6000 C C . GLY A 1 389 ? 8.907 32.469 100.663 1.00 0.00 605 GLY A C 1
ATOM 6001 O O . GLY A 1 389 ? 9.509 31.542 101.159 1.00 0.00 605 GLY A O 1
ATOM 6005 N N . MET A 1 390 ? 7.600 32.722 100.924 1.00 0.00 606 MET A N 1
ATOM 6006 C CA . MET A 1 390 ? 6.802 31.818 101.744 1.00 0.00 606 MET A CA 1
ATOM 6007 C C . MET A 1 390 ? 6.359 30.623 100.936 1.00 0.00 606 MET A C 1
ATOM 6008 O O . MET A 1 390 ? 6.049 30.740 99.785 1.00 0.00 606 MET A O 1
ATOM 6022 N N . VAL A 1 391 ? 6.327 29.508 101.650 1.00 0.00 607 VAL A N 1
ATOM 6023 C CA . VAL A 1 391 ? 5.902 28.256 101.106 1.00 0.00 607 VAL A CA 1
ATOM 6024 C C . VAL A 1 391 ? 4.972 27.621 102.113 1.00 0.00 607 VAL A C 1
ATOM 6025 O O . VAL A 1 391 ? 5.094 27.877 103.281 1.00 0.00 607 VAL A O 1
ATOM 6038 N N . TRP A 1 392 ? 4.039 26.819 101.611 1.00 0.00 608 TRP A N 1
ATOM 6039 C CA . TRP A 1 392 ? 3.093 26.139 102.508 1.00 0.00 608 TRP A CA 1
ATOM 6040 C C . TRP A 1 392 ? 2.420 24.985 101.813 1.00 0.00 608 TRP A C 1
ATOM 6041 O O . TRP A 1 392 ? 2.393 24.877 100.647 1.00 0.00 608 TRP A O 1
ATOM 6062 N N . GLN A 1 393 ? 1.747 24.196 102.662 1.00 0.00 609 GLN A N 1
ATOM 6063 C CA . GLN A 1 393 ? 0.888 23.129 102.208 1.00 0.00 609 GLN A CA 1
ATOM 6064 C C . GLN A 1 393 ? -0.546 23.504 102.505 1.00 0.00 609 GLN A C 1
ATOM 6065 O O . GLN A 1 393 ? -0.774 24.228 103.437 1.00 0.00 609 GLN A O 1
ATOM 6079 N N . ASP A 1 394 ? -1.458 23.054 101.653 1.00 0.00 610 ASP A N 1
ATOM 6080 C CA . ASP A 1 394 ? -2.893 23.268 101.891 1.00 0.00 610 ASP A CA 1
ATOM 6081 C C . ASP A 1 394 ? -3.404 22.189 102.821 1.00 0.00 610 ASP A C 1
ATOM 6082 O O . ASP A 1 394 ? -2.715 21.206 103.098 1.00 0.00 610 ASP A O 1
ATOM 6091 N N . ARG A 1 395 ? -4.591 22.421 103.337 1.00 0.00 611 ARG A N 1
ATOM 6092 C CA . ARG A 1 395 ? -5.252 21.499 104.271 1.00 0.00 611 ARG A CA 1
ATOM 6093 C C . ARG A 1 395 ? -5.482 20.144 103.593 1.00 0.00 611 ARG A C 1
ATOM 6094 O O . ARG A 1 395 ? -5.724 20.083 102.409 1.00 0.00 611 ARG A O 1
ATOM 6115 N N . ASP A 1 396 ? -5.421 19.093 104.402 1.00 0.00 612 ASP A N 1
ATOM 6116 C CA . ASP A 1 396 ? -5.636 17.767 103.882 1.00 0.00 612 ASP A CA 1
ATOM 6117 C C . ASP A 1 396 ? -7.142 17.574 103.563 1.00 0.00 612 ASP A C 1
ATOM 6118 O O . ASP A 1 396 ? -7.960 18.397 103.930 1.00 0.00 612 ASP A O 1
ATOM 6127 N N . VAL A 1 397 ? -7.397 16.546 102.774 1.00 0.00 613 VAL A N 1
ATOM 6128 C CA . VAL A 1 397 ? -8.733 16.082 102.505 1.00 0.00 613 VAL A CA 1
ATOM 6129 C C . VAL A 1 397 ? -8.928 14.778 103.291 1.00 0.00 613 VAL A C 1
ATOM 6130 O O . VAL A 1 397 ? -7.994 14.118 103.662 1.00 0.00 613 VAL A O 1
ATOM 6143 N N . TYR A 1 398 ? -10.202 14.462 103.512 1.00 0.00 614 TYR A N 1
ATOM 6144 C CA . TYR A 1 398 ? -10.609 13.314 104.304 1.00 0.00 614 TYR A CA 1
ATOM 6145 C C . TYR A 1 398 ? -11.634 12.529 103.565 1.00 0.00 614 TYR A C 1
ATOM 6146 O O . TYR A 1 398 ? -12.399 13.054 102.795 1.00 0.00 614 TYR A O 1
ATOM 6164 N N . LEU A 1 399 ? -11.677 11.225 103.875 1.00 0.00 615 LEU A N 1
ATOM 6165 C CA . LEU A 1 399 ? -12.632 10.340 103.267 1.00 0.00 615 LEU A CA 1
ATOM 6166 C C . LEU A 1 399 ? -14.096 10.872 103.452 1.00 0.00 615 LEU A C 1
ATOM 6167 O O . LEU A 1 399 ? -14.855 10.822 102.535 1.00 0.00 615 LEU A O 1
ATOM 6183 N N . GLN A 1 400 ? -14.350 11.429 104.621 1.00 0.00 616 GLN A N 1
ATOM 6184 C CA . GLN A 1 400 ? -15.681 11.951 104.988 1.00 0.00 616 GLN A CA 1
ATOM 6185 C C . GLN A 1 400 ? -15.787 13.478 104.797 1.00 0.00 616 GLN A C 1
ATOM 6186 O O . GLN A 1 400 ? -16.812 14.071 105.112 1.00 0.00 616 GLN A O 1
ATOM 6200 N N . GLY A 1 401 ? -14.783 14.052 104.144 1.00 0.00 617 GLY A N 1
ATOM 6201 C CA . GLY A 1 401 ? -14.773 15.454 103.948 1.00 0.00 617 GLY A CA 1
ATOM 6202 C C . GLY A 1 401 ? -15.190 15.899 102.558 1.00 0.00 617 GLY A C 1
ATOM 6203 O O . GLY A 1 401 ? -15.455 15.104 101.713 1.00 0.00 617 GLY A O 1
ATOM 6207 N N . PRO A 1 402 ? -15.240 17.241 102.356 1.00 0.00 618 PRO A N 1
ATOM 6208 C CA . PRO A 1 402 ? -15.646 17.790 101.061 1.00 0.00 618 PRO A CA 1
ATOM 6209 C C . PRO A 1 402 ? -14.606 17.618 99.939 1.00 0.00 618 PRO A C 1
ATOM 6210 O O . PRO A 1 402 ? -13.444 17.531 100.201 1.00 0.00 618 PRO A O 1
ATOM 6221 N N . ILE A 1 403 ? -15.085 17.642 98.728 1.00 0.00 619 ILE A N 1
ATOM 6222 C CA . ILE A 1 403 ? -14.231 17.481 97.555 1.00 0.00 619 ILE A CA 1
ATOM 6223 C C . ILE A 1 403 ? -13.877 18.843 96.898 1.00 0.00 619 ILE A C 1
ATOM 6224 O O . ILE A 1 403 ? -12.732 19.101 96.662 1.00 0.00 619 ILE A O 1
ATOM 6240 N N . TRP A 1 404 ? -14.896 19.636 96.605 1.00 0.00 620 TRP A N 1
ATOM 6241 C CA . TRP A 1 404 ? -14.690 20.882 95.890 1.00 0.00 620 TRP A CA 1
ATOM 6242 C C . TRP A 1 404 ? -15.503 22.005 96.513 1.00 0.00 620 TRP A C 1
ATOM 6243 O O . TRP A 1 404 ? -16.328 21.804 97.338 1.00 0.00 620 TRP A O 1
ATOM 6264 N N . ALA A 1 405 ? -15.187 23.193 96.022 1.00 0.00 621 ALA A N 1
ATOM 6265 C CA . ALA A 1 405 ? -15.932 24.378 96.317 1.00 0.00 621 ALA A CA 1
ATOM 6266 C C . ALA A 1 405 ? -15.853 25.271 95.094 1.00 0.00 621 ALA A C 1
ATOM 6267 O O . ALA A 1 405 ? -14.956 25.148 94.308 1.00 0.00 621 ALA A O 1
ATOM 6274 N N . LYS A 1 406 ? -16.853 26.172 94.974 1.00 0.00 622 LYS A N 1
ATOM 6275 C CA A LYS A 1 406 ? -16.888 27.161 93.932 0.60 0.00 622 LYS A CA 1
ATOM 6276 C CA B LYS A 1 406 ? -16.734 26.992 93.781 0.40 0.00 622 LYS A CA 1
ATOM 6277 C C . LYS A 1 406 ? -16.041 28.349 94.386 1.00 0.00 622 LYS A C 1
ATOM 6278 O O . LYS A 1 406 ? -16.228 28.860 95.436 1.00 0.00 622 LYS A O 1
ATOM 6313 N N . ILE A 1 407 ? -15.108 28.728 93.532 1.00 0.00 623 ILE A N 1
ATOM 6314 C CA . ILE A 1 407 ? -14.337 29.918 93.768 1.00 0.00 623 ILE A CA 1
ATOM 6315 C C . ILE A 1 407 ? -15.300 31.103 93.543 1.00 0.00 623 ILE A C 1
ATOM 6316 O O . ILE A 1 407 ? -15.945 31.145 92.496 1.00 0.00 623 ILE A O 1
ATOM 6332 N N . PRO A 1 408 ? -15.437 32.012 94.540 1.00 0.00 624 PRO A N 1
ATOM 6333 C CA . PRO A 1 408 ? -16.279 33.215 94.400 1.00 0.00 624 PRO A CA 1
ATOM 6334 C C . PRO A 1 408 ? -15.913 33.997 93.136 1.00 0.00 624 PRO A C 1
ATOM 6335 O O . PRO A 1 408 ? -14.742 34.027 92.731 1.00 0.00 624 PRO A O 1
ATOM 6346 N N . HIS A 1 409 ? -16.959 34.475 92.432 1.00 0.06 625 HIS A N 1
ATOM 6347 C CA . HIS A 1 409 ? -16.781 35.244 91.223 1.00 1.28 625 HIS A CA 1
ATOM 6348 C C . HIS A 1 409 ? -16.376 36.667 91.675 1.00 0.00 625 HIS A C 1
ATOM 6349 O O . HIS A 1 409 ? -17.191 37.456 92.029 1.00 1.49 625 HIS A O 1
ATOM 6363 N N . THR A 1 410 ? -15.072 36.857 91.753 1.00 0.00 626 THR A N 1
ATOM 6364 C CA . THR A 1 410 ? -14.489 38.106 92.253 1.00 0.00 626 THR A CA 1
ATOM 6365 C C . THR A 1 410 ? -13.319 38.522 91.371 1.00 0.00 626 THR A C 1
ATOM 6366 O O . THR A 1 410 ? -12.779 37.720 90.648 1.00 0.00 626 THR A O 1
ATOM 6377 N N . ASP A 1 411 ? -12.901 39.770 91.555 1.00 0.00 627 ASP A N 1
ATOM 6378 C CA . ASP A 1 411 ? -11.758 40.356 90.827 1.00 0.00 627 ASP A CA 1
ATOM 6379 C C . ASP A 1 411 ? -10.429 39.759 91.293 1.00 0.00 627 ASP A C 1
ATOM 6380 O O . ASP A 1 411 ? -9.538 39.532 90.493 1.00 0.00 627 ASP A O 1
ATOM 6389 N N . GLY A 1 412 ? -10.348 39.506 92.599 1.00 0.00 628 GLY A N 1
ATOM 6390 C CA . GLY A 1 412 ? -9.163 38.933 93.183 1.00 0.00 628 GLY A CA 1
ATOM 6391 C C . GLY A 1 412 ? -9.464 37.712 94.000 1.00 0.00 628 GLY A C 1
ATOM 6392 O O . GLY A 1 412 ? -10.467 37.642 94.664 1.00 0.00 628 GLY A O 1
ATOM 6396 N N . HIS A 1 413 ? -8.600 36.702 93.889 1.00 0.00 629 HIS A N 1
ATOM 6397 C CA . HIS A 1 413 ? -8.801 35.428 94.652 1.00 0.00 629 HIS A CA 1
ATOM 6398 C C . HIS A 1 413 ? -7.471 34.727 94.778 1.00 0.45 629 HIS A C 1
ATOM 6399 O O . HIS A 1 413 ? -7.102 33.863 93.938 1.00 1.72 629 HIS A O 1
ATOM 6413 N N . PHE A 1 414 ? -6.788 35.074 95.876 1.00 0.00 630 PHE A N 1
ATOM 6414 C CA . PHE A 1 414 ? -5.458 34.582 96.137 1.00 0.00 630 PHE A CA 1
ATOM 6415 C C . PHE A 1 414 ? -5.456 33.123 96.606 1.00 0.00 630 PHE A C 1
ATOM 6416 O O . PHE A 1 414 ? -6.094 32.808 97.588 1.00 0.00 630 PHE A O 1
ATOM 6433 N N . HIS A 1 415 ? -4.613 32.323 95.911 1.00 0.00 631 HIS A N 1
ATOM 6434 C CA . HIS A 1 415 ? -4.427 30.864 96.156 1.00 0.00 631 HIS A CA 1
ATOM 6435 C C . HIS A 1 415 ? -5.814 30.249 96.533 1.00 0.00 631 HIS A C 1
ATOM 6436 O O . HIS A 1 415 ? -6.036 29.887 97.680 1.00 0.00 631 HIS A O 1
ATOM 6450 N N . PRO A 1 416 ? -6.730 30.161 95.522 1.00 0.00 632 PRO A N 1
ATOM 6451 C CA . PRO A 1 416 ? -8.108 29.759 95.789 1.00 0.00 632 PRO A CA 1
ATOM 6452 C C . PRO A 1 416 ? -8.384 28.267 96.004 1.00 0.00 632 PRO A C 1
ATOM 6453 O O . PRO A 1 416 ? -9.207 27.656 95.320 1.00 0.00 632 PRO A O 1
ATOM 6464 N N . SER A 1 417 ? -7.633 27.744 96.968 1.00 0.00 633 SER A N 1
ATOM 6465 C CA A SER A 1 417 ? -7.800 26.417 97.481 0.60 0.00 633 SER A CA 1
ATOM 6466 C CA B SER A 1 417 ? -8.183 26.369 97.472 0.40 1.87 633 SER A CA 1
ATOM 6467 C C . SER A 1 417 ? -8.846 26.594 98.645 1.00 0.00 633 SER A C 1
ATOM 6468 O O . SER A 1 417 ? -8.615 27.322 99.593 1.00 0.00 633 SER A O 1
ATOM 6481 N N . PRO A 1 418 ? -10.041 25.963 98.574 1.00 0.00 634 PRO A N 1
ATOM 6482 C CA . PRO A 1 418 ? -11.074 26.165 99.617 1.00 0.00 634 PRO A CA 1
ATOM 6483 C C . PRO A 1 418 ? -10.520 25.798 101.012 1.00 0.00 634 PRO A C 1
ATOM 6484 O O . PRO A 1 418 ? -9.890 24.764 101.157 1.00 0.00 634 PRO A O 1
ATOM 6495 N N . LEU A 1 419 ? -10.751 26.639 101.970 1.00 0.00 635 LEU A N 1
ATOM 6496 C CA . LEU A 1 419 ? -10.169 26.469 103.297 1.00 0.00 635 LEU A CA 1
ATOM 6497 C C . LEU A 1 419 ? -10.603 25.232 104.081 1.00 0.00 635 LEU A C 1
ATOM 6498 O O . LEU A 1 419 ? -9.848 24.788 104.910 1.00 0.00 635 LEU A O 1
ATOM 6514 N N . MET A 1 420 ? -11.751 24.654 103.724 1.00 0.00 636 MET A N 1
ATOM 6515 C CA . MET A 1 420 ? -12.187 23.391 104.363 1.00 0.00 636 MET A CA 1
ATOM 6516 C C . MET A 1 420 ? -11.429 22.190 103.791 1.00 0.00 636 MET A C 1
ATOM 6517 O O . MET A 1 420 ? -11.528 21.103 104.333 1.00 0.00 636 MET A O 1
ATOM 6531 N N . GLY A 1 421 ? -10.696 22.441 102.679 1.00 0.00 637 GLY A N 1
ATOM 6532 C CA . GLY A 1 421 ? -9.903 21.459 101.994 1.00 0.00 637 GLY A CA 1
ATOM 6533 C C . GLY A 1 421 ? -10.556 21.057 100.697 1.00 0.00 637 GLY A C 1
ATOM 6534 O O . GLY A 1 421 ? -11.759 21.181 100.550 1.00 0.00 637 GLY A O 1
ATOM 6538 N N . GLY A 1 422 ? -9.753 20.672 99.740 1.00 0.00 638 GLY A N 1
ATOM 6539 C CA . GLY A 1 422 ? -10.294 20.236 98.492 1.00 0.00 638 GLY A CA 1
ATOM 6540 C C . GLY A 1 422 ? -9.894 21.084 97.331 1.00 0.00 638 GLY A C 1
ATOM 6541 O O . GLY A 1 422 ? -8.974 21.876 97.409 1.00 0.00 638 GLY A O 1
ATOM 6545 N N . PHE A 1 423 ? -10.702 20.961 96.302 1.00 0.00 639 PHE A N 1
ATOM 6546 C CA . PHE A 1 423 ? -10.428 21.537 95.019 1.00 0.00 639 PHE A CA 1
ATOM 6547 C C . PHE A 1 423 ? -11.266 22.797 94.749 1.00 0.00 639 PHE A C 1
ATOM 6548 O O . PHE A 1 423 ? -12.451 22.763 94.841 1.00 0.00 639 PHE A O 1
ATOM 6565 N N . GLY A 1 424 ? -10.587 23.912 94.449 1.00 0.00 640 GLY A N 1
ATOM 6566 C CA . GLY A 1 424 ? -11.282 25.168 94.107 1.00 0.00 640 GLY A CA 1
ATOM 6567 C C . GLY A 1 424 ? -11.488 25.248 92.625 1.00 0.00 640 GLY A C 1
ATOM 6568 O O . GLY A 1 424 ? -10.555 25.140 91.891 1.00 0.00 640 GLY A O 1
ATOM 6572 N N . LEU A 1 425 ? -12.762 25.395 92.227 1.00 0.00 641 LEU A N 1
ATOM 6573 C CA . LEU A 1 425 ? -13.131 25.426 90.854 1.00 0.00 641 LEU A CA 1
ATOM 6574 C C . LEU A 1 425 ? -13.964 26.656 90.572 1.00 0.00 641 LEU A C 1
ATOM 6575 O O . LEU A 1 425 ? -14.887 26.940 91.311 1.00 0.00 641 LEU A O 1
ATOM 6591 N N . LYS A 1 426 ? -13.595 27.367 89.490 1.00 0.00 642 LYS A N 1
ATOM 6592 C CA . LYS A 1 426 ? -14.363 28.525 89.017 1.00 2.12 642 LYS A CA 1
ATOM 6593 C C . LYS A 1 426 ? -15.689 28.044 88.435 1.00 0.29 642 LYS A C 1
ATOM 6594 O O . LYS A 1 426 ? -16.705 28.705 88.612 1.00 0.00 642 LYS A O 1
ATOM 6613 N N . HIS A 1 427 ? -15.631 26.859 87.779 1.00 0.00 643 HIS A N 1
ATOM 6614 C CA . HIS A 1 427 ? -16.778 26.230 87.125 1.00 0.48 643 HIS A CA 1
ATOM 6615 C C . HIS A 1 427 ? -16.939 24.810 87.698 1.00 0.00 643 HIS A C 1
ATOM 6616 O O . HIS A 1 427 ? -16.623 23.849 87.048 1.00 0.00 643 HIS A O 1
ATOM 6630 N N . PRO A 1 428 ? -17.464 24.698 88.952 1.00 0.00 644 PRO A N 1
ATOM 6631 C CA . PRO A 1 428 ? -17.595 23.390 89.621 1.00 0.00 644 PRO A CA 1
ATOM 6632 C C . PRO A 1 428 ? -18.734 22.520 89.070 1.00 0.00 644 PRO A C 1
ATOM 6633 O O . PRO A 1 428 ? -19.487 22.995 88.239 1.00 0.00 644 PRO A O 1
ATOM 6644 N N . PRO A 1 429 ? -18.857 21.223 89.509 1.00 0.00 645 PRO A N 1
ATOM 6645 C CA . PRO A 1 429 ? -20.010 20.396 89.123 1.00 0.00 645 PRO A CA 1
ATOM 6646 C C . PRO A 1 429 ? -21.306 21.225 89.386 1.00 0.00 645 PRO A C 1
ATOM 6647 O O . PRO A 1 429 ? -21.463 21.775 90.476 1.00 0.00 645 PRO A O 1
ATOM 6658 N N . PRO A 1 430 ? -22.161 21.454 88.366 1.00 0.00 646 PRO A N 1
ATOM 6659 C CA . PRO A 1 430 ? -23.329 22.290 88.601 1.00 0.00 646 PRO A CA 1
ATOM 6660 C C . PRO A 1 430 ? -24.337 21.666 89.541 1.00 0.00 646 PRO A C 1
ATOM 6661 O O . PRO A 1 430 ? -24.362 20.458 89.768 1.00 0.00 646 PRO A O 1
ATOM 6672 N N . GLN A 1 431 ? -25.128 22.548 90.096 1.00 0.00 647 GLN A N 1
ATOM 6673 C CA . GLN A 1 431 ? -26.229 22.163 90.945 1.00 0.00 647 GLN A CA 1
ATOM 6674 C C . GLN A 1 431 ? -27.282 21.456 90.079 1.00 0.00 647 GLN A C 1
ATOM 6675 O O . GLN A 1 431 ? -27.530 21.847 88.960 1.00 0.13 647 GLN A O 1
ATOM 6689 N N . ILE A 1 432 ? -27.696 20.311 90.594 1.00 0.00 648 ILE A N 1
ATOM 6690 C CA . ILE A 1 432 ? -28.705 19.457 89.975 1.00 0.00 648 ILE A CA 1
ATOM 6691 C C . ILE A 1 432 ? -29.925 19.584 90.881 1.00 0.00 648 ILE A C 1
ATOM 6692 O O . ILE A 1 432 ? -29.937 19.122 91.976 1.00 0.00 648 ILE A O 1
ATOM 6708 N N . LEU A 1 433 ? -30.942 20.238 90.316 1.00 0.00 649 LEU A N 1
ATOM 6709 C CA . LEU A 1 433 ? -32.162 20.560 91.005 1.00 0.00 649 LEU A CA 1
ATOM 6710 C C . LEU A 1 433 ? -33.294 19.696 90.488 1.00 0.00 649 LEU A C 1
ATOM 6711 O O . LEU A 1 433 ? -33.367 19.392 89.326 1.00 0.00 649 LEU A O 1
ATOM 6727 N N . ILE A 1 434 ? -34.101 19.257 91.444 1.00 0.00 650 ILE A N 1
ATOM 6728 C CA . ILE A 1 434 ? -35.175 18.330 91.209 1.00 0.00 650 ILE A CA 1
ATOM 6729 C C . ILE A 1 434 ? -36.419 18.680 92.055 1.00 0.00 650 ILE A C 1
ATOM 6730 O O . ILE A 1 434 ? -36.326 19.070 93.191 1.00 0.00 650 ILE A O 1
ATOM 6746 N N . LYS A 1 435 ? -37.592 18.521 91.440 1.00 0.00 651 LYS A N 1
ATOM 6747 C CA . LYS A 1 435 ? -38.821 18.677 92.160 1.00 0.00 651 LYS A CA 1
ATOM 6748 C C . LYS A 1 435 ? -39.908 17.791 91.561 1.00 0.00 651 LYS A C 1
ATOM 6749 O O . LYS A 1 435 ? -39.857 17.430 90.405 1.00 0.00 651 LYS A O 1
ATOM 6768 N N . ASN A 1 436 ? -40.915 17.553 92.375 1.00 0.00 652 ASN A N 1
ATOM 6769 C CA . ASN A 1 436 ? -42.112 16.853 91.967 1.00 0.00 652 ASN A CA 1
ATOM 6770 C C . ASN A 1 436 ? -43.023 17.918 91.353 1.00 0.00 652 ASN A C 1
ATOM 6771 O O . ASN A 1 436 ? -43.244 18.956 91.962 1.00 0.00 652 ASN A O 1
ATOM 6782 N N . THR A 1 437 ? -43.492 17.657 90.133 1.00 0.00 653 THR A N 1
ATOM 6783 C CA . THR A 1 437 ? -44.405 18.567 89.465 1.00 0.00 653 THR A CA 1
ATOM 6784 C C . THR A 1 437 ? -45.757 18.557 90.259 1.00 0.00 653 THR A C 1
ATOM 6785 O O . THR A 1 437 ? -46.246 17.485 90.569 1.00 0.00 653 THR A O 1
ATOM 6796 N N . PRO A 1 438 ? -46.336 19.752 90.626 1.00 0.13 654 PRO A N 1
ATOM 6797 C CA . PRO A 1 438 ? -47.634 19.783 91.316 1.00 0.00 654 PRO A CA 1
ATOM 6798 C C . PRO A 1 438 ? -48.750 19.212 90.419 1.00 0.00 654 PRO A C 1
ATOM 6799 O O . PRO A 1 438 ? -48.738 19.422 89.223 1.00 0.00 654 PRO A O 1
ATOM 6810 N N . VAL A 1 439 ? -49.575 18.409 91.045 1.00 0.00 655 VAL A N 1
ATOM 6811 C CA . VAL A 1 439 ? -50.702 17.782 90.405 1.00 0.06 655 VAL A CA 1
ATOM 6812 C C . VAL A 1 439 ? -51.913 18.292 91.166 1.00 0.00 655 VAL A C 1
ATOM 6813 O O . VAL A 1 439 ? -52.133 17.884 92.284 1.00 0.00 655 VAL A O 1
ATOM 6826 N N . PRO A 1 440 ? -52.713 19.226 90.545 1.00 0.00 656 PRO A N 1
ATOM 6827 C CA . PRO A 1 440 ? -53.889 19.728 91.242 1.00 0.28 656 PRO A CA 1
ATOM 6828 C C . PRO A 1 440 ? -54.922 18.640 91.487 1.00 0.00 656 PRO A C 1
ATOM 6829 O O . PRO A 1 440 ? -55.024 17.692 90.701 1.00 0.00 656 PRO A O 1
ATOM 6840 N N . ALA A 1 441 ? -55.572 18.785 92.627 1.00 0.00 657 ALA A N 1
ATOM 6841 C CA . ALA A 1 441 ? -56.700 17.962 93.039 1.00 1.84 657 ALA A CA 1
ATOM 6842 C C . ALA A 1 441 ? -57.904 18.516 92.221 1.00 2.67 657 ALA A C 1
ATOM 6843 O O . ALA A 1 441 ? -57.697 19.394 91.372 1.00 2.99 657 ALA A O 1
ATOM 6850 N N . ASP A 1 442 ? -59.119 17.994 92.410 1.00 3.45 658 ASP A N 1
ATOM 6851 C CA . ASP A 1 442 ? -60.277 18.454 91.607 1.00 5.08 658 ASP A CA 1
ATOM 6852 C C . ASP A 1 442 ? -60.593 19.984 91.772 1.00 2.94 658 ASP A C 1
ATOM 6853 O O . ASP A 1 442 ? -60.816 20.461 92.903 1.00 2.36 658 ASP A O 1
ATOM 6862 N N . PRO A 1 443 ? -60.535 20.777 90.652 1.00 2.13 659 PRO A N 1
ATOM 6863 C CA . PRO A 1 443 ? -60.868 22.190 90.721 1.00 2.25 659 PRO A CA 1
ATOM 6864 C C . PRO A 1 443 ? -62.404 22.379 90.908 1.00 2.58 659 PRO A C 1
ATOM 6865 O O . PRO A 1 443 ? -63.149 21.423 90.686 1.00 2.28 659 PRO A O 1
ATOM 6876 N N . PRO A 1 444 ? -62.894 23.575 91.350 1.00 2.74 660 PRO A N 1
ATOM 6877 C CA . PRO A 1 444 ? -64.359 23.841 91.416 1.00 2.68 660 PRO A CA 1
ATOM 6878 C C . PRO A 1 444 ? -64.950 23.825 89.961 1.00 1.01 660 PRO A C 1
ATOM 6879 O O . PRO A 1 444 ? -64.185 23.956 89.003 1.00 1.38 660 PRO A O 1
ATOM 6890 N N . THR A 1 445 ? -66.247 23.671 89.840 1.00 0.89 661 THR A N 1
ATOM 6891 C CA . THR A 1 445 ? -66.896 23.607 88.514 1.00 1.59 661 THR A CA 1
ATOM 6892 C C . THR A 1 445 ? -67.386 24.998 88.034 1.00 0.67 661 THR A C 1
ATOM 6893 O O . THR A 1 445 ? -68.063 25.128 87.021 1.00 1.62 661 THR A O 1
ATOM 6904 N N . THR A 1 446 ? -67.056 26.011 88.835 1.00 1.17 662 THR A N 1
ATOM 6905 C CA . THR A 1 446 ? -67.281 27.420 88.521 1.00 2.21 662 THR A CA 1
ATOM 6906 C C . THR A 1 446 ? -65.897 28.038 88.599 1.00 0.19 662 THR A C 1
ATOM 6907 O O . THR A 1 446 ? -65.150 27.784 89.548 1.00 0.00 662 THR A O 1
ATOM 6918 N N . PHE A 1 447 ? -65.576 28.815 87.577 1.00 0.00 663 PHE A N 1
ATOM 6919 C CA . PHE A 1 447 ? -64.322 29.477 87.492 1.00 0.00 663 PHE A CA 1
ATOM 6920 C C . PHE A 1 447 ? -64.053 30.420 88.696 1.00 0.00 663 PHE A C 1
ATOM 6921 O O . PHE A 1 447 ? -64.895 31.197 89.103 1.00 0.00 663 PHE A O 1
ATOM 6938 N N . ASN A 1 448 ? -62.807 30.311 89.154 1.00 0.00 664 ASN A N 1
ATOM 6939 C CA . ASN A 1 448 ? -62.262 31.142 90.192 1.00 2.14 664 ASN A CA 1
ATOM 6940 C C . ASN A 1 448 ? -60.809 31.442 89.780 1.00 0.76 664 ASN A C 1
ATOM 6941 O O . ASN A 1 448 ? -60.042 30.551 89.468 1.00 0.00 664 ASN A O 1
ATOM 6952 N N . GLN A 1 449 ? -60.476 32.730 89.827 1.00 1.37 665 GLN A N 1
ATOM 6953 C CA . GLN A 1 449 ? -59.140 33.261 89.409 1.00 2.11 665 GLN A CA 1
ATOM 6954 C C . GLN A 1 449 ? -57.968 32.905 90.356 1.00 2.24 665 GLN A C 1
ATOM 6955 O O . GLN A 1 449 ? -56.828 33.008 89.945 1.00 2.69 665 GLN A O 1
ATOM 6969 N N . SER A 1 450 ? -58.291 32.550 91.616 1.00 2.83 666 SER A N 1
ATOM 6970 C CA . SER A 1 450 ? -57.267 32.263 92.630 1.00 3.48 666 SER A CA 1
ATOM 6971 C C . SER A 1 450 ? -56.403 31.096 92.212 1.00 2.00 666 SER A C 1
ATOM 6972 O O . SER A 1 450 ? -56.906 30.138 91.593 1.00 1.95 666 SER A O 1
ATOM 6980 N N . LYS A 1 451 ? -55.093 31.195 92.507 1.00 1.56 667 LYS A N 1
ATOM 6981 C CA . LYS A 1 451 ? -54.176 30.080 92.230 1.00 2.42 667 LYS A CA 1
ATOM 6982 C C . LYS A 1 451 ? -54.682 28.853 93.014 1.00 1.82 667 LYS A C 1
ATOM 6983 O O . LYS A 1 451 ? -55.253 29.002 94.097 1.00 1.00 667 LYS A O 1
ATOM 7002 N N . LEU A 1 452 ? -54.486 27.681 92.437 1.00 2.63 668 LEU A N 1
ATOM 7003 C CA . LEU A 1 452 ? -54.928 26.455 93.074 1.00 5.55 668 LEU A CA 1
ATOM 7004 C C . LEU A 1 452 ? -53.998 26.110 94.249 1.00 5.08 668 LEU A C 1
ATOM 7005 O O . LEU A 1 452 ? -52.797 26.332 94.174 1.00 5.29 668 LEU A O 1
ATOM 7021 N N . ASN A 1 453 ? -54.612 25.724 95.377 1.00 7.31 669 ASN A N 1
ATOM 7022 C CA . ASN A 1 453 ? -53.858 25.370 96.601 1.00 10.83 669 ASN A CA 1
ATOM 7023 C C . ASN A 1 453 ? -54.160 23.922 97.098 1.00 9.72 669 ASN A C 1
ATOM 7024 O O . ASN A 1 453 ? -53.676 23.508 98.168 1.00 11.09 669 ASN A O 1
ATOM 7035 N N . SER A 1 454 ? -54.935 23.162 96.288 1.00 7.34 670 SER A N 1
ATOM 7036 C CA . SER A 1 454 ? -55.278 21.762 96.603 1.00 5.84 670 SER A CA 1
ATOM 7037 C C . SER A 1 454 ? -54.637 20.854 95.545 1.00 0.89 670 SER A C 1
ATOM 7038 O O . SER A 1 454 ? -54.897 20.924 94.339 1.00 0.00 670 SER A O 1
ATOM 7046 N N . PHE A 1 455 ? -53.712 20.054 96.064 1.00 0.00 671 PHE A N 1
ATOM 7047 C CA . PHE A 1 455 ? -52.890 19.162 95.278 1.00 0.00 671 PHE A CA 1
ATOM 7048 C C . PHE A 1 455 ? -52.975 17.765 95.764 1.00 0.00 671 PHE A C 1
ATOM 7049 O O . PHE A 1 455 ? -53.304 17.519 96.924 1.00 0.17 671 PHE A O 1
ATOM 7066 N N . ILE A 1 456 ? -52.691 16.852 94.828 1.00 0.00 672 ILE A N 1
ATOM 7067 C CA A ILE A 1 456 ? -52.586 15.425 95.172 0.30 0.00 672 ILE A CA 1
ATOM 7068 C CA B ILE A 1 456 ? -52.645 15.433 95.294 0.70 6.71 672 ILE A CA 1
ATOM 7069 C C . ILE A 1 456 ? -51.221 15.277 95.927 1.00 0.00 672 ILE A C 1
ATOM 7070 O O . ILE A 1 456 ? -50.235 15.880 95.526 1.00 0.00 672 ILE A O 1
ATOM 7099 N N . THR A 1 457 ? -51.258 14.558 97.059 1.00 0.34 673 THR A N 1
ATOM 7100 C CA . THR A 1 457 ? -50.055 14.286 97.878 1.00 0.39 673 THR A CA 1
ATOM 7101 C C . THR A 1 457 ? -49.202 13.243 97.127 1.00 0.00 673 THR A C 1
ATOM 7102 O O . THR A 1 457 ? -49.697 12.187 96.769 1.00 0.00 673 THR A O 1
ATOM 7113 N N . GLN A 1 458 ? -47.972 13.641 96.810 1.00 0.00 674 GLN A N 1
ATOM 7114 C CA . GLN A 1 458 ? -47.071 12.797 96.067 1.00 0.00 674 GLN A CA 1
ATOM 7115 C C . GLN A 1 458 ? -45.649 12.943 96.562 1.00 0.00 674 GLN A C 1
ATOM 7116 O O . GLN A 1 458 ? -45.273 13.933 97.182 1.00 0.00 674 GLN A O 1
ATOM 7130 N N . TYR A 1 459 ? -44.886 11.890 96.282 1.00 0.00 675 TYR A N 1
ATOM 7131 C CA . TYR A 1 459 ? -43.452 11.879 96.466 1.00 0.00 675 TYR A CA 1
ATOM 7132 C C . TYR A 1 459 ? -42.870 11.071 95.312 1.00 0.00 675 TYR A C 1
ATOM 7133 O O . TYR A 1 459 ? -43.582 10.396 94.578 1.00 0.00 675 TYR A O 1
ATOM 7151 N N . SER A 1 460 ? -41.552 11.149 95.153 1.00 0.00 676 SER A N 1
ATOM 7152 C CA . SER A 1 460 ? -40.900 10.387 94.148 1.00 0.00 676 SER A CA 1
ATOM 7153 C C . SER A 1 460 ? -39.702 9.668 94.748 1.00 0.00 676 SER A C 1
ATOM 7154 O O . SER A 1 460 ? -39.276 9.942 95.860 1.00 0.00 676 SER A O 1
ATOM 7162 N N . THR A 1 461 ? -39.326 8.641 94.017 1.00 0.00 677 THR A N 1
ATOM 7163 C CA . THR A 1 461 ? -38.181 7.819 94.375 1.00 0.00 677 THR A CA 1
ATOM 7164 C C . THR A 1 461 ? -37.536 7.303 93.086 1.00 0.00 677 THR A C 1
ATOM 7165 O O . THR A 1 461 ? -38.126 7.273 92.063 1.00 0.00 677 THR A O 1
ATOM 7176 N N . GLY A 1 462 ? -36.248 6.998 93.181 1.00 0.00 678 GLY A N 1
ATOM 7177 C CA . GLY A 1 462 ? -35.546 6.449 92.065 1.00 0.00 6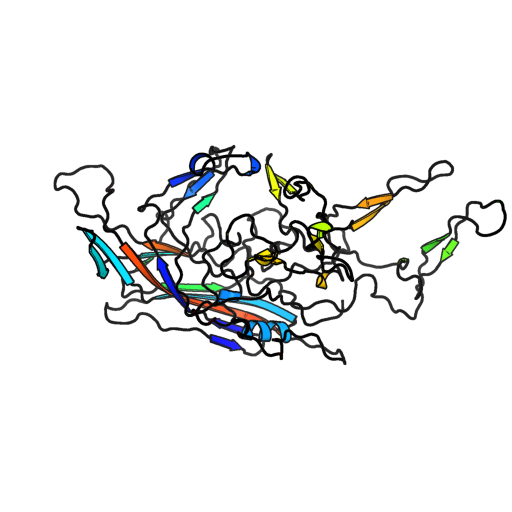78 GLY A CA 1
ATOM 7178 C C . GLY A 1 462 ? -34.136 6.127 92.472 1.00 0.00 678 GLY A C 1
ATOM 7179 O O . GLY A 1 462 ? -33.851 6.139 93.628 1.00 0.00 678 GLY A O 1
ATOM 7183 N N . GLN A 1 463 ? -33.335 5.916 91.476 1.00 0.00 679 GLN A N 1
ATOM 7184 C CA . GLN A 1 463 ? -31.906 5.663 91.653 1.00 0.00 679 GLN A CA 1
ATOM 7185 C C . GLN A 1 463 ? -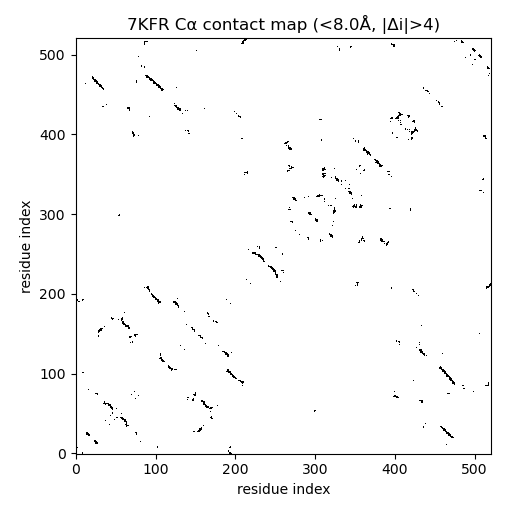31.126 6.796 91.041 1.00 0.00 679 GLN A C 1
ATOM 7186 O O . GLN A 1 463 ? -31.569 7.512 90.166 1.00 0.00 679 GLN A O 1
ATOM 7200 N N . VAL A 1 464 ? -29.947 6.989 91.602 1.00 0.00 680 VAL A N 1
ATOM 7201 C CA . VAL A 1 464 ? -29.012 7.964 91.126 1.00 0.00 680 VAL A CA 1
ATOM 7202 C C . VAL A 1 464 ? -27.646 7.280 91.003 1.00 0.00 680 VAL A C 1
ATOM 7203 O O . VAL A 1 464 ? -27.310 6.530 91.853 1.00 0.00 680 VAL A O 1
ATOM 7216 N N . SER A 1 465 ? -26.945 7.578 89.919 1.00 0.00 681 SER A N 1
ATOM 7217 C CA . SER A 1 465 ? -25.576 7.098 89.750 1.00 0.00 681 SER A CA 1
ATOM 7218 C C . SER A 1 465 ? -24.652 8.250 89.465 1.00 0.00 681 SER A C 1
ATOM 7219 O O . SER A 1 465 ? -24.947 9.122 88.702 1.00 0.00 681 SER A O 1
ATOM 7227 N N . VAL A 1 466 ? -23.506 8.219 90.118 1.00 0.00 682 VAL A N 1
ATOM 7228 C CA . VAL A 1 466 ? -22.477 9.199 89.886 1.00 0.00 682 VAL A CA 1
ATOM 7229 C C . VAL A 1 466 ? -21.146 8.477 89.622 1.00 0.00 682 VAL A C 1
ATOM 7230 O O . VAL A 1 466 ? -20.769 7.643 90.412 1.00 0.00 682 VAL A O 1
ATOM 7243 N N . GLU A 1 467 ? -20.525 8.849 88.529 1.00 0.00 683 GLU A N 1
ATOM 7244 C CA . GLU A 1 467 ? -19.239 8.304 88.112 1.00 0.00 683 GLU A CA 1
ATOM 7245 C C . GLU A 1 467 ? -18.221 9.448 88.002 1.00 0.00 683 GLU A C 1
ATOM 7246 O O . GLU A 1 467 ? -18.441 10.421 87.293 1.00 0.00 683 GLU A O 1
ATOM 7258 N N . ILE A 1 468 ? -17.105 9.303 88.745 1.00 0.00 684 ILE A N 1
ATOM 7259 C CA . ILE A 1 468 ? -16.033 10.260 88.662 1.00 0.00 684 ILE A CA 1
ATOM 7260 C C . ILE A 1 468 ? -14.738 9.533 88.257 1.00 0.00 684 ILE A C 1
ATOM 7261 O O . ILE A 1 468 ? -14.420 8.518 88.787 1.00 0.00 684 ILE A O 1
ATOM 7277 N N . GLU A 1 469 ? -14.077 10.143 87.286 1.00 0.00 685 GLU A N 1
ATOM 7278 C CA . GLU A 1 469 ? -12.737 9.728 86.855 1.00 0.00 685 GLU A CA 1
ATOM 7279 C C . GLU A 1 469 ? -11.726 10.669 87.562 1.00 0.00 685 GLU A C 1
ATOM 7280 O O . GLU A 1 469 ? -11.844 11.859 87.573 1.00 0.00 685 GLU A O 1
ATOM 7292 N N . TRP A 1 470 ? -10.753 10.043 88.182 1.00 0.00 686 TRP A N 1
ATOM 7293 C CA . TRP A 1 470 ? -9.724 10.731 88.920 1.00 0.00 686 TRP A CA 1
ATOM 7294 C C . TRP A 1 470 ? -8.366 10.379 88.330 1.00 0.00 686 TRP A C 1
ATOM 7295 O O . TRP A 1 470 ? -8.141 9.246 87.941 1.00 0.00 686 TRP A O 1
ATOM 7316 N N . GLU A 1 471 ? -7.506 11.390 88.293 1.00 0.00 687 GLU A N 1
ATOM 7317 C CA . GLU A 1 471 ? -6.133 11.233 87.840 1.00 0.00 687 GLU A CA 1
ATOM 7318 C C . GLU A 1 471 ? -5.218 11.088 89.078 1.00 0.00 687 GLU A C 1
ATOM 7319 O O . GLU A 1 471 ? -5.408 11.721 90.047 1.00 0.00 687 GLU A O 1
ATOM 7331 N N . LEU A 1 472 ? -4.265 10.158 88.974 1.00 0.00 688 LEU A N 1
ATOM 7332 C CA . LEU A 1 472 ? -3.349 9.873 90.031 1.00 0.00 688 LEU A CA 1
ATOM 7333 C C . LEU A 1 472 ? -1.912 10.207 89.649 1.00 0.00 688 LEU A C 1
ATOM 7334 O O . LEU A 1 472 ? -1.518 10.119 88.499 1.00 0.00 688 LEU A O 1
ATOM 7350 N N . GLN A 1 473 ? -1.203 10.607 90.679 1.00 0.00 689 GLN A N 1
ATOM 7351 C CA . GLN A 1 473 ? 0.238 10.848 90.634 1.00 0.00 689 GLN A CA 1
ATOM 7352 C C . GLN A 1 473 ? 0.817 9.735 91.538 1.00 0.23 689 GLN A C 1
ATOM 7353 O O . GLN A 1 473 ? 0.712 9.800 92.719 1.00 0.00 689 GLN A O 1
ATOM 7367 N N . LYS A 1 474 ? 1.380 8.692 90.903 1.00 3.83 690 LYS A N 1
ATOM 7368 C CA . LYS A 1 474 ? 1.915 7.513 91.627 1.00 9.73 690 LYS A CA 1
ATOM 7369 C C . LYS A 1 474 ? 3.145 7.880 92.446 1.00 10.59 690 LYS A C 1
ATOM 7370 O O . LYS A 1 474 ? 3.936 8.763 92.070 1.00 10.39 690 LYS A O 1
ATOM 7389 N N . GLU A 1 475 ? 3.224 7.206 93.609 1.00 12.14 691 GLU A N 1
ATOM 7390 C CA . GLU A 1 475 ? 4.355 7.301 94.526 1.00 15.37 691 GLU A CA 1
ATOM 7391 C C . GLU A 1 475 ? 5.588 6.645 93.813 1.00 15.87 691 GLU A C 1
ATOM 7392 O O . GLU A 1 475 ? 5.466 5.533 93.232 1.00 15.21 691 GLU A O 1
ATOM 7404 N N . ASN A 1 476 ? 6.706 7.380 93.872 1.00 17.08 692 ASN A N 1
ATOM 7405 C CA . ASN A 1 476 ? 8.013 6.959 93.331 1.00 18.39 692 ASN A CA 1
ATOM 7406 C C . ASN A 1 476 ? 9.124 7.126 94.445 1.00 16.95 692 ASN A C 1
ATOM 7407 O O . ASN A 1 476 ? 10.194 7.722 94.223 1.00 16.53 692 ASN A O 1
ATOM 7418 N N . SER A 1 477 ? 8.831 6.562 95.649 1.00 16.52 693 SER A N 1
ATOM 7419 C CA . SER A 1 477 ? 9.721 6.651 96.839 1.00 16.32 693 SER A CA 1
ATOM 7420 C C . SER A 1 477 ? 11.061 5.867 96.651 1.00 15.19 693 SER A C 1
ATOM 7421 O O . SER A 1 477 ? 11.048 4.630 96.483 1.00 15.77 693 SER A O 1
ATOM 7429 N N . LYS A 1 478 ? 12.163 6.676 96.613 1.00 13.35 694 LYS A N 1
ATOM 7430 C CA . LYS A 1 478 ? 13.590 6.206 96.545 1.00 12.34 694 LYS A CA 1
ATOM 7431 C C . LYS A 1 478 ? 14.213 6.010 97.995 1.00 5.55 694 LYS A C 1
ATOM 7432 O O . LYS A 1 478 ? 15.366 5.659 98.161 1.00 4.14 694 LYS A O 1
ATOM 7451 N N . ARG A 1 479 ? 13.382 6.254 99.029 1.00 0.97 695 ARG A N 1
ATOM 7452 C CA . ARG A 1 479 ? 13.693 6.023 100.440 1.00 0.00 695 ARG A CA 1
ATOM 7453 C C . ARG A 1 479 ? 14.001 4.510 100.623 1.00 0.00 695 ARG A C 1
ATOM 7454 O O . ARG A 1 479 ? 13.386 3.689 99.997 1.00 0.00 695 ARG A O 1
ATOM 7475 N N . TRP A 1 480 ? 14.954 4.230 101.466 1.00 0.00 696 TRP A N 1
ATOM 7476 C CA . TRP A 1 480 ? 15.388 2.877 101.714 1.00 0.00 696 TRP A CA 1
ATOM 7477 C C . TRP A 1 480 ? 14.466 2.114 102.671 1.00 0.00 696 TRP A C 1
ATOM 7478 O O . TRP A 1 480 ? 14.147 0.943 102.419 1.00 0.00 696 TRP A O 1
ATOM 7499 N N . ASN A 1 481 ? 14.095 2.797 103.725 1.00 0.00 697 ASN A N 1
ATOM 7500 C CA . ASN A 1 481 ? 13.353 2.220 104.806 1.00 0.00 697 ASN A CA 1
ATOM 7501 C C . ASN A 1 481 ? 11.839 2.232 104.517 1.00 0.00 697 ASN A C 1
ATOM 7502 O O . ASN A 1 481 ? 11.425 3.020 103.699 1.00 0.00 697 ASN A O 1
ATOM 7513 N N . PRO A 1 482 ? 11.023 1.338 105.162 1.00 0.00 698 PRO A N 1
ATOM 7514 C CA . PRO A 1 482 ? 9.566 1.367 104.954 1.00 0.00 698 PRO A CA 1
ATOM 7515 C C . PRO A 1 482 ? 8.923 2.683 105.413 1.00 0.00 698 PRO A C 1
ATOM 7516 O O . PRO A 1 482 ? 9.423 3.352 106.297 1.00 0.00 698 PRO A O 1
ATOM 7527 N N . GLU A 1 483 ? 7.828 2.953 104.760 1.00 0.00 699 GLU A N 1
ATOM 7528 C CA . GLU A 1 483 ? 6.989 4.141 104.953 1.00 0.00 699 GLU A CA 1
ATOM 7529 C C . GLU A 1 483 ? 5.830 3.829 105.854 1.00 0.00 699 GLU A C 1
ATOM 7530 O O . GLU A 1 483 ? 5.567 2.698 106.214 1.00 0.00 699 GLU A O 1
ATOM 7542 N N . ILE A 1 484 ? 5.146 4.913 106.242 1.00 0.00 700 ILE A N 1
ATOM 7543 C CA . ILE A 1 484 ? 3.907 4.810 106.965 1.00 0.00 700 ILE A CA 1
ATOM 7544 C C . ILE A 1 484 ? 2.798 4.549 105.920 1.00 0.00 700 ILE A C 1
ATOM 7545 O O . ILE A 1 484 ? 2.829 5.014 104.815 1.00 0.00 700 ILE A O 1
ATOM 7561 N N . GLN A 1 485 ? 1.876 3.681 106.352 1.00 0.00 701 GLN A N 1
ATOM 7562 C CA . GLN A 1 485 ? 0.742 3.262 105.576 1.00 0.00 701 GLN A CA 1
ATOM 7563 C C . GLN A 1 485 ? -0.448 3.222 106.478 1.00 0.00 701 GLN A C 1
ATOM 7564 O O . GLN A 1 485 ? -0.334 2.842 107.627 1.00 0.00 701 GLN A O 1
ATOM 7578 N N . TYR A 1 486 ? -1.619 3.504 105.891 1.00 0.00 702 TYR A N 1
ATOM 7579 C CA . TYR A 1 486 ? -2.824 3.348 106.619 1.00 0.00 702 TYR A CA 1
ATOM 7580 C C . TYR A 1 486 ? -3.133 1.822 106.671 1.00 0.00 702 TYR A C 1
ATOM 7581 O O . TYR A 1 486 ? -3.120 1.159 105.641 1.00 0.00 702 TYR A O 1
ATOM 7599 N N . THR A 1 487 ? -3.388 1.365 107.888 1.00 0.00 703 THR A N 1
ATOM 7600 C CA . THR A 1 487 ? -3.673 -0.023 108.142 1.00 0.00 703 THR A CA 1
ATOM 7601 C C . THR A 1 487 ? -4.841 -0.191 109.119 1.00 0.00 703 THR A C 1
ATOM 7602 O O . THR A 1 487 ? -4.929 0.515 110.114 1.00 0.00 703 THR A O 1
ATOM 7613 N N . SER A 1 488 ? -5.658 -1.220 108.870 1.00 0.00 704 SER A N 1
ATOM 7614 C CA . SER A 1 488 ? -6.706 -1.594 109.837 1.00 3.32 704 SER A CA 1
ATOM 7615 C C . SER A 1 488 ? -5.941 -2.191 111.046 1.00 7.80 704 SER A C 1
ATOM 7616 O O . SER A 1 488 ? -4.786 -2.651 110.870 1.00 6.84 704 SER A O 1
ATOM 7624 N N . ASN A 1 489 ? -6.477 -2.166 112.227 1.00 15.40 705 ASN A N 1
ATOM 7625 C CA . ASN A 1 489 ? -5.713 -2.776 113.329 1.00 23.52 705 ASN A CA 1
ATOM 7626 C C . ASN A 1 489 ? -5.916 -4.317 113.360 1.00 28.40 705 ASN A C 1
ATOM 7627 O O . ASN A 1 489 ? -7.043 -4.823 113.175 1.00 28.66 705 ASN A O 1
ATOM 7638 N N . TYR A 1 490 ? -4.755 -5.028 113.469 1.00 32.96 706 TYR A N 1
ATOM 7639 C CA . TYR A 1 490 ? -4.633 -6.542 113.473 1.00 37.34 706 TYR A CA 1
ATOM 7640 C C . TYR A 1 490 ? -5.464 -7.303 114.590 1.00 38.87 706 TYR A C 1
ATOM 7641 O O . TYR A 1 490 ? -5.988 -8.410 114.335 1.00 38.96 706 TYR A O 1
ATOM 7659 N N . TYR A 1 491 ? -5.571 -6.660 115.808 1.00 40.27 707 TYR A N 1
ATOM 7660 C CA . TYR A 1 491 ? -6.226 -7.217 117.041 1.00 41.77 707 TYR A CA 1
ATOM 7661 C C . TYR A 1 491 ? -7.742 -7.541 116.893 1.00 41.94 707 TYR A C 1
ATOM 7662 O O . TYR A 1 491 ? -8.431 -6.981 116.005 1.00 41.81 707 TYR A O 1
ATOM 7680 N N . LYS A 1 492 ? -8.236 -8.414 117.833 1.00 42.23 708 LYS A N 1
ATOM 7681 C CA . LYS A 1 492 ? -9.654 -8.828 117.908 1.00 42.72 708 LYS A CA 1
ATOM 7682 C C . LYS A 1 492 ? -10.552 -7.669 118.446 1.00 42.19 708 LYS A C 1
ATOM 7683 O O . LYS A 1 492 ? -10.125 -6.867 119.306 1.00 42.09 708 LYS A O 1
ATOM 7702 N N . SER A 1 493 ? -11.746 -7.555 117.835 1.00 41.93 709 SER A N 1
ATOM 7703 C CA A SER A 1 493 ? -12.758 -6.531 118.170 0.30 37.61 709 SER A CA 1
ATOM 7704 C CA B SER A 1 493 ? -12.719 -6.384 118.000 0.70 37.73 709 SER A CA 1
ATOM 7705 C C . SER A 1 493 ? -14.172 -7.133 118.048 1.00 33.30 709 SER A C 1
ATOM 7706 O O . SER A 1 493 ? -14.373 -8.118 117.314 1.00 32.97 709 SER A O 1
ATOM 7719 N N . THR A 1 494 ? -15.156 -6.517 118.776 1.00 33.58 710 THR A N 1
ATOM 7720 C CA . THR A 1 494 ? -16.615 -6.921 118.769 1.00 33.86 710 THR A CA 1
ATOM 7721 C C . THR A 1 494 ? -17.240 -6.742 117.322 1.00 32.12 710 THR A C 1
ATOM 7722 O O . THR A 1 494 ? -18.078 -7.541 116.887 1.00 32.04 710 THR A O 1
ATOM 7733 N N . SER A 1 495 ? -16.762 -5.681 116.629 1.00 30.37 711 SER A N 1
ATOM 7734 C CA . SER A 1 495 ? -17.163 -5.307 115.272 1.00 28.37 711 SER A CA 1
ATOM 7735 C C . SER A 1 495 ? -15.914 -4.982 114.435 1.00 25.65 711 SER A C 1
ATOM 7736 O O . SER A 1 495 ? -14.852 -4.622 114.986 1.00 25.32 711 SER A O 1
ATOM 7744 N N . VAL A 1 496 ? -16.030 -5.112 113.101 1.00 23.11 712 VAL A N 1
ATOM 7745 C CA . VAL A 1 496 ? -14.950 -4.699 112.251 1.00 20.86 712 VAL A CA 1
ATOM 7746 C C . VAL A 1 496 ? -15.191 -3.189 111.896 1.00 14.80 712 VAL A C 1
ATOM 7747 O O . VAL A 1 496 ? -16.350 -2.745 111.710 1.00 14.38 712 VAL A O 1
ATOM 7760 N N . ASP A 1 497 ? -14.086 -2.421 111.860 1.00 9.46 713 ASP A N 1
ATOM 7761 C CA . ASP A 1 497 ? -14.135 -0.990 111.516 1.00 5.56 713 ASP A CA 1
ATOM 7762 C C . ASP A 1 497 ? -14.598 -0.829 110.072 1.00 0.92 713 ASP A C 1
ATOM 7763 O O . ASP A 1 497 ? -14.220 -1.589 109.185 1.00 0.93 713 ASP A O 1
ATOM 7772 N N . PHE A 1 498 ? -15.491 0.155 109.865 1.00 0.00 714 PHE A N 1
ATOM 7773 C CA . PHE A 1 498 ? -16.086 0.487 108.545 1.00 0.00 714 PHE A CA 1
ATOM 7774 C C . PHE A 1 498 ? -16.948 -0.647 107.985 1.00 0.00 714 PHE A C 1
ATOM 7775 O O . PHE A 1 498 ? -16.806 -1.119 106.891 1.00 0.00 714 PHE A O 1
ATOM 7792 N N . ALA A 1 499 ? -17.797 -1.107 108.860 1.00 0.00 715 ALA A N 1
ATOM 7793 C CA . ALA A 1 499 ? -18.760 -2.168 108.563 1.00 0.00 715 ALA A CA 1
ATOM 7794 C C . ALA A 1 499 ? -20.026 -1.850 109.311 1.00 0.00 715 ALA A C 1
ATOM 7795 O O . ALA A 1 499 ? -20.148 -0.813 109.914 1.00 0.00 715 ALA A O 1
ATOM 7802 N N . VAL A 1 500 ? -20.971 -2.752 109.211 1.00 0.00 716 VAL A N 1
ATOM 7803 C CA . VAL A 1 500 ? -22.222 -2.627 109.900 1.00 0.00 716 VAL A CA 1
ATOM 7804 C C . VAL A 1 500 ? -22.157 -3.343 111.249 1.00 0.00 716 VAL A C 1
ATOM 7805 O O . VAL A 1 500 ? -21.408 -4.305 111.399 1.00 0.00 716 VAL A O 1
ATOM 7818 N N . ASN A 1 501 ? -22.982 -2.892 112.180 1.00 0.00 717 ASN A N 1
ATOM 7819 C CA . ASN A 1 501 ? -23.102 -3.546 113.467 1.00 0.00 717 ASN A CA 1
ATOM 7820 C C . ASN A 1 501 ? -24.257 -4.618 113.400 1.00 0.00 717 ASN A C 1
ATOM 7821 O O . ASN A 1 501 ? -24.764 -4.896 112.323 1.00 0.00 717 ASN A O 1
ATOM 7832 N N . THR A 1 502 ? -24.629 -5.151 114.543 1.00 0.00 718 THR A N 1
ATOM 7833 C CA . THR A 1 502 ? -25.656 -6.214 114.669 1.00 0.79 718 THR A CA 1
ATOM 7834 C C . THR A 1 502 ? -27.081 -5.721 114.284 1.00 1.27 718 THR A C 1
ATOM 7835 O O . THR A 1 502 ? -27.935 -6.534 113.919 1.00 0.00 718 THR A O 1
ATOM 7846 N N . GLU A 1 503 ? -27.258 -4.380 114.313 1.00 2.91 719 GLU A N 1
ATOM 7847 C CA . GLU A 1 503 ? -28.538 -3.723 113.975 1.00 4.69 719 GLU A CA 1
ATOM 7848 C C . GLU A 1 503 ? -28.583 -3.174 112.533 1.00 2.30 719 GLU A C 1
ATOM 7849 O O . GLU A 1 503 ? -29.595 -2.601 112.100 1.00 3.10 719 GLU A O 1
ATOM 7861 N N . GLY A 1 504 ? -27.481 -3.362 111.772 1.00 0.00 720 GLY A N 1
ATOM 7862 C CA . GLY A 1 504 ? -27.431 -2.929 110.400 1.00 0.00 720 GLY A CA 1
ATOM 7863 C C . GLY A 1 504 ? -26.996 -1.505 110.175 1.00 0.00 720 GLY A C 1
ATOM 7864 O O . GLY A 1 504 ? -27.081 -1.046 109.083 1.00 0.00 720 GLY A O 1
ATOM 7868 N N . VAL A 1 505 ? -26.451 -0.864 111.212 1.00 0.00 721 VAL A N 1
ATOM 7869 C CA . VAL A 1 505 ? -25.993 0.524 111.099 1.00 0.00 721 VAL A CA 1
ATOM 7870 C C . VAL A 1 505 ? -24.506 0.523 110.701 1.00 0.00 721 VAL A C 1
ATOM 7871 O O . VAL A 1 505 ? -23.699 -0.075 111.360 1.00 0.00 721 VAL A O 1
ATOM 7884 N N . TYR A 1 506 ? -24.248 1.266 109.649 1.00 0.00 722 TYR A N 1
ATOM 7885 C CA . TYR A 1 506 ? -22.919 1.498 109.138 1.00 0.00 722 TYR A CA 1
ATOM 7886 C C . TYR A 1 506 ? -22.337 2.697 109.866 1.00 0.00 722 TYR A C 1
ATOM 7887 O O . TYR A 1 506 ? -23.017 3.658 110.100 1.00 0.00 722 TYR A O 1
ATOM 7905 N N . SER A 1 507 ? -21.049 2.596 110.195 1.00 0.00 723 SER A N 1
ATOM 7906 C CA . SER A 1 507 ? -20.340 3.704 110.823 1.00 0.00 723 SER A CA 1
ATOM 7907 C C . SER A 1 507 ? -18.933 3.811 110.262 1.00 0.00 723 SER A C 1
ATOM 7908 O O . SER A 1 507 ? -18.349 2.831 109.803 1.00 0.00 723 SER A O 1
ATOM 7916 N N . GLU A 1 508 ? -18.460 5.070 110.287 1.00 0.00 724 GLU A N 1
ATOM 7917 C CA . GLU A 1 508 ? -17.094 5.456 109.929 1.00 0.00 724 GLU A CA 1
ATOM 7918 C C . GLU A 1 508 ? -16.454 5.815 111.292 1.00 1.60 724 GLU A C 1
ATOM 7919 O O . GLU A 1 508 ? -16.754 6.892 111.833 1.00 2.36 724 GLU A O 1
ATOM 7931 N N . PRO A 1 509 ? -15.621 4.906 111.899 1.00 2.97 725 PRO A N 1
ATOM 7932 C CA . PRO A 1 509 ? -15.092 5.116 113.287 1.00 3.41 725 PRO A CA 1
ATOM 7933 C C . PRO A 1 509 ? -14.038 6.231 113.507 1.00 1.80 725 PRO A C 1
ATOM 7934 O O . PRO A 1 509 ? -13.836 6.680 114.636 1.00 2.86 725 PRO A O 1
ATOM 7945 N N . ARG A 1 510 ? -13.417 6.683 112.396 1.00 1.02 726 ARG A N 1
ATOM 7946 C CA . ARG A 1 510 ? -12.370 7.690 112.464 1.00 1.78 726 ARG A CA 1
ATOM 7947 C C . ARG A 1 510 ? -12.280 8.476 111.166 1.00 0.00 726 ARG A C 1
ATOM 7948 O O . ARG A 1 510 ? -12.729 7.990 110.129 1.00 0.00 726 ARG A O 1
ATOM 7969 N N . PRO A 1 511 ? -11.648 9.712 111.192 1.00 0.00 727 PRO A N 1
ATOM 7970 C CA . PRO A 1 511 ? -11.353 10.419 109.951 1.00 0.43 727 PRO A CA 1
ATOM 7971 C C . PRO A 1 511 ? -10.146 9.761 109.301 1.00 0.00 727 PRO A C 1
ATOM 7972 O O . PRO A 1 511 ? -9.299 9.178 110.017 1.00 0.04 727 PRO A O 1
ATOM 7983 N N . ILE A 1 512 ? -10.159 9.687 107.993 1.00 0.00 728 ILE A N 1
ATOM 7984 C CA . ILE A 1 512 ? -8.999 9.201 107.303 1.00 0.00 728 ILE A CA 1
ATOM 7985 C C . ILE A 1 512 ? -8.587 10.292 106.329 1.00 0.00 728 ILE A C 1
ATOM 7986 O O . ILE A 1 512 ? -9.283 10.557 105.397 1.00 0.00 728 ILE A O 1
ATOM 8002 N N . GLY A 1 513 ? -7.369 10.777 106.585 1.00 0.00 729 GLY A N 1
ATOM 8003 C CA . GLY A 1 513 ? -6.719 11.762 105.760 1.00 0.00 729 GLY A CA 1
ATOM 8004 C C . GLY A 1 513 ? -6.017 11.122 104.575 1.00 0.00 729 GLY A C 1
ATOM 8005 O O . GLY A 1 513 ? -6.303 10.009 104.244 1.00 0.00 729 GLY A O 1
ATOM 8009 N N . THR A 1 514 ? -5.127 11.861 103.940 1.00 0.00 730 THR A N 1
ATOM 8010 C CA . THR A 1 514 ? -4.433 11.371 102.736 1.00 0.00 730 THR A CA 1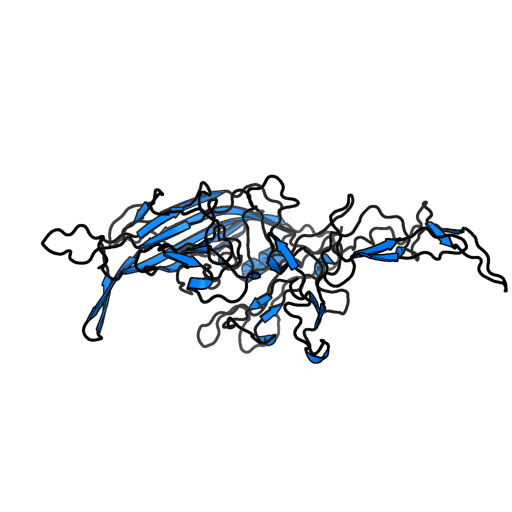
ATOM 8011 C C . THR A 1 514 ? -2.934 11.413 102.817 1.00 0.00 730 THR A C 1
ATOM 8012 O O . THR A 1 514 ? -2.309 10.968 101.874 1.00 0.00 730 THR A O 1
ATOM 8023 N N . ARG A 1 515 ? -2.395 11.831 103.958 1.00 0.00 731 ARG A N 1
ATOM 8024 C CA . ARG A 1 515 ? -0.949 12.081 104.084 1.00 0.00 731 ARG A CA 1
ATOM 8025 C C . ARG A 1 515 ? -0.211 11.060 104.936 1.00 0.00 731 ARG A C 1
ATOM 8026 O O . ARG A 1 515 ? 0.175 11.287 106.099 1.00 0.10 731 ARG A O 1
ATOM 8047 N N . TYR A 1 516 ? 0.003 9.926 104.284 1.00 0.00 732 TYR A N 1
ATOM 8048 C CA . TYR A 1 516 ? 0.712 8.783 104.886 1.00 0.00 732 TYR A CA 1
ATOM 8049 C C . TYR A 1 516 ? 2.111 8.658 104.331 1.00 0.00 732 TYR A C 1
ATOM 8050 O O . TYR A 1 516 ? 3.069 8.598 105.104 1.00 0.00 732 TYR A O 1
ATOM 8068 N N . LEU A 1 517 ? 2.225 8.723 103.002 1.00 0.00 733 LEU A N 1
ATOM 8069 C CA . LEU A 1 517 ? 3.475 8.700 102.268 1.00 0.00 733 LEU A CA 1
ATOM 8070 C C . LEU A 1 517 ? 4.237 9.993 102.502 1.00 0.00 733 LEU A C 1
ATOM 8071 O O . LEU A 1 517 ? 3.658 10.959 102.982 1.00 0.00 733 LEU A O 1
ATOM 8087 N N . THR A 1 518 ? 5.541 9.922 102.288 1.00 0.00 734 THR A N 1
ATOM 8088 C CA . THR A 1 518 ? 6.407 11.071 102.531 1.00 1.25 734 THR A CA 1
ATOM 8089 C C . THR A 1 518 ? 7.255 11.369 101.356 1.00 0.67 734 THR A C 1
ATOM 8090 O O . THR A 1 518 ? 7.438 10.551 100.461 1.00 1.39 734 THR A O 1
ATOM 8101 N N . ARG A 1 519 ? 7.720 12.624 101.313 1.00 0.33 735 ARG A N 1
ATOM 8102 C CA . ARG A 1 519 ? 8.685 13.056 100.330 1.00 2.70 735 ARG A CA 1
ATOM 8103 C C . ARG A 1 519 ? 9.507 14.202 100.881 1.00 0.00 735 ARG A C 1
ATOM 8104 O O . ARG A 1 519 ? 9.110 14.852 101.849 1.00 0.00 735 ARG A O 1
ATOM 8125 N N . ASN A 1 520 ? 10.665 14.414 100.254 1.00 0.21 736 ASN A N 1
ATOM 8126 C CA . ASN A 1 520 ? 11.554 15.518 100.628 1.00 2.58 736 ASN A CA 1
ATOM 8127 C C . ASN A 1 520 ? 10.958 16.854 100.167 1.00 3.96 736 ASN A C 1
ATOM 8128 O O . ASN A 1 520 ? 10.064 16.931 99.292 1.00 2.89 736 ASN A O 1
ATOM 8139 N N . LEU A 1 521 ? 11.512 17.912 100.756 1.00 6.56 737 LEU A N 1
ATOM 8140 C CA . LEU A 1 521 ? 11.080 19.262 100.515 1.00 11.35 737 LEU A CA 1
ATOM 8141 C C . LEU A 1 521 ? 11.965 20.029 99.459 1.00 15.78 737 LEU A C 1
ATOM 8142 O O . LEU A 1 521 ? 11.517 20.113 98.272 1.00 16.32 737 LEU A O 1
#

Foldseek 3Di:
DFDDQPDWPDDADADWDDDVQKIKFKAKAKEWEFFPPLQDKDKDWCVNVPADDPQRTFIWIFGRWFFAAAQFLLLTDAVVRLQVFQFWFQWKDFWKKKKKWTQKWKWFWDQDPNDTDIDTPQPFKKWKDWPQVVPDDDPHFVPDPQHNDSDRHDYYYTGTDMDTFDDDGRDDDPRGDDDDPVVDDIDIDGSRDMDMDMDTADDFDTAGLAFAPAFQLGPDDLADWDPDKDFDDQWDDDDDDIDGDTDIDIDHNVRSVGHDHQAAFDWAAAFAKDFLPNVVDDPDPCLPVRFRWDADPHHTDGCALHFDAFQDEPPRVRIGGSRNWDKAAWPPDDDDDTRSLGIATDGRNRFVRRHHHRHAFSDKDWDDDDDPVRDTDIDTHRGGDDDPRGDGHAGWGWNRFGAEHEQPPDPDDPPPDDNNGHTYHVRDRTIMMMHTDWAADDDDPDDDPDDGSHTGGMMMMTMMMMMIMMGGHTDPDPDDDDWFGDDQDPDDDQDGAQAAHPVGDGIHRHIDTNHGHYDHD

Radius of gyration: 28.48 Å; Cα contacts (8 Å, |Δi|>4): 1121; chains: 1; bounding box: 103×63×58 Å

Sequence (521 aa):
GADGVGNSSGNWHCDSTWMGDRVITTSSTRTWALPTYNNHLYKQISNSTSGGSSNDNAYFGYSTPWGYFDFNRFHCHFSPRDWQRLINNNWGFRPKRLSFKLFNIQVKEVTQNEGTKTIANNLTSTIQVFTDSEYQLPYVLGSAHQGCLPPFPADVFMIIPQYGYLTLNNGSQAVGRSSFYCLEYFPSQMLRTGNNFQFTYTFEDVPFHSSYAHSQSLDRLMNPLIDQYLYYLSRTQTTGGTTNTQTLGFSQGGPNTMANQAKNWLPGPCYRQQRVSKTSADNNNSEYSWTGATKYHLNGRDSLVNPGPAMASHKDDEEKFFPQSGVLIFGKQGSSEKTNVDIEKVMITDEEEIRTTNPVATEQYGSVSTNLQRGNRQAATADVNTQGVVLPGMVWQDRDVYLQGPIWAKKIPHTDGHFHPSSPLMGGFGLKHPPPQILIKNTPVPADPPTTFNQSKLNSFIITQYSTGQVSVEIEWELQKENSKRWNPEIQYTSNYYKSSTSVDFAVNTEGVYSEPRPIGTRYLTRNL